Protein AF-0000000076752480 (afdb_homodimer)

Solvent-accessible surface area (backbone atoms only — not comparable to full-atom values): 38709 Å² total; per-residue (Å²): 127,80,79,73,63,78,24,55,42,73,58,82,86,69,42,44,40,78,81,66,50,42,78,79,51,62,69,65,77,66,76,68,73,57,45,68,43,65,77,56,61,76,62,64,47,43,27,28,23,41,35,42,36,38,35,66,40,41,25,15,49,89,70,43,56,80,73,56,86,51,77,55,52,77,76,59,58,37,33,39,37,56,30,37,32,38,36,42,41,35,32,28,74,64,49,34,35,40,76,40,56,13,38,74,33,46,59,48,55,23,18,32,32,41,34,41,38,40,32,25,32,44,65,47,83,95,52,72,28,21,72,44,53,34,39,27,34,40,34,18,38,61,60,42,75,46,36,75,42,68,54,33,35,34,47,25,34,26,36,86,86,40,37,30,37,23,19,25,30,43,56,51,73,45,76,25,61,82,87,81,69,82,43,70,52,60,27,17,43,64,95,35,78,89,52,59,51,84,53,73,54,70,39,48,86,48,54,42,27,39,34,30,60,32,67,32,61,70,33,39,76,68,64,78,48,31,52,66,37,63,58,18,57,48,49,65,55,50,57,53,55,72,73,49,51,38,62,30,22,37,38,38,43,30,12,18,71,33,64,81,89,51,46,38,24,27,49,29,38,36,35,54,30,23,20,45,96,80,48,83,57,15,16,45,25,59,65,43,42,38,35,39,38,35,46,26,38,35,48,49,74,41,76,46,63,53,53,90,87,45,72,66,44,80,42,71,50,73,76,64,86,67,43,38,34,26,36,37,34,46,91,58,86,55,89,52,80,40,78,43,82,47,72,48,63,34,40,36,38,44,33,40,32,32,29,31,34,90,68,25,30,33,33,27,37,40,35,38,46,28,25,42,64,58,61,42,80,42,81,94,128,80,76,71,62,86,22,63,42,74,61,84,84,68,42,43,40,78,81,65,50,44,77,80,53,64,69,66,76,65,76,69,72,57,43,67,42,66,78,56,60,77,61,63,48,45,27,28,24,42,35,41,37,38,35,66,40,41,25,15,51,88,71,45,55,80,73,58,84,52,76,56,52,76,76,60,57,38,33,40,36,58,31,38,32,39,37,41,42,36,33,30,72,65,49,36,37,39,76,39,57,14,38,75,34,46,59,47,53,23,18,34,31,40,34,37,37,40,32,26,34,44,64,45,82,95,51,72,27,21,72,45,54,35,38,28,33,39,34,19,37,61,60,42,75,46,38,75,41,69,53,33,35,33,47,24,32,26,35,88,86,40,36,29,37,23,18,25,30,43,55,51,73,45,76,25,61,81,88,80,71,84,44,70,53,60,26,16,44,64,96,36,80,89,53,59,50,86,57,73,54,70,39,46,87,47,56,43,26,38,33,29,60,32,66,33,61,70,34,39,75,69,63,76,49,31,53,68,36,63,56,19,57,45,49,64,54,51,58,54,54,72,73,48,51,36,61,30,21,36,40,37,42,32,13,18,70,33,66,80,90,51,46,39,25,26,50,28,38,35,35,53,30,24,18,44,95,82,49,84,59,15,15,46,25,60,64,40,42,37,36,38,38,34,46,27,38,36,47,49,76,41,76,45,62,54,53,91,85,44,73,66,44,79,42,72,50,73,76,64,85,67,43,37,34,28,36,36,34,46,91,59,87,56,89,53,80,39,78,44,81,45,71,47,62,32,39,34,38,45,33,41,32,32,30,32,35,90,70,25,30,33,33,28,39,39,36,38,46,27,26,42,64,59,59,43,81,43,78,94

Sequence (760 aa):
MTDIEPVLEQTRGFRWGEVPADRHRRRAAVEIADPDLGGIAGFRGTFRGTGLNTIFRPQNFGATPTPLLNPASGPDDNVLEINLTEETLSFSQPLGSIPNRGMVQGDIFLNGIPYLQSINDVTDPGQAVGIHFEPGIWLSVPATTVPALPPTVARMASIPHGTTIEAQGTTFTVAGGPTIAPVDITPFPVGSPGTPIKFPSQTAAATDTFRIPQDLSPFIAAGTITQEILDNPNVVLTKRADAQTITSTTVIVVSTDPASPVFGGGADNIAFLKGDTAGRNPNADAVTMSSIFWVETVTETITVRPPGAGFPVIVRGSGPDPAPSFRVNSAAPITRETTVEVSYVQIQYTQTVLLNFNGLSWPHVSVATLVPAEPVPVTIMTDIEPVLEQTRGFRWGEVPADRHRRRAAVEIADPDLGGIAGFRGTFRGTGLNTIFRPQNFGATPTPLLNPASGPDDNVLEINLTEETLSFSQPLGSIPNRGMVQGDIFLNGIPYLQSINDVTDPGQAVGIHFEPGIWLSVPATTVPALPPTVARMASIPHGTTIEAQGTTFTVAGGPTIAPVDITPFPVGSPGTPIKFPSQTAAATDTFRIPQDLSPFIAAGTITQEILDNPNVVLTKRADAQTITSTTVIVVSTDPASPVFGGGADNIAFLKGDTAGRNPNADAVTMSSIFWVETVTETITVRPPGAGFPVIVRGSGPDPAPSFRVNSAAPITRETTVEVSYVQIQYTQTVLLNFNGLSWPHVSVATLVPAEPVPVTI

Organism: NCBI:txid927661

Secondary structure (DSSP, 8-state):
------SBPPPTT--B-PPPS-TTS-------PPPP-GGGTT--EEEEEEEEEEEEEE--TTTS----SS--BS-SSEEEEEEEEEEEEEE------EEE--SSS--EEEEEEEEEEEEEE-SSTT--EEEEEEEEEEEEE--EETTEE-SEEEEEEEETTTEEEEEEEEEEEEESS----------EETT-TTS----GGG-TT-SSBSEESS--HHHHHHTSS-HHHHH-TTHHHHHHHHTSEEEEEEEEEEESSPPTT--EEEEEEEHHHH-STT-SS-SSEEEEEEEEEEEEEEEEEEEE---TT-S-EEEE-SSSSSPPEEEEE-SSPP-S-EEEEEEEEEEEEEEEEEEEETTEEEEEEEEEEEEESSPEEEE-/------SBPPPTT--B-PPPS-TTS-------PPPP-GGGTT--EEEEEEEEEEEEEE--TTTS----SS--BS-SSEEEEEEEEEEEEEE------EEE--SSS--EEEEEEEEEEEEEE-SSTT--EEEEEEEEEEEEE--EETTEE-SEEEEEEEETTTEEEEEEEEEEEEESS----------EETT-TTS----GGG-TT-SSBSEESS--HHHHHHTSS-HHHHH-TTHHHHHHHHTSEEEEEEEEEEESSPPTT--EEEEEEEHHHH-STT-SS-SSEEEEEEEEEEEEEEEEEEEE---TT-S-EEEE-SSSSSPPEEEEE-SS---S-EEEEEEEEEEEEEEEEEEEETTEEEEEEEEEEEEESSPEEEE-

Structure (mmCIF, N/CA/C/O backbone):
data_AF-0000000076752480-model_v1
#
loop_
_entity.id
_entity.type
_entity.pdbx_description
1 polymer 'Minor tail protein'
#
loop_
_atom_site.group_PDB
_atom_site.id
_atom_site.type_symbol
_atom_site.label_atom_id
_atom_site.label_alt_id
_atom_site.label_comp_id
_atom_site.label_asym_id
_atom_site.label_entity_id
_atom_site.label_seq_id
_atom_site.pdbx_PDB_ins_code
_atom_site.Cartn_x
_atom_site.Cartn_y
_atom_site.Cartn_z
_atom_site.occupancy
_atom_site.B_iso_or_equiv
_atom_site.auth_seq_id
_atom_site.auth_comp_id
_atom_site.auth_asym_id
_atom_site.auth_atom_id
_atom_site.pdbx_PDB_model_num
ATOM 1 N N . MET A 1 1 ? 0.934 -23.938 16.891 1 24.45 1 MET A N 1
ATOM 2 C CA . MET A 1 1 ? 0.001 -22.969 16.312 1 24.45 1 MET A CA 1
ATOM 3 C C . MET A 1 1 ? 0.702 -21.656 16 1 24.45 1 MET A C 1
ATOM 5 O O . MET A 1 1 ? 1.25 -21.016 16.906 1 24.45 1 MET A O 1
ATOM 9 N N . THR A 1 2 ? 1.172 -21.547 14.805 1 31.11 2 THR A N 1
ATOM 10 C CA . THR A 1 2 ? 1.949 -20.375 14.422 1 31.11 2 THR A CA 1
ATOM 11 C C . THR A 1 2 ? 1.138 -19.094 14.617 1 31.11 2 THR A C 1
ATOM 13 O O . THR A 1 2 ? -0.002 -19 14.156 1 31.11 2 THR A O 1
ATOM 16 N N . ASP A 1 3 ? 1.325 -18.547 15.703 1 36.16 3 ASP A N 1
ATOM 17 C CA . ASP A 1 3 ? 0.713 -17.281 16.078 1 36.16 3 ASP A CA 1
ATOM 18 C C . ASP A 1 3 ? 0.666 -16.312 14.898 1 36.16 3 ASP A C 1
ATOM 20 O O . ASP A 1 3 ? 1.701 -15.812 14.461 1 36.16 3 ASP A O 1
ATOM 24 N N . ILE A 1 4 ? -0.287 -16.703 14.031 1 36.59 4 ILE A N 1
ATOM 25 C CA . ILE A 1 4 ? -0.482 -15.828 12.883 1 36.59 4 ILE A CA 1
ATOM 26 C C . ILE A 1 4 ? -1.211 -14.562 13.32 1 36.59 4 ILE A C 1
ATOM 28 O O . ILE A 1 4 ? -2.383 -14.609 13.703 1 36.59 4 ILE A O 1
ATOM 32 N N . GLU A 1 5 ? -0.628 -13.719 14 1 45.5 5 GLU A N 1
ATOM 33 C CA . GLU A 1 5 ? -1.295 -12.461 14.32 1 45.5 5 GLU A CA 1
ATOM 34 C C . GLU A 1 5 ? -1.547 -11.633 13.062 1 45.5 5 GLU A C 1
ATOM 36 O O . GLU A 1 5 ? -0.77 -11.695 12.102 1 45.5 5 GLU A O 1
ATOM 41 N N . PRO A 1 6 ? -2.809 -11.195 13.062 1 47.97 6 PRO A N 1
ATOM 42 C CA . PRO A 1 6 ? -3.055 -10.289 11.938 1 47.97 6 PRO A CA 1
ATOM 43 C C . PRO A 1 6 ? -1.97 -9.227 11.789 1 47.97 6 PRO A C 1
ATOM 45 O O . PRO A 1 6 ? -1.499 -8.672 12.789 1 47.97 6 PRO A O 1
ATOM 48 N N . VAL A 1 7 ? -1.449 -9.156 10.672 1 53.97 7 VAL A N 1
ATOM 49 C CA . VAL A 1 7 ? -0.25 -8.359 10.422 1 53.97 7 VAL A CA 1
ATOM 50 C C . VAL A 1 7 ? -0.63 -6.895 10.234 1 53.97 7 VAL A C 1
ATOM 52 O O . VAL A 1 7 ? 0.137 -5.996 10.594 1 53.97 7 VAL A O 1
ATOM 55 N N . LEU A 1 8 ? -1.955 -6.691 9.797 1 54.88 8 LEU A N 1
ATOM 56 C CA . LEU A 1 8 ? -2.307 -5.281 9.656 1 54.88 8 LEU A CA 1
ATOM 57 C C . LEU A 1 8 ? -3.457 -4.914 10.586 1 54.88 8 LEU A C 1
ATOM 59 O O . LEU A 1 8 ? -4.594 -5.336 10.375 1 54.88 8 LEU A O 1
ATOM 63 N N . GLU A 1 9 ? -3.109 -4.504 11.812 1 54.31 9 GLU A N 1
ATOM 64 C CA . GLU A 1 9 ? -4.172 -4.09 12.727 1 54.31 9 GLU A CA 1
ATOM 65 C C . GLU A 1 9 ? -4.367 -2.578 12.695 1 54.31 9 GLU A C 1
ATOM 67 O O . GLU A 1 9 ? -3.395 -1.822 12.695 1 54.31 9 GLU A O 1
ATOM 72 N N . GLN A 1 10 ? -5.625 -2.217 12.391 1 51.19 10 GLN A N 1
ATOM 73 C CA . GLN A 1 10 ? -5.984 -0.811 12.547 1 51.19 10 GLN A CA 1
ATOM 74 C C . GLN A 1 10 ? -5.719 -0.325 13.969 1 51.19 10 GLN A C 1
ATOM 76 O O . GLN A 1 10 ? -5.773 -1.109 14.914 1 51.19 10 GLN A O 1
ATOM 81 N N . THR A 1 11 ? -5.172 0.88 13.906 1 51.03 11 THR A N 1
ATOM 82 C CA . THR A 1 11 ? -5.039 1.502 15.219 1 51.03 11 THR A CA 1
ATOM 83 C C . THR A 1 11 ? -6.332 1.359 16.016 1 51.03 11 THR A C 1
ATOM 85 O O . THR A 1 11 ? -7.426 1.528 15.477 1 51.03 11 THR A O 1
ATOM 88 N N . ARG A 1 12 ? -6.203 0.919 17.141 1 53.69 12 ARG A N 1
ATOM 89 C CA . ARG A 1 12 ? -7.363 0.741 18.016 1 53.69 12 ARG A CA 1
ATOM 90 C C . ARG A 1 12 ? -8.234 1.993 18.031 1 53.69 12 ARG A C 1
ATOM 92 O O . ARG A 1 12 ? -7.73 3.104 18.203 1 53.69 12 ARG A O 1
ATOM 99 N N . GLY A 1 13 ? -9.43 1.813 17.672 1 64.12 13 GLY A N 1
ATOM 100 C CA . GLY A 1 13 ? -10.414 2.883 17.75 1 64.12 13 GLY A CA 1
ATOM 101 C C . GLY A 1 13 ? -10.539 3.674 16.453 1 64.12 13 GLY A C 1
ATOM 102 O O . GLY A 1 13 ? -11.383 4.574 16.359 1 64.12 13 GLY A O 1
ATOM 103 N N . PHE A 1 14 ? -9.758 3.295 15.547 1 72 14 PHE A N 1
ATOM 104 C CA . PHE A 1 14 ? -9.875 4.012 14.281 1 72 14 PHE A CA 1
ATOM 105 C C . PHE A 1 14 ? -11.133 3.584 13.539 1 72 14 PHE A C 1
ATOM 107 O O . PHE A 1 14 ? -11.352 2.391 13.312 1 72 14 PHE A O 1
ATOM 114 N N . ARG A 1 15 ? -12.031 4.547 13.289 1 75 15 ARG A N 1
ATOM 115 C CA . ARG A 1 15 ? -13.211 4.305 12.461 1 75 15 ARG A CA 1
ATOM 116 C C . ARG A 1 15 ? -13.391 5.41 11.422 1 75 15 ARG A C 1
ATOM 118 O O . ARG A 1 15 ? -13.555 6.578 11.781 1 75 15 ARG A O 1
ATOM 125 N N . TRP A 1 16 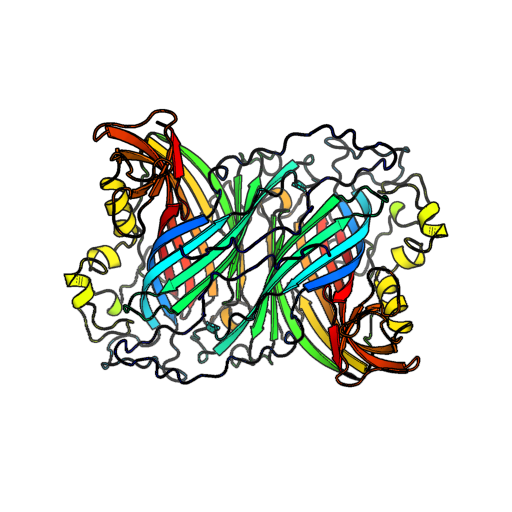? -13.375 4.969 10.25 1 82.94 16 TRP A N 1
ATOM 126 C CA . TRP A 1 16 ? -13.57 5.93 9.172 1 82.94 16 TRP A CA 1
ATOM 127 C C . TRP A 1 16 ? -14.961 6.543 9.234 1 82.94 16 TRP A C 1
ATOM 129 O O . TRP A 1 16 ? -15.922 5.875 9.617 1 82.94 16 TRP A O 1
ATOM 139 N N . GLY A 1 17 ? -15.023 7.824 8.938 1 75.5 17 GLY A N 1
ATOM 140 C CA . GLY A 1 17 ? -16.312 8.477 8.859 1 75.5 17 GLY A CA 1
ATOM 141 C C . GLY A 1 17 ? -16.266 9.836 8.188 1 75.5 17 GLY A C 1
ATOM 142 O O . GLY A 1 17 ? -15.227 10.227 7.652 1 75.5 17 GLY A O 1
ATOM 143 N N . GLU A 1 18 ? -17.422 10.398 8.141 1 72.94 18 GLU A N 1
ATOM 144 C CA . GLU A 1 18 ? -17.547 11.75 7.609 1 72.94 18 GLU A CA 1
ATOM 145 C C . GLU A 1 18 ? -17.438 12.789 8.719 1 72.94 18 GLU A C 1
ATOM 147 O O . GLU A 1 18 ? -18.047 12.656 9.773 1 72.94 18 GLU A O 1
ATOM 152 N N . VAL A 1 19 ? -16.578 13.797 8.492 1 78.56 19 VAL A N 1
ATOM 153 C CA . VAL A 1 19 ? -16.5 14.906 9.43 1 78.56 19 VAL A CA 1
ATOM 154 C C . VAL A 1 19 ? -17.812 15.688 9.43 1 78.56 19 VAL A C 1
ATOM 156 O O . VAL A 1 19 ? -18.25 16.172 8.391 1 78.56 19 VAL A O 1
ATOM 159 N N . PRO A 1 20 ? -18.422 15.758 10.477 1 74.88 20 PRO A N 1
ATOM 160 C CA . PRO A 1 20 ? -19.703 16.469 10.508 1 74.88 20 PRO A CA 1
ATOM 161 C C . PRO A 1 20 ? -19.547 17.984 10.305 1 74.88 20 PRO A C 1
ATOM 163 O O . PRO A 1 20 ? -18.594 18.578 10.812 1 74.88 20 PRO A O 1
ATOM 166 N N . ALA A 1 21 ? -20.453 18.5 9.523 1 77.5 21 ALA A N 1
ATOM 167 C CA . ALA A 1 21 ? -20.453 19.938 9.328 1 77.5 21 ALA A CA 1
ATOM 168 C C . ALA A 1 21 ? -20.938 20.672 10.578 1 77.5 21 ALA A C 1
ATOM 170 O O . ALA A 1 21 ? -20.484 21.781 10.875 1 77.5 21 ALA A O 1
ATOM 171 N N . ASP A 1 22 ? -21.953 20.031 11.156 1 71.12 22 ASP A N 1
ATOM 172 C CA . ASP A 1 22 ? -22.469 20.578 12.398 1 71.12 22 ASP A CA 1
ATOM 173 C C . ASP A 1 22 ? -21.812 19.906 13.609 1 71.12 22 ASP A C 1
ATOM 175 O O . ASP A 1 22 ? -22.156 18.781 13.953 1 71.12 22 ASP A O 1
ATOM 179 N N . ARG A 1 23 ? -20.984 20.578 14.25 1 67.56 23 ARG A N 1
ATOM 180 C CA . ARG A 1 23 ? -20.188 20.047 15.352 1 67.56 23 ARG A CA 1
ATOM 181 C C . ARG A 1 23 ? -21.031 19.812 16.594 1 67.56 23 ARG A C 1
ATOM 183 O O . ARG A 1 23 ? -20.656 19.062 17.484 1 67.56 23 ARG A O 1
ATOM 190 N N . HIS A 1 24 ? -22.109 20.562 16.531 1 65.12 24 HIS A N 1
ATOM 191 C CA . HIS A 1 24 ? -22.984 20.469 17.703 1 65.12 24 HIS A CA 1
ATOM 192 C C . HIS A 1 24 ? -23.938 19.281 17.562 1 65.12 24 HIS A C 1
ATOM 194 O O . HIS A 1 24 ? -24.578 18.891 18.547 1 65.12 24 HIS A O 1
ATOM 200 N N . ARG A 1 25 ? -24.016 18.922 16.469 1 58.53 25 ARG A N 1
ATOM 201 C CA . ARG A 1 25 ? -24.891 17.781 16.297 1 58.53 25 ARG A CA 1
ATOM 202 C C . ARG A 1 25 ? -24.141 16.469 16.531 1 58.53 25 ARG A C 1
ATOM 204 O O . ARG A 1 25 ? -23.172 16.172 15.836 1 58.53 25 ARG A O 1
ATOM 211 N N . ARG A 1 26 ? -24.406 16.203 17.766 1 55.38 26 ARG A N 1
ATOM 212 C CA . ARG A 1 26 ? -23.828 14.891 18.047 1 55.38 26 ARG A CA 1
ATOM 213 C C . ARG A 1 26 ? -24.25 13.867 17 1 55.38 26 ARG A C 1
ATOM 215 O O . ARG A 1 26 ? -25.406 13.844 16.578 1 55.38 26 ARG A O 1
ATOM 222 N N . ARG A 1 27 ? -23.297 13.484 16.422 1 54 27 ARG A N 1
ATOM 223 C CA . ARG A 1 27 ? -23.625 12.422 15.477 1 54 27 ARG A CA 1
ATOM 224 C C . ARG A 1 27 ? -24.641 11.453 16.078 1 54 27 ARG A C 1
ATOM 226 O O . ARG A 1 27 ? -24.375 10.789 17.078 1 54 27 ARG A O 1
ATOM 233 N N . ALA A 1 28 ? -25.844 11.938 16.156 1 46.66 28 ALA A N 1
ATOM 234 C CA . ALA A 1 28 ? -26.672 10.773 16.469 1 46.66 28 ALA A CA 1
ATOM 235 C C . ALA A 1 28 ? -26.125 9.523 15.781 1 46.66 28 ALA A C 1
ATOM 237 O O . ALA A 1 28 ? -25.828 9.539 14.586 1 46.66 28 ALA A O 1
ATOM 238 N N . ALA A 1 29 ? -25.422 8.797 16.547 1 46.66 29 ALA A N 1
ATOM 239 C CA . ALA A 1 29 ? -24.875 7.523 16.062 1 46.66 29 ALA A CA 1
ATOM 240 C C . ALA A 1 29 ? -25.828 6.887 15.055 1 46.66 29 ALA A C 1
ATOM 242 O O . ALA A 1 29 ? -26.672 6.066 15.414 1 46.66 29 ALA A O 1
ATOM 243 N N . VAL A 1 30 ? -26.562 7.746 14.273 1 47.72 30 VAL A N 1
ATOM 244 C CA . VAL A 1 30 ? -27.328 6.953 13.32 1 47.72 30 VAL A CA 1
ATOM 245 C C . VAL A 1 30 ? -26.406 5.949 12.625 1 47.72 30 VAL A C 1
ATOM 247 O O . VAL A 1 30 ? -25.422 6.332 11.992 1 47.72 30 VAL A O 1
ATOM 250 N N . GLU A 1 31 ? -26.469 4.848 13.172 1 55.69 31 GLU A N 1
ATOM 251 C CA . GLU A 1 31 ? -25.734 3.684 12.68 1 55.69 31 GLU A CA 1
ATOM 252 C C . GLU A 1 31 ? -25.891 3.523 11.172 1 55.69 31 GLU A C 1
ATOM 254 O O . GLU A 1 31 ? -26.875 2.941 10.703 1 55.69 31 GLU A O 1
ATOM 259 N N . ILE A 1 32 ? -25.484 4.594 10.367 1 63.72 32 ILE A N 1
ATOM 260 C CA . ILE A 1 32 ? -25.5 4.332 8.93 1 63.72 32 ILE A CA 1
ATOM 261 C C . ILE A 1 32 ? -24.703 3.072 8.617 1 63.72 32 ILE A C 1
ATOM 263 O O . ILE A 1 32 ? -23.547 2.951 9.023 1 63.72 32 ILE A O 1
ATOM 267 N N . ALA A 1 33 ? -25.516 2.23 8.188 1 82.44 33 ALA A N 1
ATOM 268 C CA . ALA A 1 33 ? -24.922 0.956 7.797 1 82.44 33 ALA A CA 1
ATOM 269 C C . ALA A 1 33 ? -23.734 1.172 6.871 1 82.44 33 ALA A C 1
ATOM 271 O O . ALA A 1 33 ? -23.766 2.041 5.996 1 82.44 33 ALA A O 1
ATOM 272 N N . ASP A 1 34 ? -22.734 0.523 7.133 1 91 34 ASP A N 1
ATOM 273 C CA . ASP A 1 34 ? -21.562 0.574 6.266 1 91 34 ASP A CA 1
ATOM 274 C C . ASP A 1 34 ? -21.922 0.177 4.836 1 91 34 ASP A C 1
ATOM 276 O O . ASP A 1 34 ? -22.781 -0.68 4.621 1 91 34 ASP A O 1
ATOM 280 N N . PRO A 1 35 ? -21.281 0.821 3.896 1 94.56 35 PRO A N 1
ATOM 281 C CA . PRO A 1 35 ? -21.5 0.418 2.504 1 94.56 35 PRO A CA 1
ATOM 282 C C . PRO A 1 35 ? -21.172 -1.053 2.26 1 94.56 35 PRO A C 1
ATOM 284 O O . PRO A 1 35 ? -20.266 -1.604 2.896 1 94.56 35 PRO A O 1
ATOM 287 N N . ASP A 1 36 ? -21.844 -1.586 1.262 1 95.38 36 ASP A N 1
ATOM 288 C CA . ASP A 1 36 ? -21.703 -2.996 0.911 1 95.38 36 ASP A CA 1
ATOM 289 C C . ASP A 1 36 ? -20.297 -3.293 0.385 1 95.38 36 ASP A C 1
ATOM 291 O O . ASP A 1 36 ? -19.734 -2.5 -0.368 1 95.38 36 ASP A O 1
ATOM 295 N N . LEU A 1 37 ? -19.812 -4.418 0.816 1 97.69 37 LEU A N 1
ATOM 296 C CA . LEU A 1 37 ? -18.5 -4.844 0.348 1 97.69 37 LEU A CA 1
ATOM 297 C C . LEU A 1 37 ? -18.594 -5.52 -1.016 1 97.69 37 LEU A C 1
ATOM 299 O O . LEU A 1 37 ? -17.594 -5.695 -1.701 1 97.69 37 LEU A O 1
ATOM 303 N N . GLY A 1 38 ? -19.766 -5.895 -1.339 1 95.94 38 GLY A N 1
ATOM 304 C CA . GLY A 1 38 ? -19.969 -6.527 -2.633 1 95.94 38 GLY A CA 1
ATOM 305 C C . GLY A 1 38 ? -19.125 -7.777 -2.822 1 95.94 38 GLY A C 1
ATOM 306 O O . GLY A 1 38 ? -19.125 -8.664 -1.968 1 95.94 38 GLY A O 1
ATOM 307 N N . GLY A 1 39 ? -18.422 -7.852 -3.947 1 96.69 39 GLY A N 1
ATOM 308 C CA . GLY A 1 39 ? -17.703 -9.055 -4.344 1 96.69 39 GLY A CA 1
ATOM 309 C C . GLY A 1 39 ? -16.516 -9.352 -3.455 1 96.69 39 GLY A C 1
ATOM 310 O O . GLY A 1 39 ? -15.977 -10.461 -3.484 1 96.69 39 GLY A O 1
ATOM 311 N N . ILE A 1 40 ? -16.109 -8.391 -2.617 1 98.5 40 ILE A N 1
ATOM 312 C CA . ILE A 1 40 ? -14.906 -8.656 -1.824 1 98.5 40 ILE A CA 1
ATOM 313 C C . ILE A 1 40 ? -15.305 -9.031 -0.4 1 98.5 40 ILE A C 1
ATOM 315 O O . ILE A 1 40 ? -14.453 -9.117 0.488 1 98.5 40 ILE A O 1
ATOM 319 N N . ALA A 1 41 ? -16.578 -9.297 -0.166 1 97.75 41 ALA A N 1
ATOM 320 C CA . ALA A 1 41 ? -17.094 -9.602 1.166 1 97.75 41 ALA A CA 1
ATOM 321 C C . ALA A 1 41 ? -16.469 -10.883 1.716 1 97.75 41 ALA A C 1
ATOM 323 O O . ALA A 1 41 ? -16.406 -11.07 2.932 1 97.75 41 ALA A O 1
ATOM 324 N N . GLY A 1 42 ? -16.031 -11.742 0.862 1 97.56 42 GLY A N 1
ATOM 325 C CA . GLY A 1 42 ? -15.445 -13 1.299 1 97.56 42 GLY A CA 1
ATOM 326 C C . GLY A 1 42 ? -14.016 -12.852 1.797 1 97.56 42 GLY A C 1
ATOM 327 O O . GLY A 1 42 ? -13.469 -13.773 2.4 1 97.56 42 GLY A O 1
ATOM 328 N N . PHE A 1 43 ? -13.383 -11.711 1.542 1 98.06 43 PHE A N 1
ATOM 329 C CA . PHE A 1 43 ? -12.023 -11.445 2.01 1 98.06 43 PHE A CA 1
ATOM 330 C C . PHE A 1 43 ? -12.023 -11.117 3.498 1 98.06 43 PHE A C 1
ATOM 332 O O . PHE A 1 43 ? -11.977 -9.945 3.881 1 98.06 43 PHE A O 1
ATOM 339 N N . ARG A 1 44 ? -12 -12.156 4.281 1 96 44 ARG A N 1
ATOM 340 C CA . ARG A 1 44 ? -12.047 -12.031 5.734 1 96 44 ARG A CA 1
ATOM 341 C C . ARG A 1 44 ? -11.117 -13.039 6.398 1 96 44 ARG A C 1
ATOM 343 O O . ARG A 1 44 ? -11.117 -14.219 6.043 1 96 44 ARG A O 1
ATOM 350 N N . GLY A 1 45 ? -10.352 -12.508 7.34 1 94.44 45 GLY A N 1
ATOM 351 C CA . GLY A 1 45 ? -9.453 -13.391 8.078 1 94.44 45 GLY A CA 1
ATOM 352 C C . GLY A 1 45 ? -8.133 -13.625 7.375 1 94.44 45 GLY A C 1
ATOM 353 O O . GLY A 1 45 ? -7.703 -12.805 6.559 1 94.44 45 GLY A O 1
ATOM 354 N N . THR A 1 46 ? -7.453 -14.648 7.801 1 96.38 46 THR A N 1
ATOM 355 C CA . THR A 1 46 ? -6.137 -14.992 7.273 1 96.38 46 THR A CA 1
ATOM 356 C C . THR A 1 46 ? -6.188 -16.328 6.527 1 96.38 46 THR A C 1
ATOM 358 O O . THR A 1 46 ? -6.832 -17.266 6.98 1 96.38 46 THR A O 1
ATOM 361 N N . PHE A 1 47 ? -5.543 -16.359 5.43 1 97.81 47 PHE A N 1
ATOM 362 C CA . PHE A 1 47 ? -5.453 -17.547 4.602 1 97.81 47 PHE A CA 1
ATOM 363 C C . PHE A 1 47 ? -4 -17.969 4.406 1 97.81 47 PHE A C 1
ATOM 365 O O . PHE A 1 47 ? -3.098 -17.125 4.469 1 97.81 47 PHE A O 1
ATOM 372 N N . ARG A 1 48 ? -3.785 -19.203 4.207 1 97.25 48 ARG A N 1
ATOM 373 C CA . ARG A 1 48 ? -2.48 -19.781 3.887 1 97.25 48 ARG A CA 1
ATOM 374 C C . ARG A 1 48 ? -2.596 -20.812 2.779 1 97.25 48 ARG A C 1
ATOM 376 O O . ARG A 1 48 ? -3.662 -21.406 2.578 1 97.25 48 ARG A O 1
ATOM 383 N N . GLY A 1 49 ? -1.523 -20.969 2.125 1 97.62 49 GLY A N 1
ATOM 384 C CA . GLY A 1 49 ? -1.558 -21.969 1.074 1 97.62 49 GLY A CA 1
ATOM 385 C C . GLY A 1 49 ? -0.284 -22.016 0.251 1 97.62 49 GLY A C 1
ATOM 386 O O . GLY A 1 49 ? 0.742 -21.469 0.655 1 97.62 49 GLY A O 1
ATOM 387 N N . THR A 1 50 ? -0.402 -22.828 -0.805 1 97.38 50 THR A N 1
ATOM 388 C CA . THR A 1 50 ? 0.745 -23.047 -1.679 1 97.38 50 THR A CA 1
ATOM 389 C C . THR A 1 50 ? 0.429 -22.609 -3.107 1 97.38 50 THR A C 1
ATOM 391 O O . THR A 1 50 ? -0.739 -22.453 -3.467 1 97.38 50 THR A O 1
ATOM 394 N N . GLY A 1 51 ? 1.437 -22.375 -3.84 1 98.06 51 GLY A N 1
ATOM 395 C CA . GLY A 1 51 ? 1.276 -21.953 -5.223 1 98.06 51 GLY A CA 1
ATOM 396 C C . GLY A 1 51 ? 2.543 -22.109 -6.043 1 98.06 51 GLY A C 1
ATOM 397 O O . GLY A 1 51 ? 3.398 -22.938 -5.727 1 98.06 51 GLY A O 1
ATOM 398 N N . LEU A 1 52 ? 2.521 -21.5 -7.141 1 98.56 52 LEU A N 1
ATOM 399 C CA . LEU A 1 52 ? 3.613 -21.469 -8.109 1 98.56 52 LEU A CA 1
ATOM 400 C C . LEU A 1 52 ? 3.857 -20.062 -8.625 1 98.56 52 LEU A C 1
ATOM 402 O O . LEU A 1 52 ? 2.908 -19.328 -8.891 1 98.56 52 LEU A O 1
ATOM 406 N N . ASN A 1 53 ? 5.066 -19.719 -8.695 1 98.56 53 ASN A N 1
ATOM 407 C CA . ASN A 1 53 ? 5.492 -18.438 -9.258 1 98.56 53 ASN A CA 1
ATOM 408 C C . ASN A 1 53 ? 6.5 -18.625 -10.383 1 98.56 53 ASN A C 1
ATOM 410 O O . ASN A 1 53 ? 7.453 -19.406 -10.25 1 98.56 53 ASN A O 1
ATOM 414 N N . THR A 1 54 ? 6.273 -18.031 -11.484 1 98.69 54 THR A N 1
ATOM 415 C CA . THR A 1 54 ? 7.219 -18.016 -12.594 1 98.69 54 THR A CA 1
ATOM 416 C C . THR A 1 54 ? 7.57 -16.578 -12.977 1 98.69 54 THR A C 1
ATOM 418 O O . THR A 1 54 ? 6.691 -15.711 -13.039 1 98.69 54 THR A O 1
ATOM 421 N N . ILE A 1 55 ? 8.781 -16.359 -13.219 1 98.44 55 ILE A N 1
ATOM 422 C CA . ILE A 1 55 ? 9.211 -15.031 -13.641 1 98.44 55 ILE A CA 1
ATOM 423 C C . ILE A 1 55 ? 10.461 -15.148 -14.523 1 98.44 55 ILE A C 1
ATOM 425 O O . ILE A 1 55 ? 11.43 -15.812 -14.148 1 98.44 55 ILE A O 1
ATOM 429 N N . PHE A 1 56 ? 10.406 -14.586 -15.727 1 98.31 56 PHE A N 1
ATOM 430 C CA . PHE A 1 56 ? 11.633 -14.258 -16.438 1 98.31 56 PHE A CA 1
ATOM 431 C C . PHE A 1 56 ? 12.273 -12.992 -15.875 1 98.31 56 PHE A C 1
ATOM 433 O O . PHE A 1 56 ? 11.758 -11.891 -16.062 1 98.31 56 PHE A O 1
ATOM 440 N N . ARG A 1 57 ? 13.328 -13.078 -15.148 1 96.19 57 ARG A N 1
ATOM 441 C CA . ARG A 1 57 ? 14 -11.883 -14.656 1 96.19 57 ARG A CA 1
ATOM 442 C C . ARG A 1 57 ? 15.078 -11.422 -15.633 1 96.19 57 ARG A C 1
ATOM 444 O O . ARG A 1 57 ? 15.75 -12.242 -16.266 1 96.19 57 ARG A O 1
ATOM 451 N N . PRO A 1 58 ? 15.266 -10.125 -15.711 1 98 58 PRO A N 1
ATOM 452 C CA . PRO A 1 58 ? 16.359 -9.641 -16.547 1 98 58 PRO A CA 1
ATOM 453 C C . PRO A 1 58 ? 17.734 -10.039 -16.016 1 98 58 PRO A C 1
ATOM 455 O O . PRO A 1 58 ? 17.891 -10.297 -14.828 1 98 58 PRO A O 1
ATOM 458 N N . GLN A 1 59 ? 18.625 -10.164 -16.922 1 97.19 59 GLN A N 1
ATOM 459 C CA . GLN A 1 59 ? 20.016 -10.453 -16.578 1 97.19 59 GLN A CA 1
ATOM 460 C C . GLN A 1 59 ? 20.969 -9.602 -17.422 1 97.19 59 GLN A C 1
ATOM 462 O O . GLN A 1 59 ? 20.953 -9.664 -18.641 1 97.19 59 GLN A O 1
ATOM 467 N N . ASN A 1 60 ? 21.672 -8.797 -16.703 1 97.12 60 ASN A N 1
ATOM 468 C CA . ASN A 1 60 ? 22.859 -8.211 -17.328 1 97.12 60 ASN A CA 1
ATOM 469 C C . ASN A 1 60 ? 24.062 -9.133 -17.188 1 97.12 60 ASN A C 1
ATOM 471 O O . ASN A 1 60 ? 24.844 -9.008 -16.234 1 97.12 60 ASN A O 1
ATOM 475 N N . PHE A 1 61 ? 24.266 -9.914 -18.156 1 95.75 61 PHE A N 1
ATOM 476 C CA . PHE A 1 61 ? 25.234 -11 -18.078 1 95.75 61 PHE A CA 1
ATOM 477 C C . PHE A 1 61 ? 26.641 -10.453 -17.891 1 95.75 61 PHE A C 1
ATOM 479 O O . PHE A 1 61 ? 27.469 -11.062 -17.188 1 95.75 61 PHE A O 1
ATOM 486 N N . GLY A 1 62 ? 26.922 -9.344 -18.5 1 96 62 GLY A N 1
ATOM 487 C CA . GLY A 1 62 ? 28.234 -8.742 -18.359 1 96 62 GLY A CA 1
ATOM 488 C C . GLY A 1 62 ? 28.5 -8.18 -16.969 1 96 62 GLY A C 1
ATOM 489 O O . GLY A 1 62 ? 29.609 -8.312 -16.438 1 96 62 GLY A O 1
ATOM 490 N N . ALA A 1 63 ? 27.484 -7.633 -16.375 1 96.69 63 ALA A N 1
ATOM 491 C CA . ALA A 1 63 ? 27.672 -6.926 -15.109 1 96.69 63 ALA A CA 1
ATOM 492 C C . ALA A 1 63 ? 27.406 -7.844 -13.922 1 96.69 63 ALA A C 1
ATOM 494 O O . ALA A 1 63 ? 28.188 -7.891 -12.977 1 96.69 63 ALA A O 1
ATOM 495 N N . THR A 1 64 ? 26.266 -8.578 -13.945 1 95.69 64 THR A N 1
ATOM 496 C CA . THR A 1 64 ? 25.859 -9.414 -12.828 1 95.69 64 THR A CA 1
ATOM 497 C C . THR A 1 64 ? 25.297 -10.742 -13.32 1 95.69 64 THR A C 1
ATOM 499 O O . THR A 1 64 ? 24.125 -11.039 -13.102 1 95.69 64 THR A O 1
ATOM 502 N N . PRO A 1 65 ? 26.125 -11.617 -13.875 1 94.94 65 PRO A N 1
ATOM 503 C CA . PRO A 1 65 ? 25.625 -12.914 -14.312 1 94.94 65 PRO A CA 1
ATOM 504 C C . PRO A 1 65 ? 25.109 -13.773 -13.156 1 94.94 65 PRO A C 1
ATOM 506 O O . PRO A 1 65 ? 25.703 -13.789 -12.086 1 94.94 65 PRO A O 1
ATOM 509 N N . THR A 1 66 ? 23.984 -14.438 -13.352 1 92.19 66 THR A N 1
ATOM 510 C CA . THR A 1 66 ? 23.453 -15.375 -12.359 1 92.19 66 THR A CA 1
ATOM 511 C C . THR A 1 66 ? 24.375 -16.594 -12.234 1 92.19 66 THR A C 1
ATOM 513 O O . THR A 1 66 ? 24.734 -17.219 -13.234 1 92.19 66 THR A O 1
ATOM 516 N N . PRO A 1 67 ? 24.75 -16.906 -11.031 1 89.31 67 PRO A N 1
ATOM 517 C CA . PRO A 1 67 ? 25.656 -18.031 -10.844 1 89.31 67 PRO A CA 1
ATOM 518 C C . PRO A 1 67 ? 24.938 -19.375 -10.922 1 89.31 67 PRO A C 1
ATOM 520 O O . PRO A 1 67 ? 24.578 -19.953 -9.891 1 89.31 67 PRO A O 1
ATOM 523 N N . LEU A 1 68 ? 24.875 -19.922 -12.047 1 90.81 68 LEU A N 1
ATOM 524 C CA . LEU A 1 68 ? 24.234 -21.219 -12.258 1 90.81 68 LEU A CA 1
ATOM 525 C C . LEU A 1 68 ? 25.234 -22.344 -12.07 1 90.81 68 LEU A C 1
ATOM 527 O O . LEU A 1 68 ? 26.438 -22.156 -12.242 1 90.81 68 LEU A O 1
ATOM 531 N N . LEU A 1 69 ? 24.766 -23.469 -11.719 1 87.25 69 LEU A N 1
ATOM 532 C CA . LEU A 1 69 ? 25.594 -24.641 -11.469 1 87.25 69 LEU A CA 1
ATOM 533 C C . LEU A 1 69 ? 26.203 -25.156 -12.773 1 87.25 69 LEU A C 1
ATOM 535 O O . LEU A 1 69 ? 27.375 -25.516 -12.812 1 87.25 69 LEU A O 1
ATOM 539 N N . ASN A 1 70 ? 25.375 -25.234 -13.773 1 89.38 70 ASN A N 1
ATOM 540 C CA . ASN A 1 70 ? 25.797 -25.719 -15.086 1 89.38 70 ASN A CA 1
ATOM 541 C C . ASN A 1 70 ? 25.844 -24.594 -16.109 1 89.38 70 ASN A C 1
ATOM 543 O O . ASN A 1 70 ? 25.016 -23.672 -16.062 1 89.38 70 ASN A O 1
ATOM 547 N N . PRO A 1 71 ? 26.859 -24.719 -17 1 92.38 71 PRO A N 1
ATOM 548 C CA . PRO A 1 71 ? 26.812 -23.75 -18.094 1 92.38 71 PRO A CA 1
ATOM 549 C C . PRO A 1 71 ? 25.484 -23.766 -18.844 1 92.38 71 PRO A C 1
ATOM 551 O O . PRO A 1 71 ? 24.922 -24.828 -19.078 1 92.38 71 PRO A O 1
ATOM 554 N N . ALA A 1 72 ? 25.062 -22.562 -19.094 1 95 72 ALA A N 1
ATOM 555 C CA . ALA A 1 72 ? 23.766 -22.453 -19.766 1 95 72 ALA A CA 1
ATOM 556 C C . ALA A 1 72 ? 23.938 -22.016 -21.219 1 95 72 ALA A C 1
ATOM 558 O O . ALA A 1 72 ? 24.875 -21.312 -21.562 1 95 72 ALA A O 1
ATOM 559 N N . SER A 1 73 ? 23.016 -22.5 -22 1 92.56 73 SER A N 1
ATOM 560 C CA . SER A 1 73 ? 22.969 -22.109 -23.406 1 92.56 73 SER A CA 1
ATOM 561 C C . SER A 1 73 ? 21.734 -21.281 -23.703 1 92.56 73 SER A C 1
ATOM 563 O O . SER A 1 73 ? 20.766 -21.297 -22.938 1 92.56 73 SER A O 1
ATOM 565 N N . GLY A 1 74 ? 21.797 -20.469 -24.828 1 92.75 74 GLY A N 1
ATOM 566 C CA . GLY A 1 74 ? 20.672 -19.625 -25.203 1 92.75 74 GLY A CA 1
ATOM 567 C C . GLY A 1 74 ? 20.906 -18.156 -24.875 1 92.75 74 GLY A C 1
ATOM 568 O O . GLY A 1 74 ? 22.016 -17.781 -24.484 1 92.75 74 GLY A O 1
ATOM 569 N N . PRO A 1 75 ? 19.844 -17.375 -25.078 1 95.88 75 PRO A N 1
ATOM 570 C CA . PRO A 1 75 ? 19.984 -15.945 -24.766 1 95.88 75 PRO A CA 1
ATOM 571 C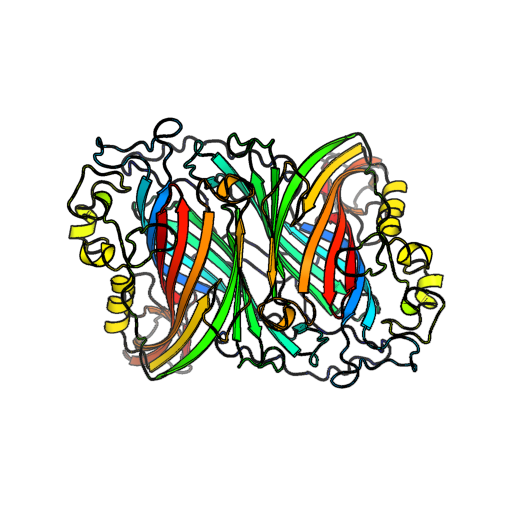 C . PRO A 1 75 ? 20.297 -15.703 -23.281 1 95.88 75 PRO A C 1
ATOM 573 O O . PRO A 1 75 ? 19.641 -16.281 -22.406 1 95.88 75 PRO A O 1
ATOM 576 N N . ASP A 1 76 ? 21.234 -14.891 -23.031 1 96.81 76 ASP A N 1
ATOM 577 C CA . ASP A 1 76 ? 21.734 -14.719 -21.656 1 96.81 76 ASP A CA 1
ATOM 578 C C . ASP A 1 76 ? 21.172 -13.445 -21.031 1 96.81 76 ASP A C 1
ATOM 580 O O . ASP A 1 76 ? 21.641 -12.992 -19.984 1 96.81 76 ASP A O 1
ATOM 584 N N . ASP A 1 77 ? 20.172 -12.875 -21.672 1 97.5 77 ASP A N 1
ATOM 585 C CA . ASP A 1 77 ? 19.609 -11.602 -21.219 1 97.5 77 ASP A CA 1
ATOM 586 C C . ASP A 1 77 ? 18.516 -11.82 -20.172 1 97.5 77 ASP A C 1
ATOM 588 O O . ASP A 1 77 ? 17.875 -10.867 -19.734 1 97.5 77 ASP A O 1
ATOM 592 N N . ASN A 1 78 ? 18.25 -13.133 -19.859 1 98 78 ASN A N 1
ATOM 593 C CA . ASN A 1 78 ? 17.203 -13.461 -18.906 1 98 78 ASN A CA 1
ATOM 594 C C . ASN A 1 78 ? 17.469 -14.789 -18.203 1 98 78 ASN A C 1
ATOM 596 O O . ASN A 1 78 ? 18.297 -15.578 -18.672 1 98 78 ASN A O 1
ATOM 600 N N . VAL A 1 79 ? 16.828 -14.984 -17.094 1 97.31 79 VAL A N 1
ATOM 601 C CA . VAL A 1 79 ? 16.797 -16.234 -16.344 1 97.31 79 VAL A CA 1
ATOM 602 C C . VAL A 1 79 ? 15.352 -16.562 -15.938 1 97.31 79 VAL A C 1
ATOM 604 O O . VAL A 1 79 ? 14.695 -15.742 -15.289 1 97.31 79 VAL A O 1
ATOM 607 N N . LEU A 1 80 ? 14.852 -17.688 -16.344 1 98.19 80 LEU A N 1
ATOM 608 C CA . LEU A 1 80 ? 13.539 -18.109 -15.875 1 98.19 80 LEU A CA 1
ATOM 609 C C . LEU A 1 80 ? 13.617 -18.688 -14.461 1 98.19 80 LEU A C 1
ATOM 611 O O . LEU A 1 80 ? 14.242 -19.719 -14.242 1 98.19 80 LEU A O 1
ATOM 615 N N . GLU A 1 81 ? 13.055 -18 -13.523 1 97.38 81 GLU A N 1
ATOM 616 C CA . GLU A 1 81 ? 12.984 -18.5 -12.148 1 97.38 81 GLU A CA 1
ATOM 617 C C . GLU A 1 81 ? 11.609 -19.094 -11.852 1 97.38 81 GLU A C 1
ATOM 619 O O . GLU A 1 81 ? 10.578 -18.469 -12.141 1 97.38 81 GLU A O 1
ATOM 624 N N . ILE A 1 82 ? 11.578 -20.297 -11.375 1 97.75 82 ILE A N 1
ATOM 625 C CA . ILE A 1 82 ? 10.359 -21.016 -11 1 97.75 82 ILE A CA 1
ATOM 626 C C . ILE A 1 82 ? 10.367 -21.312 -9.508 1 97.75 82 ILE A C 1
ATOM 628 O O . ILE A 1 82 ? 11.32 -21.891 -8.984 1 97.75 82 ILE A O 1
ATOM 632 N N . ASN A 1 83 ? 9.281 -20.953 -8.805 1 97.06 83 ASN A N 1
ATOM 633 C CA . ASN A 1 83 ? 9.203 -21.125 -7.355 1 97.06 83 ASN A CA 1
ATOM 634 C C . ASN A 1 83 ? 7.957 -21.906 -6.953 1 97.06 83 ASN A C 1
ATOM 636 O O . ASN A 1 83 ? 6.844 -21.562 -7.344 1 97.06 83 ASN A O 1
ATOM 640 N N . LEU A 1 84 ? 8.203 -22.953 -6.215 1 97.12 84 LEU A N 1
ATOM 641 C CA . LEU A 1 84 ? 7.113 -23.391 -5.348 1 97.12 84 LEU A CA 1
ATOM 642 C C . LEU A 1 84 ? 6.957 -22.453 -4.156 1 97.12 84 LEU A C 1
ATOM 644 O O . LEU A 1 84 ? 7.953 -22 -3.58 1 97.12 84 LEU A O 1
ATOM 648 N N . THR A 1 85 ? 5.703 -22.125 -3.846 1 97.06 85 THR A N 1
ATOM 649 C CA . THR A 1 85 ? 5.551 -21.031 -2.891 1 97.06 85 THR A CA 1
ATOM 650 C C . THR A 1 85 ? 4.664 -21.453 -1.723 1 97.06 85 THR A C 1
ATOM 652 O O . THR A 1 85 ? 3.863 -22.375 -1.847 1 97.06 85 THR A O 1
ATOM 655 N N . GLU A 1 86 ? 4.891 -20.844 -0.617 1 95.38 86 GLU A N 1
ATOM 656 C CA . GLU A 1 86 ? 3.994 -20.781 0.533 1 95.38 86 GLU A CA 1
ATOM 657 C C . GLU A 1 86 ? 3.588 -19.344 0.84 1 95.38 86 GLU A C 1
ATOM 659 O O . GLU A 1 86 ? 4.434 -18.438 0.861 1 95.38 86 GLU A O 1
ATOM 664 N N . GLU A 1 87 ? 2.311 -19.219 1.114 1 96.5 87 GLU A N 1
ATOM 665 C CA . GLU A 1 87 ? 1.757 -17.875 1.184 1 96.5 87 GLU A CA 1
ATOM 666 C C . GLU A 1 87 ? 0.901 -17.688 2.434 1 96.5 87 GLU A C 1
ATOM 668 O O . GLU A 1 87 ? 0.244 -18.625 2.885 1 96.5 87 GLU A O 1
ATOM 673 N N . THR A 1 88 ? 1.003 -16.5 3 1 95.75 88 THR A N 1
ATOM 674 C CA . THR A 1 88 ? 0.021 -15.984 3.951 1 95.75 88 THR A CA 1
ATOM 675 C C . THR A 1 88 ? -0.652 -14.727 3.408 1 95.75 88 THR A C 1
ATOM 677 O O . THR A 1 88 ? 0.024 -13.781 2.994 1 95.75 88 THR A O 1
ATOM 680 N N . LEU A 1 89 ? -1.929 -14.766 3.322 1 97.19 89 LEU A N 1
ATOM 681 C CA . LEU A 1 89 ? -2.768 -13.641 2.916 1 97.19 89 LEU A CA 1
ATOM 682 C C . LEU A 1 89 ? -3.752 -13.273 4.02 1 97.19 89 LEU A C 1
ATOM 684 O O . LEU A 1 89 ? -4.672 -14.039 4.316 1 97.19 89 LEU A O 1
ATOM 688 N N . SER A 1 90 ? -3.574 -12.094 4.57 1 95.31 90 SER A N 1
ATOM 689 C CA . SER A 1 90 ? -4.375 -11.68 5.719 1 95.31 90 SER A CA 1
ATOM 690 C C . SER A 1 90 ? -5.219 -10.453 5.387 1 95.31 90 SER A C 1
ATOM 692 O O . SER A 1 90 ? -4.711 -9.469 4.832 1 95.31 90 SER A O 1
ATOM 694 N N . PHE A 1 91 ? -6.457 -10.523 5.789 1 95.75 91 PHE A N 1
ATOM 695 C CA . PHE A 1 91 ? -7.379 -9.406 5.621 1 95.75 91 PHE A CA 1
ATOM 696 C C . PHE A 1 91 ? -7.754 -8.805 6.969 1 95.75 91 PHE A C 1
ATOM 698 O O . PHE A 1 91 ? -8.07 -9.539 7.914 1 95.75 91 PHE A O 1
ATOM 705 N N . SER A 1 92 ? -7.727 -7.492 7.016 1 92.38 92 SER A N 1
ATOM 706 C CA . SER A 1 92 ? -8.188 -6.785 8.211 1 92.38 92 SER A CA 1
ATOM 707 C C . SER A 1 92 ? -9.703 -6.586 8.18 1 92.38 92 SER A C 1
ATOM 709 O O . SER A 1 92 ? -10.359 -6.953 7.207 1 92.38 92 SER A O 1
ATOM 711 N N . GLN A 1 93 ? -10.164 -6.043 9.328 1 91.25 93 GLN A N 1
ATOM 712 C CA . GLN A 1 93 ? -11.562 -5.613 9.336 1 91.25 93 GLN A CA 1
ATOM 713 C C . GLN A 1 93 ? -11.805 -4.512 8.305 1 91.25 93 GLN A C 1
ATOM 715 O O . GLN A 1 93 ? -10.93 -3.678 8.062 1 91.25 93 GLN A O 1
ATOM 720 N N . PRO A 1 94 ? -13.016 -4.531 7.734 1 92.88 94 PRO A N 1
ATOM 721 C CA . PRO A 1 94 ? -13.32 -3.455 6.793 1 92.88 94 PRO A CA 1
ATOM 722 C C . PRO A 1 94 ? -13.203 -2.068 7.418 1 92.88 94 PRO A C 1
ATOM 724 O O . PRO A 1 94 ? -13.438 -1.906 8.617 1 92.88 94 PRO A O 1
ATOM 727 N N . LEU A 1 95 ? -12.898 -1.111 6.652 1 92.38 95 LEU A N 1
ATOM 728 C CA . LEU A 1 95 ? -12.68 0.262 7.094 1 92.38 95 LEU A CA 1
ATOM 729 C C . LEU A 1 95 ? -14.008 0.958 7.371 1 92.38 95 LEU A C 1
ATOM 731 O O . LEU A 1 95 ? -14.047 1.967 8.078 1 92.38 95 LEU A O 1
ATOM 735 N N . GLY A 1 96 ? -15.062 0.418 6.82 1 92.25 96 GLY A N 1
ATOM 736 C CA . GLY A 1 96 ? -16.344 1.072 6.969 1 92.25 96 GLY A CA 1
ATOM 737 C C . GLY A 1 96 ? -16.656 2.051 5.852 1 92.25 96 GLY A C 1
ATOM 738 O O . GLY A 1 96 ? -16.344 1.79 4.688 1 92.25 96 GLY A O 1
ATOM 739 N N . SER A 1 97 ? -17.328 3.188 6.18 1 93.31 97 SER A N 1
ATOM 740 C CA . SER A 1 97 ? -17.828 4.125 5.18 1 93.31 97 SER A CA 1
ATOM 741 C C . SER A 1 97 ? -16.766 5.16 4.816 1 93.31 97 SER A C 1
ATOM 743 O O . SER A 1 97 ? -16.422 6.016 5.633 1 93.31 97 SER A O 1
ATOM 745 N N . ILE A 1 98 ? -16.312 5.074 3.607 1 94.81 98 ILE A N 1
ATOM 746 C CA . ILE A 1 98 ? -15.305 5.98 3.076 1 94.81 98 ILE A CA 1
ATOM 747 C C . ILE A 1 98 ? -15.953 6.973 2.113 1 94.81 98 ILE A C 1
ATOM 749 O O . ILE A 1 98 ? -16.234 6.637 0.96 1 94.81 98 ILE A O 1
ATOM 753 N N . PRO A 1 99 ? -16.141 8.148 2.527 1 94.19 99 PRO A N 1
ATOM 754 C CA . PRO A 1 99 ? -16.828 9.109 1.651 1 94.19 99 PRO A CA 1
ATOM 755 C C . PRO A 1 99 ? -15.922 9.617 0.528 1 94.19 99 PRO A C 1
ATOM 757 O O . PRO A 1 99 ? -14.805 10.078 0.787 1 94.19 99 PRO A O 1
ATOM 760 N N . ASN A 1 100 ? -16.344 9.5 -0.671 1 96.38 100 ASN A N 1
ATOM 761 C CA . ASN A 1 100 ? -15.75 10.172 -1.823 1 96.38 100 ASN A CA 1
ATOM 762 C C . ASN A 1 100 ? -16.656 11.273 -2.361 1 96.38 100 ASN A C 1
ATOM 764 O O . ASN A 1 100 ? -17.781 11.008 -2.777 1 96.38 100 ASN A O 1
ATOM 768 N N . ARG A 1 101 ? -16.109 12.422 -2.309 1 96.44 101 ARG A N 1
ATOM 769 C CA . ARG A 1 101 ? -16.906 13.562 -2.766 1 96.44 101 ARG A CA 1
ATOM 770 C C . ARG A 1 101 ? -16.828 13.703 -4.281 1 96.44 101 ARG A C 1
ATOM 772 O O . ARG A 1 101 ? -15.773 13.508 -4.879 1 96.44 101 ARG A O 1
ATOM 779 N N . GLY A 1 102 ? -17.969 14.008 -4.875 1 97.75 102 GLY A N 1
ATOM 780 C CA . GLY A 1 102 ? -18.031 14.086 -6.324 1 97.75 102 GLY A CA 1
ATOM 781 C C . GLY A 1 102 ? -18.266 15.5 -6.836 1 97.75 102 GLY A C 1
ATOM 782 O O . GLY A 1 102 ? -19 16.281 -6.207 1 97.75 102 GLY A O 1
ATOM 783 N N . MET A 1 103 ? -17.75 15.805 -7.984 1 97.88 103 MET A N 1
ATOM 784 C CA . MET A 1 103 ? -17.969 17.078 -8.656 1 97.88 103 MET A CA 1
ATOM 785 C C . MET A 1 103 ? -19 16.938 -9.766 1 97.88 103 MET A C 1
ATOM 787 O O . MET A 1 103 ? -19.953 17.719 -9.828 1 97.88 103 MET A O 1
ATOM 791 N N . VAL A 1 104 ? -18.734 15.953 -10.625 1 97 104 VAL A N 1
ATOM 792 C CA . VAL A 1 104 ? -19.594 15.844 -11.805 1 97 104 VAL A CA 1
ATOM 793 C C . VAL A 1 104 ? -20.734 14.875 -11.523 1 97 104 VAL A C 1
ATOM 795 O O . VAL A 1 104 ? -21.734 14.852 -12.25 1 97 104 VAL A O 1
ATOM 798 N N . GLN A 1 105 ? -20.703 14.172 -10.492 1 97.19 105 GLN A N 1
ATOM 799 C CA . GLN A 1 105 ? -21.828 13.445 -9.898 1 97.19 105 GLN A CA 1
ATOM 800 C C . GLN A 1 105 ? -21.859 13.633 -8.383 1 97.19 105 GLN A C 1
ATOM 802 O O . GLN A 1 105 ? -21 14.297 -7.812 1 97.19 105 GLN A O 1
ATOM 807 N N . GLY A 1 106 ? -22.891 13.078 -7.73 1 97.12 106 GLY A N 1
ATOM 808 C CA . GLY A 1 106 ? -22.969 13.164 -6.281 1 97.12 106 GLY A CA 1
ATOM 809 C C . GLY A 1 106 ? -21.938 12.305 -5.57 1 97.12 106 GLY A C 1
ATOM 810 O O . GLY A 1 106 ? -21.25 11.508 -6.207 1 97.12 106 GLY A O 1
ATOM 811 N N . ASP A 1 107 ? -21.922 12.492 -4.285 1 96.94 107 ASP A N 1
ATOM 812 C CA . ASP A 1 107 ? -21 11.734 -3.451 1 96.94 107 ASP A CA 1
ATOM 813 C C . ASP A 1 107 ? -21.297 10.234 -3.516 1 96.94 107 ASP A C 1
ATOM 815 O O . ASP A 1 107 ? -22.453 9.844 -3.74 1 96.94 107 ASP A O 1
ATOM 819 N N . ILE A 1 108 ? -20.266 9.477 -3.352 1 96.94 108 ILE A N 1
ATOM 820 C CA . ILE A 1 108 ? -20.422 8.039 -3.164 1 96.94 108 ILE A CA 1
ATOM 821 C C . ILE A 1 108 ? -19.703 7.605 -1.891 1 96.94 108 ILE A C 1
ATOM 823 O O . ILE A 1 108 ? -18.875 8.352 -1.353 1 96.94 108 ILE A O 1
ATOM 827 N N . PHE A 1 109 ? -20.031 6.508 -1.438 1 96.12 109 PHE A N 1
ATOM 828 C CA . PHE A 1 109 ? -19.438 5.953 -0.225 1 96.12 109 PHE A CA 1
ATOM 829 C C . PHE A 1 109 ? -18.828 4.578 -0.494 1 96.12 109 PHE A C 1
ATOM 831 O O . PHE A 1 109 ? -19.547 3.635 -0.829 1 96.12 109 PHE A O 1
ATOM 838 N N . LEU A 1 110 ? -17.516 4.477 -0.362 1 97.44 110 LEU A N 1
ATOM 839 C CA . LEU A 1 110 ? -16.781 3.24 -0.577 1 97.44 110 LEU A CA 1
ATOM 840 C C . LEU A 1 110 ? -16.625 2.463 0.727 1 97.44 110 LEU A C 1
ATOM 842 O O . LEU A 1 110 ? -16.953 2.977 1.801 1 97.44 110 LEU A O 1
ATOM 846 N N . ASN A 1 111 ? -16.281 1.284 0.602 1 96.56 111 ASN A N 1
ATOM 847 C CA . ASN A 1 111 ? -15.742 0.457 1.682 1 96.56 111 ASN A CA 1
ATOM 848 C C . ASN A 1 111 ? -14.438 -0.221 1.282 1 96.56 111 ASN A C 1
ATOM 850 O O . ASN A 1 111 ? -14.078 -0.234 0.104 1 96.56 111 ASN A O 1
ATOM 854 N N . GLY A 1 112 ? -13.625 -0.597 2.246 1 95.94 112 GLY A N 1
ATOM 855 C CA . GLY A 1 112 ? -12.336 -1.17 1.914 1 95.94 112 GLY A CA 1
ATOM 856 C C . GLY A 1 112 ? -11.844 -2.168 2.945 1 95.94 112 GLY A C 1
ATOM 857 O O . GLY A 1 112 ? -12.25 -2.117 4.109 1 95.94 112 GLY A O 1
ATOM 858 N N . ILE A 1 113 ? -11.031 -3.07 2.484 1 96.88 113 ILE A N 1
ATOM 859 C CA . ILE A 1 113 ? -10.414 -4.086 3.33 1 96.88 113 ILE A CA 1
ATOM 860 C C . ILE A 1 113 ? -8.891 -4.023 3.188 1 96.88 113 ILE A C 1
ATOM 862 O O . ILE A 1 113 ? -8.336 -4.457 2.174 1 96.88 113 ILE A O 1
ATOM 866 N N . PRO A 1 114 ? -8.211 -3.514 4.219 1 96.19 114 PRO A N 1
ATOM 867 C CA . PRO A 1 114 ? -6.754 -3.621 4.184 1 96.19 114 PRO A CA 1
ATOM 868 C C . PRO A 1 114 ? -6.266 -5.07 4.234 1 96.19 114 PRO A C 1
ATOM 870 O O . PRO A 1 114 ? -6.922 -5.922 4.836 1 96.19 114 PRO A O 1
ATOM 873 N N . TYR A 1 115 ? -5.129 -5.301 3.561 1 96.44 115 TYR A N 1
ATOM 874 C CA . TYR A 1 115 ? -4.609 -6.664 3.566 1 96.44 115 TYR A CA 1
ATOM 875 C C . TYR A 1 115 ? -3.088 -6.664 3.5 1 96.44 115 TYR A C 1
ATOM 877 O O . TYR A 1 115 ? -2.471 -5.641 3.191 1 96.44 115 TYR A O 1
ATOM 885 N N . LEU A 1 116 ? -2.521 -7.812 3.834 1 95.69 116 LEU A N 1
ATOM 886 C CA . LEU A 1 116 ? -1.094 -8.086 3.717 1 95.69 116 LEU A CA 1
ATOM 887 C C . LEU A 1 116 ? -0.853 -9.453 3.086 1 95.69 116 LEU A C 1
ATOM 889 O O . LEU A 1 116 ? -1.401 -10.461 3.545 1 95.69 116 LEU A O 1
ATOM 893 N N . GLN A 1 117 ? -0.09 -9.461 2.064 1 96.62 117 GLN A N 1
ATOM 894 C CA . GLN A 1 117 ? 0.318 -10.695 1.396 1 96.62 117 GLN A CA 1
ATOM 895 C C . GLN A 1 117 ? 1.812 -10.945 1.58 1 96.62 117 GLN A C 1
ATOM 897 O O . GLN A 1 117 ? 2.633 -10.062 1.338 1 96.62 117 GLN A O 1
ATOM 902 N N . SER A 1 118 ? 2.182 -12.102 2.061 1 94.81 118 SER A N 1
ATOM 903 C CA . SER A 1 118 ? 3.566 -12.547 2.17 1 94.81 118 SER A CA 1
ATOM 904 C C . SER A 1 118 ? 3.762 -13.914 1.521 1 94.81 118 SER A C 1
ATOM 906 O O . SER A 1 118 ? 3.014 -14.852 1.801 1 94.81 118 SER A O 1
ATOM 908 N N . ILE A 1 119 ? 4.781 -14.023 0.688 1 96.44 119 ILE A N 1
ATOM 909 C CA . ILE A 1 119 ? 5.023 -15.273 -0.028 1 96.44 119 ILE A CA 1
ATOM 910 C C . ILE A 1 119 ? 6.492 -15.672 0.111 1 96.44 119 ILE A C 1
ATOM 912 O O . ILE A 1 119 ? 7.387 -14.852 -0.079 1 96.44 119 ILE A O 1
ATOM 916 N N . ASN A 1 120 ? 6.711 -16.922 0.41 1 94.5 120 ASN A N 1
ATOM 917 C CA . ASN A 1 120 ? 8.039 -17.516 0.451 1 94.5 120 ASN A CA 1
ATOM 918 C C . ASN A 1 120 ? 8.25 -18.5 -0.699 1 94.5 120 ASN A C 1
ATOM 920 O O . ASN A 1 120 ? 7.324 -19.219 -1.08 1 94.5 120 ASN A O 1
ATOM 924 N N . ASP A 1 121 ? 9.445 -18.469 -1.226 1 95.38 121 ASP A N 1
ATOM 925 C CA . ASP A 1 121 ? 9.922 -19.594 -2.014 1 95.38 121 ASP A CA 1
ATOM 926 C C . ASP A 1 121 ? 10.266 -20.781 -1.116 1 95.38 121 ASP A C 1
ATOM 928 O O . ASP A 1 121 ? 11.055 -20.641 -0.176 1 95.38 121 ASP A O 1
ATOM 932 N N . VAL A 1 122 ? 9.695 -21.891 -1.434 1 93.69 122 VAL A N 1
ATOM 933 C CA . VAL A 1 122 ? 9.984 -23.094 -0.663 1 93.69 122 VAL A CA 1
ATOM 934 C C . VAL A 1 122 ? 10.383 -24.219 -1.604 1 93.69 122 VAL A C 1
ATOM 936 O O . VAL A 1 122 ? 10.117 -25.391 -1.326 1 93.69 122 VAL A O 1
ATOM 939 N N . THR A 1 123 ? 10.875 -23.891 -2.766 1 93.44 123 THR A N 1
ATOM 940 C CA . THR A 1 123 ? 11.297 -24.859 -3.76 1 93.44 123 THR A CA 1
ATOM 941 C C . THR A 1 123 ? 12.32 -25.828 -3.164 1 93.44 123 THR A C 1
ATOM 943 O O . THR A 1 123 ? 12.297 -27.031 -3.465 1 93.44 123 THR A O 1
ATOM 946 N N . ASP A 1 124 ? 13.234 -25.281 -2.477 1 85 124 ASP A N 1
ATOM 947 C CA . ASP A 1 124 ? 14.164 -26.109 -1.715 1 85 124 ASP A CA 1
ATOM 948 C C . ASP A 1 124 ? 13.648 -26.359 -0.298 1 85 124 ASP A C 1
ATOM 950 O O . ASP A 1 124 ? 13.555 -25.422 0.502 1 85 124 ASP A O 1
ATOM 954 N N . PRO A 1 125 ? 13.43 -27.641 -0.072 1 78.94 125 PRO A N 1
ATOM 955 C CA . PRO A 1 125 ? 12.898 -27.922 1.265 1 78.94 125 PRO A CA 1
ATOM 956 C C . PRO A 1 125 ? 13.812 -27.422 2.379 1 78.94 125 PRO A C 1
ATOM 958 O O . PRO A 1 125 ? 15.031 -27.578 2.295 1 78.94 125 PRO A O 1
ATOM 961 N N . GLY A 1 126 ? 13.258 -26.781 3.338 1 77.44 126 GLY A N 1
ATOM 962 C CA . GLY A 1 126 ? 13.977 -26.328 4.52 1 77.44 126 GLY A CA 1
ATOM 963 C C . GLY A 1 126 ? 14.633 -24.969 4.332 1 77.44 126 GLY A C 1
ATOM 964 O O . GLY A 1 126 ? 15.242 -24.438 5.262 1 77.44 126 GLY A O 1
ATOM 965 N N . GLN A 1 127 ? 14.539 -24.438 3.16 1 81.12 127 GLN A N 1
ATOM 966 C CA . GLN A 1 127 ? 15.156 -23.141 2.885 1 81.12 127 GLN A CA 1
ATOM 967 C C . GLN A 1 127 ? 14.133 -22.141 2.363 1 81.12 127 GLN A C 1
ATOM 969 O O . GLN A 1 127 ? 14.219 -21.703 1.217 1 81.12 127 GLN A O 1
ATOM 974 N N . ALA A 1 128 ? 13.32 -21.656 3.182 1 87.56 128 ALA A N 1
ATOM 975 C CA . ALA A 1 128 ? 12.328 -20.688 2.766 1 87.56 128 ALA A CA 1
ATOM 976 C C . ALA A 1 128 ? 12.953 -19.297 2.584 1 87.56 128 ALA A C 1
ATOM 978 O O . ALA A 1 128 ? 13.797 -18.891 3.385 1 87.56 128 ALA A O 1
ATOM 979 N N . VAL A 1 129 ? 12.688 -18.672 1.506 1 88.75 129 VAL A N 1
ATOM 980 C CA . VAL A 1 129 ? 13.156 -17.312 1.191 1 88.75 129 VAL A CA 1
ATOM 981 C C . VAL A 1 129 ? 11.961 -16.422 0.866 1 88.75 129 VAL A C 1
ATOM 983 O O . VAL A 1 129 ? 11.133 -16.766 0.016 1 88.75 129 VAL A O 1
ATOM 986 N N . GLY A 1 130 ? 11.867 -15.328 1.601 1 91.94 130 GLY A N 1
ATOM 987 C CA . GLY A 1 130 ? 10.828 -14.375 1.243 1 91.94 130 GLY A CA 1
ATOM 988 C C . GLY A 1 130 ? 11.023 -13.766 -0.132 1 91.94 130 GLY A C 1
ATOM 989 O O . GLY A 1 130 ? 12.109 -13.273 -0.45 1 91.94 130 GLY A O 1
ATOM 990 N N . ILE A 1 131 ? 9.93 -13.805 -0.969 1 94.75 131 ILE A N 1
ATOM 991 C CA . ILE A 1 131 ? 10.117 -13.305 -2.324 1 94.75 131 ILE A CA 1
ATOM 992 C C . ILE A 1 131 ? 9.031 -12.289 -2.662 1 94.75 131 ILE A C 1
ATOM 994 O O . ILE A 1 131 ? 9.086 -11.625 -3.699 1 94.75 131 ILE A O 1
ATOM 998 N N . HIS A 1 132 ? 8.062 -12.227 -1.855 1 96.38 132 HIS A N 1
ATOM 999 C CA . HIS A 1 132 ? 6.996 -11.273 -2.121 1 96.38 132 HIS A CA 1
ATOM 1000 C C . HIS A 1 132 ? 6.391 -10.75 -0.822 1 96.38 132 HIS A C 1
ATOM 1002 O O . HIS A 1 132 ? 6.176 -11.523 0.119 1 96.38 132 HIS A O 1
ATOM 1008 N N . PHE A 1 133 ? 6.164 -9.531 -0.718 1 95.44 133 PHE A N 1
ATOM 1009 C CA . PHE A 1 133 ? 5.527 -8.773 0.357 1 95.44 133 PHE A CA 1
ATOM 1010 C C . PHE A 1 133 ? 4.684 -7.637 -0.205 1 95.44 133 PHE A C 1
ATOM 1012 O O . PHE A 1 133 ? 5.152 -6.867 -1.048 1 95.44 133 PHE A O 1
ATOM 1019 N N . GLU A 1 134 ? 3.451 -7.562 0.32 1 97.06 134 GLU A N 1
ATOM 1020 C CA . GLU A 1 134 ? 2.543 -6.629 -0.339 1 97.06 134 GLU A CA 1
ATOM 1021 C C . GLU A 1 134 ? 1.457 -6.145 0.618 1 97.06 134 GLU A C 1
ATOM 1023 O O . GLU A 1 134 ? 0.47 -6.848 0.852 1 97.06 134 GLU A O 1
ATOM 1028 N N . PRO A 1 135 ? 1.639 -4.961 1.18 1 96.75 135 PRO A N 1
ATOM 1029 C CA . PRO A 1 135 ? 0.504 -4.297 1.824 1 96.75 135 PRO A CA 1
ATOM 1030 C C . PRO A 1 135 ? -0.408 -3.586 0.827 1 96.75 135 PRO A C 1
ATOM 1032 O O . PRO A 1 135 ? 0.071 -3.02 -0.159 1 96.75 135 PRO A O 1
ATOM 1035 N N . GLY A 1 136 ? -1.66 -3.672 1.095 1 97.69 136 GLY A N 1
ATOM 1036 C CA . GLY A 1 136 ? -2.592 -3.023 0.184 1 97.69 136 GLY A CA 1
ATOM 1037 C C . GLY A 1 136 ? -3.998 -2.918 0.744 1 97.69 136 GLY A C 1
ATOM 1038 O O . GLY A 1 136 ? -4.211 -3.111 1.943 1 97.69 136 GLY A O 1
ATOM 1039 N N . ILE A 1 137 ? -4.93 -2.455 -0.092 1 98.25 137 ILE A N 1
ATOM 1040 C CA . ILE A 1 137 ? -6.352 -2.328 0.22 1 98.25 137 ILE A CA 1
ATOM 1041 C C . ILE A 1 137 ? -7.184 -2.826 -0.958 1 98.25 137 ILE A C 1
ATOM 1043 O O . ILE A 1 137 ? -6.918 -2.473 -2.109 1 98.25 137 ILE A O 1
ATOM 1047 N N . TRP A 1 138 ? -8.133 -3.668 -0.625 1 98.75 138 TRP A N 1
ATOM 1048 C CA . TRP A 1 138 ? -9.227 -3.912 -1.559 1 98.75 138 TRP A CA 1
ATOM 1049 C C . TRP A 1 138 ? -10.367 -2.918 -1.338 1 98.75 138 TRP A C 1
ATOM 1051 O O . TRP A 1 138 ? -10.789 -2.689 -0.202 1 98.75 138 TRP A O 1
ATOM 1061 N N . LEU A 1 139 ? -10.875 -2.395 -2.426 1 98.44 139 LEU A N 1
ATOM 1062 C CA . LEU A 1 139 ? -11.945 -1.402 -2.344 1 98.44 139 LEU A CA 1
ATOM 1063 C C . LEU A 1 139 ? -13.211 -1.913 -3.016 1 98.44 139 LEU A C 1
ATOM 1065 O O . LEU A 1 139 ? -13.148 -2.561 -4.062 1 98.44 139 LEU A O 1
ATOM 1069 N N . SER A 1 140 ? -14.273 -1.609 -2.408 1 98.62 140 SER A N 1
ATOM 1070 C CA . SER A 1 140 ? -15.586 -1.745 -3.023 1 98.62 140 SER A CA 1
ATOM 1071 C C . SER A 1 140 ? -16.156 -0.387 -3.428 1 98.62 140 SER A C 1
ATOM 1073 O O . SER A 1 140 ? -16.312 0.499 -2.586 1 98.62 140 SER A O 1
ATOM 1075 N N . VAL A 1 141 ? -16.422 -0.217 -4.652 1 98.44 141 VAL A N 1
ATOM 1076 C CA . VAL A 1 141 ? -16.953 1.024 -5.211 1 98.44 141 VAL A CA 1
ATOM 1077 C C . VAL A 1 141 ? -18.375 0.812 -5.695 1 98.44 141 VAL A C 1
ATOM 1079 O O . VAL A 1 141 ? -18.641 -0.059 -6.531 1 98.44 141 VAL A O 1
ATOM 1082 N N . PRO A 1 142 ? -19.328 1.521 -5.184 1 98.12 142 PRO A N 1
ATOM 1083 C CA . PRO A 1 142 ? -20.703 1.363 -5.676 1 98.12 142 PRO A CA 1
ATOM 1084 C C . PRO A 1 142 ? -20.859 1.805 -7.129 1 98.12 142 PRO A C 1
ATOM 1086 O O . PRO A 1 142 ? -19.922 2.354 -7.719 1 98.12 142 PRO A O 1
ATOM 1089 N N . ALA A 1 143 ? -21.984 1.49 -7.664 1 98.12 143 ALA A N 1
ATOM 1090 C CA . ALA A 1 143 ? -22.266 1.966 -9.016 1 98.12 143 ALA A CA 1
ATOM 1091 C C . ALA A 1 143 ? -22.125 3.484 -9.102 1 98.12 143 ALA A C 1
ATOM 1093 O O . ALA A 1 143 ? -22.453 4.195 -8.148 1 98.12 143 ALA A O 1
ATOM 1094 N N . THR A 1 144 ? -21.641 3.971 -10.211 1 97.75 144 THR A N 1
ATOM 1095 C CA . THR A 1 144 ? -21.469 5.402 -10.438 1 97.75 144 THR A CA 1
ATOM 1096 C C . THR A 1 144 ? -22.234 5.844 -11.688 1 97.75 144 THR A C 1
ATOM 1098 O O . THR A 1 144 ? -22.562 5.023 -12.539 1 97.75 144 THR A O 1
ATOM 1101 N N . THR A 1 145 ? -22.5 7.18 -11.781 1 97.56 145 THR A N 1
ATOM 1102 C CA . THR A 1 145 ? -23.156 7.734 -12.961 1 97.56 145 THR A CA 1
ATOM 1103 C C . THR A 1 145 ? -22.156 8.43 -13.867 1 97.56 145 THR A C 1
ATOM 1105 O O . THR A 1 145 ? -22.344 8.477 -15.086 1 97.56 145 THR A O 1
ATOM 1108 N N . VAL A 1 146 ? -21.109 9.031 -13.273 1 95.94 146 VAL A N 1
ATOM 1109 C CA . VAL A 1 146 ? -20 9.625 -14.008 1 95.94 146 VAL A CA 1
ATOM 1110 C C . VAL A 1 146 ? -18.672 9.156 -13.406 1 95.94 146 VAL A C 1
ATOM 1112 O O . VAL A 1 146 ? -18.172 9.758 -12.453 1 95.94 146 VAL A O 1
ATOM 1115 N N . PRO A 1 147 ? -18 8.242 -13.992 1 96.38 147 PRO A N 1
ATOM 1116 C CA . PRO A 1 147 ? -18.469 7.531 -15.188 1 96.38 147 PRO A CA 1
ATOM 1117 C C . PRO A 1 147 ? -19.609 6.57 -14.883 1 96.38 147 PRO A C 1
ATOM 1119 O O . PRO A 1 147 ? -19.812 6.176 -13.734 1 96.38 147 PRO A O 1
ATOM 1122 N N . ALA A 1 148 ? -20.344 6.23 -15.961 1 97.12 148 ALA A N 1
ATOM 1123 C CA . ALA A 1 148 ? -21.406 5.234 -15.797 1 97.12 148 ALA A CA 1
ATOM 1124 C C . ALA A 1 148 ? -20.828 3.826 -15.711 1 97.12 148 ALA A C 1
ATOM 1126 O O . ALA A 1 148 ? -20.531 3.207 -16.734 1 97.12 148 ALA A O 1
ATOM 1127 N N . LEU A 1 149 ? -20.703 3.277 -14.523 1 97.69 149 LEU A N 1
ATOM 1128 C CA . LEU A 1 149 ? -20.156 1.951 -14.273 1 97.69 149 LEU A CA 1
ATOM 1129 C C . LEU A 1 149 ? -20.984 1.198 -13.242 1 97.69 149 LEU A C 1
ATOM 1131 O O . LEU A 1 149 ? -21.516 1.802 -12.305 1 97.69 149 LEU A O 1
ATOM 1135 N N . PRO A 1 150 ? -21.203 -0.124 -13.43 1 97.62 150 PRO A N 1
ATOM 1136 C CA . PRO A 1 150 ? -21.734 -0.922 -12.32 1 97.62 150 PRO A CA 1
ATOM 1137 C C . PRO A 1 150 ? -20.812 -0.916 -11.102 1 97.62 150 PRO A C 1
ATOM 1139 O O . PRO A 1 150 ? -19.734 -0.319 -11.141 1 97.62 150 PRO A O 1
ATOM 1142 N N . PRO A 1 151 ? -21.25 -1.514 -10.016 1 98.12 151 PRO A N 1
ATOM 1143 C CA . PRO A 1 151 ? -20.297 -1.639 -8.906 1 98.12 151 PRO A CA 1
ATOM 1144 C C . PRO A 1 151 ? -18.969 -2.27 -9.328 1 98.12 151 PRO A C 1
ATOM 1146 O O . PRO A 1 151 ? -18.953 -3.211 -10.125 1 98.12 151 PRO A O 1
ATOM 1149 N N . THR A 1 152 ? -17.891 -1.689 -8.93 1 98.38 152 THR A N 1
ATOM 1150 C CA . THR A 1 152 ? -16.562 -2.195 -9.234 1 98.38 152 THR A CA 1
ATOM 1151 C C . THR A 1 152 ? -15.773 -2.445 -7.949 1 98.38 152 THR A C 1
ATOM 1153 O O . THR A 1 152 ? -16.25 -2.125 -6.855 1 98.38 152 THR A O 1
ATOM 1156 N N . VAL A 1 153 ? -14.664 -3.072 -8.109 1 98.69 153 VAL A N 1
ATOM 1157 C CA . VAL A 1 153 ? -13.695 -3.254 -7.035 1 98.69 153 VAL A CA 1
ATOM 1158 C C . VAL A 1 153 ? -12.312 -2.807 -7.504 1 98.69 153 VAL A C 1
ATOM 1160 O O . VAL A 1 153 ? -12.062 -2.717 -8.711 1 98.69 153 VAL A O 1
ATOM 1163 N N . ALA A 1 154 ? -11.484 -2.451 -6.566 1 98.75 154 ALA A N 1
ATOM 1164 C CA . ALA A 1 154 ? -10.102 -2.098 -6.895 1 98.75 154 ALA A CA 1
ATOM 1165 C C . ALA A 1 154 ? -9.125 -2.746 -5.922 1 98.75 154 ALA A C 1
ATOM 1167 O O . ALA A 1 154 ? -9.391 -2.818 -4.719 1 98.75 154 ALA A O 1
ATOM 1168 N N . ARG A 1 155 ? -8.07 -3.279 -6.457 1 98.88 155 ARG A N 1
ATOM 1169 C CA . ARG A 1 155 ? -6.918 -3.725 -5.676 1 98.88 155 ARG A CA 1
ATOM 1170 C C . ARG A 1 155 ? -5.793 -2.695 -5.727 1 98.88 155 ARG A C 1
ATOM 1172 O O . ARG A 1 155 ? -5.285 -2.377 -6.805 1 98.88 155 ARG A O 1
ATOM 1179 N N . MET A 1 156 ? -5.422 -2.18 -4.594 1 98.81 156 MET A N 1
ATOM 1180 C CA . MET A 1 156 ? -4.352 -1.196 -4.453 1 98.81 156 MET A CA 1
ATOM 1181 C C . MET A 1 156 ? -3.209 -1.755 -3.613 1 98.81 156 MET A C 1
ATOM 1183 O O . MET A 1 156 ? -3.432 -2.27 -2.516 1 98.81 156 MET A O 1
ATOM 1187 N N . ALA A 1 157 ? -1.94 -1.608 -4.168 1 98.38 157 ALA A N 1
ATOM 1188 C CA . ALA A 1 157 ? -0.89 -2.287 -3.414 1 98.38 157 ALA A CA 1
ATOM 1189 C C . ALA A 1 157 ? 0.478 -1.677 -3.709 1 98.38 157 ALA A C 1
ATOM 1191 O O . ALA A 1 157 ? 0.651 -0.982 -4.711 1 98.38 157 ALA A O 1
ATOM 1192 N N . SER A 1 158 ? 1.39 -1.923 -2.805 1 98.38 158 SER A N 1
ATOM 1193 C CA . SER A 1 158 ? 2.797 -1.555 -2.908 1 98.38 158 SER A CA 1
ATOM 1194 C C . SER A 1 158 ? 3.695 -2.789 -2.885 1 98.38 158 SER A C 1
ATOM 1196 O O . SER A 1 158 ? 3.6 -3.615 -1.976 1 98.38 158 SER A O 1
ATOM 1198 N N . ILE A 1 159 ? 4.523 -2.906 -3.852 1 98.25 159 ILE A N 1
ATOM 1199 C CA . ILE A 1 159 ? 5.48 -4.004 -3.951 1 98.25 159 ILE A CA 1
ATOM 1200 C C . ILE A 1 159 ? 6.902 -3.467 -3.807 1 98.25 159 ILE A C 1
ATOM 1202 O O . ILE A 1 159 ? 7.324 -2.602 -4.574 1 98.25 159 ILE A O 1
ATOM 1206 N N . PRO A 1 160 ? 7.715 -3.924 -2.92 1 96.56 160 PRO A N 1
ATOM 1207 C CA . PRO A 1 160 ? 8.969 -3.271 -2.535 1 96.56 160 PRO A CA 1
ATOM 1208 C C . PRO A 1 160 ? 10.062 -3.436 -3.586 1 96.56 160 PRO A C 1
ATOM 1210 O O . PRO A 1 160 ? 11.211 -3.051 -3.352 1 96.56 160 PRO A O 1
ATOM 1213 N N . HIS A 1 161 ? 9.758 -3.898 -4.801 1 97.56 161 HIS A N 1
ATOM 1214 C CA . HIS A 1 161 ? 10.68 -3.773 -5.926 1 97.56 161 HIS A CA 1
ATOM 1215 C C . HIS A 1 161 ? 10.641 -2.371 -6.52 1 97.56 161 HIS A C 1
ATOM 1217 O O . HIS A 1 161 ? 11.469 -2.021 -7.359 1 97.56 161 HIS A O 1
ATOM 1223 N N . GLY A 1 162 ? 9.703 -1.602 -6.004 1 98.56 162 GLY A N 1
ATOM 1224 C CA . GLY A 1 162 ? 9.547 -0.244 -6.5 1 98.56 162 GLY A CA 1
ATOM 1225 C C . GLY A 1 162 ? 8.367 -0.082 -7.434 1 98.56 162 GLY A C 1
ATOM 1226 O O . GLY A 1 162 ? 8.438 0.682 -8.398 1 98.56 162 GLY A O 1
ATOM 1227 N N . THR A 1 163 ? 7.316 -0.831 -7.164 1 98.69 163 THR A N 1
ATOM 1228 C CA . THR A 1 163 ? 6.125 -0.795 -8.008 1 98.69 163 THR A CA 1
ATOM 1229 C C . THR A 1 163 ? 4.867 -0.626 -7.156 1 98.69 163 THR A C 1
ATOM 1231 O O . THR A 1 163 ? 4.699 -1.312 -6.145 1 98.69 163 THR A O 1
ATOM 1234 N N . THR A 1 164 ? 4.027 0.299 -7.531 1 98.75 164 THR A N 1
ATOM 1235 C CA . THR A 1 164 ? 2.672 0.378 -7 1 98.75 164 THR A CA 1
ATOM 1236 C C . THR A 1 164 ? 1.648 0.03 -8.078 1 98.75 164 THR A C 1
ATOM 1238 O O . THR A 1 164 ? 1.857 0.32 -9.258 1 98.75 164 THR A O 1
ATOM 1241 N N . ILE A 1 165 ? 0.549 -0.601 -7.637 1 98.88 165 ILE A N 1
ATOM 1242 C CA . ILE A 1 165 ? -0.488 -0.961 -8.602 1 98.88 165 ILE A CA 1
ATOM 1243 C C . ILE A 1 165 ? -1.849 -0.487 -8.094 1 98.88 165 ILE A C 1
ATOM 1245 O O . ILE A 1 165 ? -2.1 -0.48 -6.883 1 98.88 165 ILE A O 1
ATOM 1249 N N . GLU A 1 166 ? -2.686 -0.098 -8.938 1 98.75 166 GLU A N 1
ATOM 1250 C CA . GLU A 1 166 ? -4.129 0.062 -8.797 1 98.75 166 GLU A CA 1
ATOM 1251 C C . GLU A 1 166 ? -4.875 -0.675 -9.906 1 98.75 166 GLU A C 1
ATOM 1253 O O . GLU A 1 166 ? -4.812 -0.281 -11.07 1 98.75 166 GLU A O 1
ATOM 1258 N N . ALA A 1 167 ? -5.496 -1.733 -9.531 1 98.88 167 ALA A N 1
ATOM 1259 C CA . ALA A 1 167 ? -6.199 -2.584 -10.484 1 98.88 167 ALA A CA 1
ATOM 1260 C C . ALA A 1 167 ? -7.707 -2.553 -10.242 1 98.88 167 ALA A C 1
ATOM 1262 O O . ALA A 1 167 ? -8.172 -2.902 -9.156 1 98.88 167 ALA A O 1
ATOM 1263 N N . GLN A 1 168 ? -8.445 -2.146 -11.188 1 98.19 168 GLN A N 1
ATOM 1264 C CA . GLN A 1 168 ? -9.891 -2.014 -11.055 1 98.19 168 GLN A CA 1
ATOM 1265 C C . GLN A 1 168 ? -10.617 -3.033 -11.922 1 98.19 168 GLN A C 1
ATOM 1267 O O . GLN A 1 168 ? -10.078 -3.5 -12.93 1 98.19 168 GLN A O 1
ATOM 1272 N N . GLY A 1 169 ? -11.727 -3.457 -11.492 1 98.38 169 GLY A N 1
ATOM 1273 C CA . GLY A 1 169 ? -12.523 -4.41 -12.25 1 98.38 169 GLY A CA 1
ATOM 1274 C C . GLY A 1 169 ? -13.867 -4.711 -11.602 1 98.38 169 GLY A C 1
ATOM 1275 O O . GLY A 1 169 ? -14.383 -3.898 -10.836 1 98.38 169 GLY A O 1
ATOM 1276 N N . THR A 1 170 ? -14.461 -5.801 -12.07 1 98.25 170 THR A N 1
ATOM 1277 C CA . THR A 1 170 ? -15.805 -6.168 -11.625 1 98.25 170 THR A CA 1
ATOM 1278 C C . THR A 1 170 ? -15.805 -7.566 -11.016 1 98.25 170 THR A C 1
ATOM 1280 O O . THR A 1 170 ? -14.797 -8.273 -11.062 1 98.25 170 THR A O 1
ATOM 1283 N N . THR A 1 171 ? -16.953 -7.895 -10.445 1 98.44 171 THR A N 1
ATOM 1284 C CA . THR A 1 171 ? -17.156 -9.203 -9.82 1 98.44 171 THR A CA 1
ATOM 1285 C C . THR A 1 171 ? -18.469 -9.82 -10.266 1 98.44 171 THR A C 1
ATOM 1287 O O . THR A 1 171 ? -19.375 -9.117 -10.703 1 98.44 171 THR A O 1
ATOM 1290 N N . PHE A 1 172 ? -18.547 -11.07 -10.211 1 98.5 172 PHE A N 1
ATOM 1291 C CA . PHE A 1 172 ? -19.797 -11.812 -10.367 1 98.5 172 PHE A CA 1
ATOM 1292 C C . PHE A 1 172 ? -19.719 -13.148 -9.633 1 98.5 172 PHE A C 1
ATOM 1294 O O . PHE A 1 172 ? -18.641 -13.594 -9.25 1 98.5 172 PHE A O 1
ATOM 1301 N N . THR A 1 173 ? -20.859 -13.703 -9.391 1 98.5 173 THR A N 1
ATOM 1302 C CA . THR A 1 173 ? -20.938 -14.977 -8.688 1 98.5 173 THR A CA 1
ATOM 1303 C C . THR A 1 173 ? -21.578 -16.047 -9.562 1 98.5 173 THR A C 1
ATOM 1305 O O . THR A 1 173 ? -22.547 -15.773 -10.273 1 98.5 173 THR A O 1
ATOM 1308 N N . VAL A 1 174 ? -21.047 -17.25 -9.477 1 98.56 174 VAL A N 1
ATOM 1309 C CA . VAL A 1 174 ? -21.609 -18.375 -10.203 1 98.56 174 VAL A CA 1
ATOM 1310 C C . VAL A 1 174 ? -21.828 -19.547 -9.25 1 98.56 174 VAL A C 1
ATOM 1312 O O . VAL A 1 174 ? -21.172 -19.656 -8.211 1 98.56 174 VAL A O 1
ATOM 1315 N N . ALA A 1 175 ? -22.766 -20.359 -9.672 1 98.06 175 ALA A N 1
ATOM 1316 C CA . ALA A 1 175 ? -22.906 -21.625 -8.961 1 98.06 175 ALA A CA 1
ATOM 1317 C C . ALA A 1 175 ? -21.781 -22.578 -9.305 1 98.06 175 ALA A C 1
ATOM 1319 O O . ALA A 1 175 ? -21.312 -22.625 -10.453 1 98.06 175 ALA A O 1
ATOM 1320 N N . GLY A 1 176 ? -21.359 -23.312 -8.359 1 98 176 GLY A N 1
ATOM 1321 C CA . GLY A 1 176 ? -20.328 -24.312 -8.609 1 98 176 GLY A CA 1
ATOM 1322 C C . GLY A 1 176 ? -18.922 -23.75 -8.594 1 98 176 GLY A C 1
ATOM 1323 O O . GLY A 1 176 ? -18.672 -22.734 -7.938 1 98 176 GLY A O 1
ATOM 1324 N N . GLY A 1 177 ? -17.969 -24.484 -9.18 1 97.81 177 GLY A N 1
ATOM 1325 C CA . GLY A 1 177 ? -16.562 -24.156 -9.156 1 97.81 177 GLY A CA 1
ATOM 1326 C C . GLY A 1 177 ? -16.172 -23.141 -10.219 1 97.81 177 GLY A C 1
ATOM 1327 O O . GLY A 1 177 ? -16.984 -22.781 -11.078 1 97.81 177 GLY A O 1
ATOM 1328 N N . PRO A 1 178 ? -14.961 -22.734 -10.172 1 98.19 178 PRO A N 1
ATOM 1329 C CA . PRO A 1 178 ? -14.461 -21.719 -11.109 1 98.19 178 PRO A CA 1
ATOM 1330 C C . PRO A 1 178 ? -14.211 -22.281 -12.508 1 98.19 178 PRO A C 1
ATOM 1332 O O . PRO A 1 178 ? -13.961 -23.484 -12.656 1 98.19 178 PRO A O 1
ATOM 1335 N N . THR A 1 179 ? -14.367 -21.391 -13.508 1 98.06 179 THR A N 1
ATOM 1336 C CA . THR A 1 179 ? -13.781 -21.609 -14.828 1 98.06 179 THR A CA 1
ATOM 1337 C C . THR A 1 179 ? -12.406 -20.953 -14.93 1 98.06 179 THR A C 1
ATOM 1339 O O . THR A 1 179 ? -12.297 -19.734 -14.867 1 98.06 179 THR A O 1
ATOM 1342 N N . ILE A 1 180 ? -11.398 -21.766 -15.062 1 98.69 180 ILE A N 1
ATOM 1343 C CA . ILE A 1 180 ? -10.031 -21.266 -15.062 1 98.69 180 ILE A CA 1
ATOM 1344 C C . ILE A 1 180 ? -9.414 -21.453 -16.438 1 98.69 180 ILE A C 1
ATOM 1346 O O . ILE A 1 180 ? -9.141 -22.594 -16.859 1 98.69 180 ILE A O 1
ATOM 1350 N N . ALA A 1 181 ? -9.211 -20.391 -17.219 1 98.5 181 ALA A N 1
ATOM 1351 C CA . ALA A 1 181 ? -8.586 -20.438 -18.531 1 98.5 181 ALA A CA 1
ATOM 1352 C C . ALA A 1 181 ? -7.086 -20.688 -18.438 1 98.5 181 ALA A C 1
ATOM 1354 O O . ALA A 1 181 ? -6.473 -20.375 -17.406 1 98.5 181 ALA A O 1
ATOM 1355 N N . PRO A 1 182 ? -6.465 -21.266 -19.484 1 98.44 182 PRO A N 1
ATOM 1356 C CA . PRO A 1 182 ? -5.008 -21.391 -19.484 1 98.44 182 PRO A CA 1
ATOM 1357 C C . PRO A 1 182 ? -4.301 -20.031 -19.453 1 98.44 182 PRO A C 1
ATOM 1359 O O . PRO A 1 182 ? -4.875 -19.031 -19.875 1 98.44 182 PRO A O 1
ATOM 1362 N N . VAL A 1 183 ? -3.148 -20.016 -18.922 1 98.69 183 VAL A N 1
ATOM 1363 C CA . VAL A 1 183 ? -2.291 -18.828 -18.922 1 98.69 183 VAL A CA 1
ATOM 1364 C C . VAL A 1 183 ? -0.929 -19.188 -19.516 1 98.69 183 VAL A C 1
ATOM 1366 O O . VAL A 1 183 ? -0.413 -20.281 -19.281 1 98.69 183 VAL A O 1
ATOM 1369 N N . ASP A 1 184 ? -0.395 -18.312 -20.312 1 98.44 184 ASP A N 1
ATOM 1370 C CA . ASP A 1 184 ? 0.869 -18.531 -21 1 98.44 184 ASP A CA 1
ATOM 1371 C C . ASP A 1 184 ? 1.963 -17.625 -20.453 1 98.44 184 ASP A C 1
ATOM 1373 O O . ASP A 1 184 ? 1.739 -16.422 -20.25 1 98.44 184 ASP A O 1
ATOM 1377 N N . ILE A 1 185 ? 3.164 -18.156 -20.188 1 98.69 185 ILE A N 1
ATOM 1378 C CA . ILE A 1 185 ? 4.25 -17.359 -19.625 1 98.69 185 ILE A CA 1
ATOM 1379 C C . ILE A 1 185 ? 5.219 -16.938 -20.719 1 98.69 185 ILE A C 1
ATOM 1381 O O . ILE A 1 185 ? 6.238 -16.312 -20.438 1 98.69 185 ILE A O 1
ATOM 1385 N N . THR A 1 186 ? 4.938 -17.25 -22 1 98.81 186 THR A N 1
ATOM 1386 C CA . THR A 1 186 ? 5.875 -17.031 -23.094 1 98.81 186 THR A CA 1
ATOM 1387 C C . THR A 1 186 ? 5.988 -15.539 -23.422 1 98.81 186 THR A C 1
ATOM 1389 O O . THR A 1 186 ? 4.98 -14.875 -23.672 1 98.81 186 THR A O 1
ATOM 1392 N N . PRO A 1 187 ? 7.223 -15.008 -23.469 1 98.75 187 PRO A N 1
ATOM 1393 C CA . PRO A 1 187 ? 7.422 -13.594 -23.812 1 98.75 187 PRO A CA 1
ATOM 1394 C C . PRO A 1 187 ? 7.039 -13.281 -25.266 1 98.75 187 PRO A C 1
ATOM 1396 O O . PRO A 1 187 ? 6.945 -14.195 -26.094 1 98.75 187 PRO A O 1
ATOM 1399 N N . PHE A 1 188 ? 6.824 -12 -25.516 1 98.75 188 PHE A N 1
ATOM 1400 C CA . PHE A 1 188 ? 6.473 -11.516 -26.844 1 98.75 188 PHE A CA 1
ATOM 1401 C C . PHE A 1 188 ? 6.969 -10.086 -27.047 1 98.75 188 PHE A C 1
ATOM 1403 O O . PHE A 1 188 ? 7.266 -9.383 -26.078 1 98.75 188 PHE A O 1
ATOM 1410 N N . PRO A 1 189 ? 7.125 -9.648 -28.297 1 98.25 189 PRO A N 1
ATOM 1411 C CA . PRO A 1 189 ? 7.527 -8.258 -28.516 1 98.25 189 PRO A CA 1
ATOM 1412 C C . PRO A 1 189 ? 6.543 -7.258 -27.906 1 98.25 189 PRO A C 1
ATOM 1414 O O . PRO A 1 189 ? 5.328 -7.461 -27.969 1 98.25 189 PRO A O 1
ATOM 1417 N N . VAL A 1 190 ? 7.066 -6.234 -27.281 1 97.25 190 VAL A N 1
ATOM 1418 C CA . VAL A 1 190 ? 6.234 -5.211 -26.672 1 97.25 190 VAL A CA 1
ATOM 1419 C C . VAL A 1 190 ? 5.172 -4.734 -27.656 1 97.25 190 VAL A C 1
ATOM 1421 O O . VAL A 1 190 ? 5.496 -4.355 -28.781 1 97.25 190 VAL A O 1
ATOM 1424 N N . GLY A 1 191 ? 3.902 -4.871 -27.266 1 94.75 191 GLY A N 1
ATOM 1425 C CA . GLY A 1 191 ? 2.795 -4.41 -28.094 1 94.75 191 GLY A CA 1
ATOM 1426 C C . GLY A 1 191 ? 2.266 -5.473 -29.031 1 94.75 191 GLY A C 1
ATOM 1427 O O . GLY A 1 191 ? 1.286 -5.246 -29.75 1 94.75 191 GLY A O 1
ATOM 1428 N N . SER A 1 192 ? 2.863 -6.719 -29.016 1 96.19 192 SER A N 1
ATOM 1429 C CA . SER A 1 192 ? 2.461 -7.77 -29.953 1 96.19 192 SER A CA 1
ATOM 1430 C C . SER A 1 192 ? 2.281 -9.102 -29.234 1 96.19 192 SER A C 1
ATOM 1432 O O . SER A 1 192 ? 2.996 -10.062 -29.516 1 96.19 192 SER A O 1
ATOM 1434 N N . PRO A 1 193 ? 1.293 -9.172 -28.453 1 93.94 193 PRO A N 1
ATOM 1435 C CA . PRO A 1 193 ? 1.097 -10.398 -27.688 1 93.94 193 PRO A CA 1
ATOM 1436 C C . PRO A 1 193 ? 0.803 -11.609 -28.578 1 93.94 193 PRO A C 1
ATOM 1438 O O . PRO A 1 193 ? 0.924 -12.75 -28.141 1 93.94 193 PRO A O 1
ATOM 1441 N N . GLY A 1 194 ? 0.541 -11.523 -29.828 1 94.62 194 GLY A N 1
ATOM 1442 C CA . GLY A 1 194 ? 0.177 -12.602 -30.719 1 94.62 194 GLY A CA 1
ATOM 1443 C C . GLY A 1 194 ? 1.378 -13.312 -31.328 1 94.62 194 GLY A C 1
ATOM 1444 O O . GLY A 1 194 ? 1.227 -14.297 -32.031 1 94.62 194 GLY A O 1
ATOM 1445 N N . THR A 1 195 ? 2.582 -12.836 -30.969 1 97.06 195 THR A N 1
ATOM 1446 C CA . THR A 1 195 ? 3.787 -13.445 -31.531 1 97.06 195 THR A CA 1
ATOM 1447 C C . THR A 1 195 ? 4.723 -13.898 -30.422 1 97.06 195 THR A C 1
ATOM 1449 O O . THR A 1 195 ? 5.848 -13.398 -30.297 1 97.06 195 THR A O 1
ATOM 1452 N N . PRO A 1 196 ? 4.328 -14.859 -29.688 1 97.88 196 PRO A N 1
ATOM 1453 C CA . PRO A 1 196 ? 5.16 -15.312 -28.578 1 97.88 196 PRO A CA 1
ATOM 1454 C C . PRO A 1 196 ? 6.48 -15.922 -29.047 1 97.88 196 PRO A C 1
ATOM 1456 O O . PRO A 1 196 ? 6.543 -16.531 -30.125 1 97.88 196 PRO A O 1
ATOM 1459 N N . ILE A 1 197 ? 7.543 -15.758 -28.281 1 98 197 ILE A N 1
ATOM 1460 C CA . ILE A 1 197 ? 8.883 -16.297 -28.531 1 98 197 ILE A CA 1
ATOM 1461 C C . ILE A 1 197 ? 9.266 -17.266 -27.422 1 98 197 ILE A C 1
ATOM 1463 O O . ILE A 1 197 ? 9.57 -16.844 -26.312 1 98 197 ILE A O 1
ATOM 1467 N N . LYS A 1 198 ? 9.336 -18.484 -27.781 1 97.19 198 LYS A N 1
ATOM 1468 C CA . LYS A 1 198 ? 9.695 -19.5 -26.797 1 97.19 198 LYS A CA 1
ATOM 1469 C C . LYS A 1 198 ? 11.188 -19.484 -26.5 1 97.19 198 LYS A C 1
ATOM 1471 O O . LYS A 1 198 ? 12.008 -19.328 -27.406 1 97.19 198 LYS A O 1
ATOM 1476 N N . PHE A 1 199 ? 11.516 -19.672 -25.25 1 98.12 199 PHE A N 1
ATOM 1477 C CA . PHE A 1 199 ? 12.898 -19.75 -24.812 1 98.12 199 PHE A CA 1
ATOM 1478 C C . PHE A 1 199 ? 13.258 -21.172 -24.375 1 98.12 199 PHE A C 1
ATOM 1480 O O . PHE A 1 199 ? 12.398 -21.906 -23.906 1 98.12 199 PHE A O 1
ATOM 1487 N N . PRO A 1 200 ? 14.578 -21.547 -24.484 1 97.44 200 PRO A N 1
ATOM 1488 C CA . PRO A 1 200 ? 14.984 -22.891 -24.078 1 97.44 200 PRO A CA 1
ATOM 1489 C C . PRO A 1 200 ? 14.656 -23.203 -22.625 1 97.44 200 PRO A C 1
ATOM 1491 O O . PRO A 1 200 ? 14.367 -24.359 -22.281 1 97.44 200 PRO A O 1
ATOM 1494 N N . SER A 1 201 ? 14.664 -22.203 -21.781 1 98 201 SER A N 1
ATOM 1495 C CA . SER A 1 201 ? 14.43 -22.375 -20.359 1 98 201 SER A CA 1
ATOM 1496 C C . SER A 1 201 ? 13 -22.828 -20.078 1 98 201 SER A C 1
ATOM 1498 O O . SER A 1 201 ? 12.688 -23.266 -18.969 1 98 201 SER A O 1
ATOM 1500 N N . GLN A 1 202 ? 12.117 -22.844 -21.062 1 98.31 202 GLN A N 1
ATOM 1501 C CA . GLN A 1 202 ? 10.727 -23.266 -20.906 1 98.31 202 GLN A CA 1
ATOM 1502 C C . GLN A 1 202 ? 10.562 -24.75 -21.188 1 98.31 202 GLN A C 1
ATOM 1504 O O . GLN A 1 202 ? 9.453 -25.281 -21.141 1 98.31 202 GLN A O 1
ATOM 1509 N N . THR A 1 203 ? 11.664 -25.375 -21.531 1 98.19 203 THR A N 1
ATOM 1510 C CA . THR A 1 203 ? 11.664 -26.828 -21.672 1 98.19 203 THR A CA 1
ATOM 1511 C C . THR A 1 203 ? 12.055 -27.5 -20.359 1 98.19 203 THR A C 1
ATOM 1513 O O . THR A 1 203 ? 13.227 -27.484 -19.984 1 98.19 203 THR A O 1
ATOM 1516 N N . ALA A 1 204 ? 11.117 -28.188 -19.75 1 98.19 204 ALA A N 1
ATOM 1517 C CA . ALA A 1 204 ? 11.297 -28.688 -18.391 1 98.19 204 ALA A CA 1
ATOM 1518 C C . ALA A 1 204 ? 12.438 -29.703 -18.328 1 98.19 204 ALA A C 1
ATOM 1520 O O . ALA A 1 204 ? 13.18 -29.75 -17.344 1 98.19 204 ALA A O 1
ATOM 1521 N N . ALA A 1 205 ? 12.602 -30.469 -19.375 1 97.38 205 ALA A N 1
ATOM 1522 C CA . ALA A 1 205 ? 13.57 -31.562 -19.375 1 97.38 205 ALA A CA 1
ATOM 1523 C C . ALA A 1 205 ? 14.992 -31.031 -19.562 1 97.38 205 ALA A C 1
ATOM 1525 O O . ALA A 1 205 ? 15.961 -31.75 -19.297 1 97.38 205 ALA A O 1
ATOM 1526 N N . ALA A 1 206 ? 15.148 -29.797 -20.062 1 96.38 206 ALA A N 1
ATOM 1527 C CA . ALA A 1 206 ? 16.484 -29.234 -20.297 1 96.38 206 ALA A CA 1
ATOM 1528 C C . ALA A 1 206 ? 17.172 -28.906 -18.969 1 96.38 206 ALA A C 1
ATOM 1530 O O . ALA A 1 206 ? 16.516 -28.422 -18.031 1 96.38 206 ALA A O 1
ATOM 1531 N N . THR A 1 207 ? 18.469 -29.156 -18.938 1 94.56 207 THR A N 1
ATOM 1532 C CA . THR A 1 207 ? 19.203 -28.922 -17.703 1 94.56 207 THR A CA 1
ATOM 1533 C C . THR A 1 207 ? 20.344 -27.922 -17.922 1 94.56 207 THR A C 1
ATOM 1535 O O . THR A 1 207 ? 21.109 -27.641 -17 1 94.56 207 THR A O 1
ATOM 1538 N N . ASP A 1 208 ? 20.469 -27.391 -19.094 1 95.5 208 ASP A N 1
ATOM 1539 C CA . ASP A 1 208 ? 21.562 -26.5 -19.469 1 95.5 208 ASP A CA 1
ATOM 1540 C C . ASP A 1 208 ? 21.031 -25.172 -20 1 95.5 208 ASP A C 1
ATOM 1542 O O . ASP A 1 208 ? 21.484 -24.688 -21.031 1 95.5 208 ASP A O 1
ATOM 1546 N N . THR A 1 209 ? 20.062 -24.609 -19.391 1 96.31 209 THR A N 1
ATOM 1547 C CA . THR A 1 209 ? 19.438 -23.344 -19.797 1 96.31 209 THR A CA 1
ATOM 1548 C C . THR A 1 209 ? 19.516 -22.328 -18.672 1 96.31 209 THR A C 1
ATOM 1550 O O . THR A 1 209 ? 19.875 -22.656 -17.547 1 96.31 209 THR A O 1
ATOM 1553 N N . PHE A 1 210 ? 19.297 -21.078 -18.922 1 96.81 210 PHE A N 1
ATOM 1554 C CA . PHE A 1 210 ? 19.234 -20.016 -17.938 1 96.81 210 PHE A CA 1
ATOM 1555 C C . PHE A 1 210 ? 17.953 -20.094 -17.125 1 96.81 210 PHE A C 1
ATOM 1557 O O . PHE A 1 210 ? 16.984 -19.375 -17.406 1 96.81 210 PHE A O 1
ATOM 1564 N N . ARG A 1 211 ? 18.016 -20.953 -16.125 1 96.88 211 ARG A N 1
ATOM 1565 C CA . ARG A 1 211 ? 16.828 -21.203 -15.305 1 96.88 211 ARG A CA 1
ATOM 1566 C C . ARG A 1 211 ? 17.219 -21.516 -13.859 1 96.88 211 ARG A C 1
ATOM 1568 O O . ARG A 1 211 ? 18.281 -22.062 -13.602 1 96.88 211 ARG A O 1
ATOM 1575 N N . ILE A 1 212 ? 16.344 -21.141 -12.914 1 94.44 212 ILE A N 1
ATOM 1576 C CA . ILE A 1 212 ? 16.438 -21.516 -11.508 1 94.44 212 ILE A CA 1
ATOM 1577 C C . ILE A 1 212 ? 15.133 -22.188 -11.07 1 94.44 212 ILE A C 1
ATOM 1579 O O . ILE A 1 212 ? 14.07 -21.562 -11.078 1 94.44 212 ILE A O 1
ATOM 1583 N N . PRO A 1 213 ? 15.188 -23.469 -10.625 1 93.56 213 PRO A N 1
ATOM 1584 C CA . PRO A 1 213 ? 16.312 -24.406 -10.703 1 93.56 213 PRO A CA 1
ATOM 1585 C C . PRO A 1 213 ? 16.625 -24.828 -12.133 1 93.56 213 PRO A C 1
ATOM 1587 O O . PRO A 1 213 ? 15.727 -24.891 -12.977 1 93.56 213 PRO A O 1
ATOM 1590 N N . GLN A 1 214 ? 17.859 -25.203 -12.375 1 93.81 214 GLN A N 1
ATOM 1591 C CA . GLN A 1 214 ? 18.25 -25.641 -13.711 1 93.81 214 GLN A CA 1
ATOM 1592 C C . GLN A 1 214 ? 17.734 -27.047 -14 1 93.81 214 GLN A C 1
ATOM 1594 O O . GLN A 1 214 ? 17.234 -27.312 -15.094 1 93.81 214 GLN A O 1
ATOM 1599 N N . ASP A 1 215 ? 17.922 -27.891 -12.992 1 94.31 215 ASP A N 1
ATOM 1600 C CA . ASP A 1 215 ? 17.453 -29.266 -13.125 1 94.31 215 ASP A CA 1
ATOM 1601 C C . ASP A 1 215 ? 16.078 -29.453 -12.492 1 94.31 215 ASP A C 1
ATOM 1603 O O . ASP A 1 215 ? 15.938 -29.375 -11.266 1 94.31 215 ASP A O 1
ATOM 1607 N N . LEU A 1 216 ? 15.078 -29.75 -13.32 1 95.75 216 LEU A N 1
ATOM 1608 C CA . LEU A 1 216 ? 13.719 -29.906 -12.82 1 95.75 216 LEU A CA 1
ATOM 1609 C C . LEU A 1 216 ? 13.352 -31.375 -12.68 1 95.75 216 LEU A C 1
ATOM 1611 O O . LEU A 1 216 ? 12.211 -31.719 -12.367 1 95.75 216 LEU A O 1
ATOM 1615 N N . SER A 1 217 ? 14.312 -32.281 -12.789 1 96.19 217 SER A N 1
ATOM 1616 C CA . SER A 1 217 ? 14.023 -33.719 -12.789 1 96.19 217 SER A CA 1
ATOM 1617 C C . SER A 1 217 ? 13.312 -34.125 -11.516 1 96.19 217 SER A C 1
ATOM 1619 O O . SER A 1 217 ? 12.305 -34.844 -11.562 1 96.19 217 SER A O 1
ATOM 1621 N N . PRO A 1 218 ? 13.867 -33.719 -10.367 1 94.38 218 PRO A N 1
ATOM 1622 C CA . PRO A 1 218 ? 13.172 -34.156 -9.156 1 94.38 218 PRO A CA 1
ATOM 1623 C C . PRO A 1 218 ? 11.75 -33.594 -9.07 1 94.38 218 PRO A C 1
ATOM 1625 O O . PRO A 1 218 ? 10.859 -34.281 -8.523 1 94.38 218 PRO A O 1
ATOM 1628 N N . PHE A 1 219 ? 11.5 -32.469 -9.594 1 96.06 219 PHE A N 1
ATOM 1629 C CA . PHE A 1 219 ? 10.188 -31.828 -9.539 1 96.06 219 PHE A CA 1
ATOM 1630 C C . PHE A 1 219 ? 9.242 -32.469 -10.539 1 96.06 219 PHE A C 1
ATOM 1632 O O . PHE A 1 219 ? 8.047 -32.625 -10.266 1 96.06 219 PHE A O 1
ATOM 1639 N N . ILE A 1 220 ? 9.766 -32.781 -11.695 1 97.62 220 ILE A N 1
ATOM 1640 C CA . ILE A 1 220 ? 8.984 -33.5 -12.68 1 97.62 220 ILE A CA 1
ATOM 1641 C C . ILE A 1 220 ? 8.531 -34.844 -12.086 1 97.62 220 ILE A C 1
ATOM 1643 O O . ILE A 1 220 ? 7.359 -35.219 -12.195 1 97.62 220 ILE A O 1
ATOM 1647 N N . ALA A 1 221 ? 9.461 -35.531 -11.438 1 97.12 221 ALA A N 1
ATOM 1648 C CA . ALA A 1 221 ? 9.148 -36.812 -10.812 1 97.12 221 ALA A CA 1
ATOM 1649 C C . ALA A 1 221 ? 8.078 -36.656 -9.734 1 97.12 221 ALA A C 1
ATOM 1651 O O . ALA A 1 221 ? 7.219 -37.531 -9.57 1 97.12 221 ALA A O 1
ATOM 1652 N N . ALA A 1 222 ? 8.141 -35.562 -9.031 1 95.44 222 ALA A N 1
ATOM 1653 C CA . ALA A 1 222 ? 7.203 -35.281 -7.945 1 95.44 222 ALA A CA 1
ATOM 1654 C C . ALA A 1 222 ? 5.887 -34.719 -8.484 1 95.44 222 ALA A C 1
ATOM 1656 O O . ALA A 1 222 ? 4.891 -34.656 -7.758 1 95.44 222 ALA A O 1
ATOM 1657 N N . GLY A 1 223 ? 5.863 -34.312 -9.758 1 96.06 223 GLY A N 1
ATOM 1658 C CA . GLY A 1 223 ? 4.668 -33.75 -10.375 1 96.06 223 GLY A CA 1
ATOM 1659 C C . GLY A 1 223 ? 4.406 -32.312 -9.984 1 96.06 223 GLY A C 1
ATOM 1660 O O . GLY A 1 223 ? 3.287 -31.812 -10.133 1 96.06 223 GLY A O 1
ATOM 1661 N N . THR A 1 224 ? 5.418 -31.594 -9.461 1 96 224 THR A N 1
ATOM 1662 C CA . THR A 1 224 ? 5.219 -30.25 -8.914 1 96 224 THR A CA 1
ATOM 1663 C C . THR A 1 224 ? 5.602 -29.188 -9.945 1 96 224 THR A C 1
ATOM 1665 O O . THR A 1 224 ? 5.074 -28.078 -9.914 1 96 224 THR A O 1
ATOM 1668 N N . ILE A 1 225 ? 6.594 -29.469 -10.789 1 97.5 225 ILE A N 1
ATOM 1669 C CA . ILE A 1 225 ? 6.965 -28.609 -11.914 1 97.5 225 ILE A CA 1
ATOM 1670 C C . ILE A 1 225 ? 7.176 -29.453 -13.164 1 97.5 225 ILE A C 1
ATOM 1672 O O . ILE A 1 225 ? 8.297 -29.859 -13.461 1 97.5 225 ILE A O 1
ATOM 1676 N N . THR A 1 226 ? 6.105 -29.703 -13.859 1 98.31 226 THR A N 1
ATOM 1677 C CA . THR A 1 226 ? 6.137 -30.5 -15.086 1 98.31 226 THR A CA 1
ATOM 1678 C C . THR A 1 226 ? 6.07 -29.578 -16.312 1 98.31 226 THR A C 1
ATOM 1680 O O . THR A 1 226 ? 5.844 -28.375 -16.188 1 98.31 226 THR A O 1
ATOM 1683 N N . GLN A 1 227 ? 6.285 -30.188 -17.453 1 98.62 227 GLN A N 1
ATOM 1684 C CA . GLN A 1 227 ? 6.16 -29.406 -18.688 1 98.62 227 GLN A CA 1
ATOM 1685 C C . GLN A 1 227 ? 4.754 -28.844 -18.828 1 98.62 227 GLN A C 1
ATOM 1687 O O . GLN A 1 227 ? 4.586 -27.703 -19.281 1 98.62 227 GLN A O 1
ATOM 1692 N N . GLU A 1 228 ? 3.754 -29.625 -18.484 1 98.5 228 GLU A N 1
ATOM 1693 C CA . GLU A 1 228 ? 2.371 -29.172 -18.547 1 98.5 228 GLU A CA 1
ATOM 1694 C C . GLU A 1 228 ? 2.166 -27.922 -17.688 1 98.5 228 GLU A C 1
ATOM 1696 O O . GLU A 1 228 ? 1.527 -26.953 -18.125 1 98.5 228 GLU A O 1
ATOM 1701 N N . ILE A 1 229 ? 2.703 -27.953 -16.469 1 98.25 229 ILE A N 1
ATOM 1702 C CA . ILE A 1 229 ? 2.562 -26.844 -15.523 1 98.25 229 ILE A CA 1
ATOM 1703 C C . ILE A 1 229 ? 3.33 -25.625 -16.031 1 98.25 229 ILE A C 1
ATOM 1705 O O . ILE A 1 229 ? 2.861 -24.5 -15.898 1 98.25 229 ILE A O 1
ATOM 1709 N N . LEU A 1 230 ? 4.516 -25.844 -16.594 1 98 230 LEU A N 1
ATOM 1710 C CA . LEU A 1 230 ? 5.312 -24.75 -17.141 1 98 230 LEU A CA 1
ATOM 1711 C C . LEU A 1 230 ? 4.605 -24.109 -18.328 1 98 230 LEU A C 1
ATOM 1713 O O . LEU A 1 230 ? 4.707 -22.891 -18.531 1 98 230 LEU A O 1
ATOM 1717 N N . ASP A 1 231 ? 3.914 -24.938 -19.109 1 98.56 231 ASP A N 1
ATOM 1718 C CA . ASP A 1 231 ? 3.18 -24.438 -20.266 1 98.56 231 ASP A CA 1
ATOM 1719 C C . ASP A 1 231 ? 1.948 -23.656 -19.844 1 98.56 231 ASP A C 1
ATOM 1721 O O . ASP A 1 231 ? 1.523 -22.734 -20.531 1 98.56 231 ASP A O 1
ATOM 1725 N N . ASN A 1 232 ? 1.41 -24.062 -18.75 1 98.75 232 ASN A N 1
ATOM 1726 C CA . ASN A 1 232 ? 0.192 -23.453 -18.219 1 98.75 232 ASN A CA 1
ATOM 1727 C C . ASN A 1 232 ? 0.139 -23.562 -16.688 1 98.75 232 ASN A C 1
ATOM 1729 O O . ASN A 1 232 ? -0.527 -24.453 -16.156 1 98.75 232 ASN A O 1
ATOM 1733 N N . PRO A 1 233 ? 0.661 -22.562 -16.016 1 98.75 233 PRO A N 1
ATOM 1734 C CA . PRO A 1 233 ? 0.697 -22.609 -14.547 1 98.75 233 PRO A CA 1
ATOM 1735 C C . PRO A 1 233 ? -0.69 -22.766 -13.93 1 98.75 233 PRO A C 1
ATOM 1737 O O . PRO A 1 233 ? -0.82 -23.266 -12.812 1 98.75 233 PRO A O 1
ATOM 1740 N N . ASN A 1 234 ? -1.747 -22.422 -14.547 1 98.88 234 ASN A N 1
ATOM 1741 C CA . ASN A 1 234 ? -3.098 -22.5 -14 1 98.88 234 ASN A CA 1
ATOM 1742 C C . ASN A 1 234 ? -3.537 -23.953 -13.797 1 98.88 234 ASN A C 1
ATOM 1744 O O . ASN A 1 234 ? -4.535 -24.219 -13.125 1 98.88 234 ASN A O 1
ATOM 1748 N N . VAL A 1 235 ? -2.785 -24.875 -14.328 1 97.88 235 VAL A N 1
ATOM 1749 C CA . VAL A 1 235 ? -3.092 -26.297 -14.164 1 97.88 235 VAL A CA 1
ATOM 1750 C C . VAL A 1 235 ? -3.084 -26.656 -12.672 1 97.88 235 VAL A C 1
ATOM 1752 O O . VAL A 1 235 ? -3.869 -27.484 -12.227 1 97.88 235 VAL A O 1
ATOM 1755 N N . VAL A 1 236 ? -2.225 -25.984 -11.945 1 97.31 236 VAL A N 1
ATOM 1756 C CA . VAL A 1 236 ? -2.133 -26.281 -10.523 1 97.31 236 VAL A CA 1
ATOM 1757 C C . VAL A 1 236 ? -3.447 -25.938 -9.836 1 97.31 236 VAL A C 1
ATOM 1759 O O . VAL A 1 236 ? -3.865 -26.625 -8.898 1 97.31 236 VAL A O 1
ATOM 1762 N N . LEU A 1 237 ? -4.102 -24.922 -10.266 1 98.69 237 LEU A N 1
ATOM 1763 C CA . LEU A 1 237 ? -5.387 -24.5 -9.711 1 98.69 237 LEU A CA 1
ATOM 1764 C C . LEU A 1 237 ? -6.496 -25.469 -10.117 1 98.69 237 LEU A C 1
ATOM 1766 O O . LEU A 1 237 ? -7.305 -25.875 -9.281 1 98.69 237 LEU A O 1
ATOM 1770 N N . THR A 1 238 ? -6.543 -25.812 -11.398 1 98.06 238 THR A N 1
ATOM 1771 C CA . THR A 1 238 ? -7.605 -26.672 -11.93 1 98.06 238 THR A CA 1
ATOM 1772 C C . THR A 1 238 ? -7.57 -28.047 -11.281 1 98.06 238 THR A C 1
ATOM 1774 O O . THR A 1 238 ? -8.617 -28.609 -10.969 1 98.06 238 THR A O 1
ATOM 1777 N N . LYS A 1 239 ? -6.402 -28.547 -11.125 1 96.12 239 LYS A N 1
ATOM 1778 C CA . LYS A 1 239 ? -6.273 -29.859 -10.508 1 96.12 239 LYS A CA 1
ATOM 1779 C C . LYS A 1 239 ? -6.852 -29.875 -9.094 1 96.12 239 LYS A C 1
ATOM 1781 O O . LYS A 1 239 ? -7.52 -30.828 -8.695 1 96.12 239 LYS A O 1
ATOM 1786 N N . ARG A 1 240 ? -6.559 -28.859 -8.367 1 96.69 240 ARG A N 1
ATOM 1787 C CA . ARG A 1 240 ? -7.09 -28.766 -7.012 1 96.69 240 ARG A CA 1
ATOM 1788 C C . ARG A 1 240 ? -8.602 -28.594 -7.023 1 96.69 240 ARG A C 1
ATOM 1790 O O . ARG A 1 240 ? -9.312 -29.281 -6.27 1 96.69 240 ARG A O 1
ATOM 1797 N N . ALA A 1 241 ? -9.102 -27.719 -7.801 1 97.81 241 ALA A N 1
ATOM 1798 C CA . ALA A 1 241 ? -10.531 -27.453 -7.871 1 97.81 241 ALA A CA 1
ATOM 1799 C C . ALA A 1 241 ? -11.305 -28.703 -8.297 1 97.81 241 ALA A C 1
ATOM 1801 O O . ALA A 1 241 ? -12.391 -28.969 -7.777 1 97.81 241 ALA A O 1
ATOM 1802 N N . ASP A 1 242 ? -10.75 -29.469 -9.203 1 96.5 242 ASP A N 1
ATOM 1803 C CA . ASP A 1 242 ? -11.406 -30.656 -9.734 1 96.5 242 ASP A CA 1
ATOM 1804 C C . ASP A 1 242 ? -11.555 -31.734 -8.664 1 96.5 242 ASP A C 1
ATOM 1806 O O . ASP A 1 242 ? -12.438 -32.594 -8.75 1 96.5 242 ASP A O 1
ATOM 1810 N N . ALA A 1 243 ? -10.727 -31.641 -7.707 1 96.38 243 ALA A N 1
ATOM 1811 C CA . ALA A 1 243 ? -10.727 -32.656 -6.656 1 96.38 243 ALA A CA 1
ATOM 1812 C C . ALA A 1 243 ? -11.656 -32.25 -5.512 1 96.38 243 ALA A C 1
ATOM 1814 O O . ALA A 1 243 ? -11.758 -32.969 -4.512 1 96.38 243 ALA A O 1
ATOM 1815 N N . GLN A 1 244 ? -12.305 -31.156 -5.613 1 98.12 244 GLN A N 1
ATOM 1816 C CA . GLN A 1 244 ? -13.125 -30.609 -4.535 1 98.12 244 GLN A CA 1
ATOM 1817 C C . GLN A 1 244 ? -14.578 -30.469 -4.973 1 98.12 244 GLN A C 1
ATOM 1819 O O . GLN A 1 244 ? -14.883 -30.469 -6.168 1 98.12 244 GLN A O 1
ATOM 1824 N N . THR A 1 245 ? -15.461 -30.438 -3.938 1 98.5 245 THR A N 1
ATOM 1825 C CA . THR A 1 245 ? -16.844 -30.016 -4.18 1 98.5 245 THR A CA 1
ATOM 1826 C C . THR A 1 245 ? -17.016 -28.531 -3.877 1 98.5 245 THR A C 1
ATOM 1828 O O . THR A 1 245 ? -17.109 -28.141 -2.713 1 98.5 245 THR A O 1
ATOM 1831 N N . ILE A 1 246 ? -17.031 -27.766 -4.891 1 98.75 246 ILE A N 1
ATOM 1832 C CA . ILE A 1 246 ? -17.203 -26.328 -4.77 1 98.75 246 ILE A CA 1
ATOM 1833 C C . ILE A 1 246 ? -18.641 -25.953 -5.137 1 98.75 246 ILE A C 1
ATOM 1835 O O . ILE A 1 246 ? -19.094 -26.219 -6.254 1 98.75 246 ILE A O 1
ATOM 1839 N N . THR A 1 247 ? -19.359 -25.219 -4.27 1 98.62 247 THR A N 1
ATOM 1840 C CA . THR A 1 247 ? -20.797 -25.016 -4.445 1 98.62 247 THR A CA 1
ATOM 1841 C C . THR A 1 247 ? -21.078 -23.609 -4.973 1 98.62 247 THR A C 1
ATOM 1843 O O . THR A 1 247 ? -22.156 -23.344 -5.512 1 98.62 247 THR A O 1
ATOM 1846 N N . SER A 1 248 ? -20.203 -22.703 -4.75 1 98.56 248 SER A N 1
ATOM 1847 C CA . SER A 1 248 ? -20.359 -21.328 -5.211 1 98.56 248 SER A CA 1
ATOM 1848 C C . SER A 1 248 ? -19 -20.641 -5.363 1 98.56 248 SER A C 1
ATOM 1850 O O . SER A 1 248 ? -18.062 -20.938 -4.613 1 98.56 248 SER A O 1
ATOM 1852 N N . THR A 1 249 ? -18.859 -19.781 -6.355 1 98.81 249 THR A N 1
ATOM 1853 C CA . THR A 1 249 ? -17.641 -19.031 -6.594 1 98.81 249 THR A CA 1
ATOM 1854 C C . THR A 1 249 ? -17.938 -17.562 -6.883 1 98.81 249 THR A C 1
ATOM 1856 O O . THR A 1 249 ? -18.688 -17.25 -7.805 1 98.81 249 THR A O 1
ATOM 1859 N N . THR A 1 250 ? -17.438 -16.656 -6.102 1 98.88 250 THR A N 1
ATOM 1860 C CA . THR A 1 250 ? -17.359 -15.258 -6.484 1 98.88 250 THR A CA 1
ATOM 1861 C C . THR A 1 250 ? -16.078 -14.977 -7.273 1 98.88 250 THR A C 1
ATOM 1863 O O . THR A 1 250 ? -14.977 -15.203 -6.777 1 98.88 250 THR A O 1
ATOM 1866 N N . VAL A 1 251 ? -16.219 -14.547 -8.453 1 98.94 251 VAL A N 1
ATOM 1867 C CA . VAL A 1 251 ? -15.109 -14.258 -9.359 1 98.94 251 VAL A CA 1
ATOM 1868 C C . VAL A 1 251 ? -14.781 -12.766 -9.32 1 98.94 251 VAL A C 1
ATOM 1870 O O . VAL A 1 251 ? -15.656 -11.93 -9.539 1 98.94 251 VAL A O 1
ATOM 1873 N N . ILE A 1 252 ? -13.594 -12.43 -9.047 1 98.88 252 ILE A N 1
ATOM 1874 C CA . ILE A 1 252 ? -13.109 -11.055 -8.984 1 98.88 252 ILE A CA 1
ATOM 1875 C C . ILE A 1 252 ? -12.055 -10.828 -10.062 1 98.88 252 ILE A C 1
ATOM 1877 O O . ILE A 1 252 ? -10.953 -11.375 -9.977 1 98.88 252 ILE A O 1
ATOM 1881 N N . VAL A 1 253 ? -12.328 -10.039 -11.062 1 98.62 253 VAL A N 1
ATOM 1882 C CA . VAL A 1 253 ? -11.438 -9.766 -12.18 1 98.62 253 VAL A CA 1
ATOM 1883 C C . VAL A 1 253 ? -10.945 -8.32 -12.109 1 98.62 253 VAL A C 1
ATOM 1885 O O . VAL A 1 253 ? -11.734 -7.383 -12.211 1 98.62 253 VAL A O 1
ATOM 1888 N N . VAL A 1 254 ? -9.656 -8.133 -11.93 1 98.75 254 VAL A N 1
ATOM 1889 C CA . VAL A 1 254 ? -9.141 -6.77 -11.852 1 98.75 254 VAL A CA 1
ATOM 1890 C C . VAL A 1 254 ? -7.906 -6.633 -12.742 1 98.75 254 VAL A C 1
ATOM 1892 O O . VAL A 1 254 ? -7.199 -7.609 -12.992 1 98.75 254 VAL A O 1
ATOM 1895 N N . SER A 1 255 ? -7.625 -5.43 -13.164 1 98.81 255 SER A N 1
ATOM 1896 C CA . SER A 1 255 ? -6.477 -5.098 -13.992 1 98.81 255 SER A CA 1
ATOM 1897 C C . SER A 1 255 ? -6.051 -3.646 -13.797 1 98.81 255 SER A C 1
ATOM 1899 O O . SER A 1 255 ? -6.879 -2.791 -13.477 1 98.81 255 SER A O 1
ATOM 1901 N N . THR A 1 256 ? -4.766 -3.389 -13.953 1 98.75 256 THR A N 1
ATOM 1902 C CA . THR A 1 256 ? -4.266 -2.018 -13.922 1 98.75 256 THR A CA 1
ATOM 1903 C C . THR A 1 256 ? -4.578 -1.296 -15.227 1 98.75 256 THR A C 1
ATOM 1905 O O . THR A 1 256 ? -4.402 -0.079 -15.328 1 98.75 256 THR A O 1
ATOM 1908 N N . ASP A 1 257 ? -4.973 -2.039 -16.188 1 97.38 257 ASP A N 1
ATOM 1909 C CA . ASP A 1 257 ? -5.449 -1.552 -17.484 1 97.38 257 ASP A CA 1
ATOM 1910 C C . ASP A 1 257 ? -6.711 -2.295 -17.922 1 97.38 257 ASP A C 1
ATOM 1912 O O . ASP A 1 257 ? -6.695 -3.021 -18.922 1 97.38 257 ASP A O 1
ATOM 1916 N N . PRO A 1 258 ? -7.773 -2.078 -17.203 1 96.69 258 PRO A N 1
ATOM 1917 C CA . PRO A 1 258 ? -8.969 -2.889 -17.453 1 96.69 258 PRO A CA 1
ATOM 1918 C C . PRO A 1 258 ? -9.578 -2.645 -18.828 1 96.69 258 PRO A C 1
ATOM 1920 O O . PRO A 1 258 ? -9.352 -1.592 -19.422 1 96.69 258 PRO A O 1
ATOM 1923 N N . ALA A 1 259 ? -10.32 -3.592 -19.297 1 92.75 259 ALA A N 1
ATOM 1924 C CA . ALA A 1 259 ? -11.016 -3.455 -20.562 1 92.75 259 ALA A CA 1
ATOM 1925 C C . ALA A 1 259 ? -12.219 -2.525 -20.438 1 92.75 259 ALA A C 1
ATOM 1927 O O . ALA A 1 259 ? -12.922 -2.541 -19.422 1 92.75 259 ALA A O 1
ATOM 1928 N N . SER A 1 260 ? -12.469 -1.775 -21.391 1 94 260 SER A N 1
ATOM 1929 C CA . SER A 1 260 ? -13.656 -0.936 -21.453 1 94 260 SER A CA 1
ATOM 1930 C C . SER A 1 260 ? -14.922 -1.747 -21.188 1 94 260 SER A C 1
ATOM 1932 O O . SER A 1 260 ? -15.031 -2.895 -21.625 1 94 260 SER A O 1
ATOM 1934 N N . PRO A 1 261 ? -15.852 -1.161 -20.516 1 94.88 261 PRO A N 1
ATOM 1935 C CA . PRO A 1 261 ? -16 0.256 -20.172 1 94.88 261 PRO A CA 1
ATOM 1936 C C . PRO A 1 261 ? -15.312 0.629 -18.859 1 94.88 261 PRO A C 1
ATOM 1938 O O . PRO A 1 261 ? -15.273 1.807 -18.5 1 94.88 261 PRO A O 1
ATOM 1941 N N . VAL A 1 262 ? -14.797 -0.356 -18.156 1 95 262 VAL A N 1
ATOM 1942 C CA . VAL A 1 262 ? -14.086 -0.042 -16.922 1 95 262 VAL A CA 1
ATOM 1943 C C . VAL A 1 262 ? -12.75 0.619 -17.25 1 95 262 VAL A C 1
ATOM 1945 O O . VAL A 1 262 ? -12.148 0.335 -18.281 1 95 262 VAL A O 1
ATOM 1948 N N . PHE A 1 263 ? -12.422 1.579 -16.562 1 94.38 263 PHE A N 1
ATOM 1949 C CA . PHE A 1 263 ? -11.117 2.211 -16.688 1 94.38 263 PHE A CA 1
ATOM 1950 C C . PHE A 1 263 ? -10.586 2.635 -15.328 1 94.38 263 PHE A C 1
ATOM 1952 O O . PHE A 1 263 ? -11.117 2.223 -14.289 1 94.38 263 PHE A O 1
ATOM 1959 N N . GLY A 1 264 ? -9.547 3.449 -15.328 1 90.25 264 GLY A N 1
ATOM 1960 C CA . GLY A 1 264 ? -8.844 3.75 -14.094 1 90.25 264 GLY A CA 1
ATOM 1961 C C . GLY A 1 264 ? -7.703 2.791 -13.805 1 90.25 264 GLY A C 1
ATOM 1962 O O . GLY A 1 264 ? -7.402 1.912 -14.617 1 90.25 264 GLY A O 1
ATOM 1963 N N . GLY A 1 265 ? -7.078 3.033 -12.68 1 94.5 265 GLY A N 1
ATOM 1964 C CA . GLY A 1 265 ? -5.961 2.191 -12.289 1 94.5 265 GLY A CA 1
ATOM 1965 C C . GLY A 1 265 ? -4.637 2.654 -12.859 1 94.5 265 GLY A C 1
ATOM 1966 O O . GLY A 1 265 ? -4.477 3.826 -13.203 1 94.5 265 GLY A O 1
ATOM 1967 N N . GLY A 1 266 ? -3.674 1.731 -12.828 1 97.75 266 GLY A N 1
ATOM 1968 C CA . GLY A 1 266 ? -2.322 2.016 -13.289 1 97.75 266 GLY A CA 1
ATOM 1969 C C . GLY A 1 266 ? -1.257 1.322 -12.461 1 97.75 266 GLY A C 1
ATOM 1970 O O . GLY A 1 266 ? -1.559 0.715 -11.43 1 97.75 266 GLY A O 1
ATOM 1971 N N . ALA A 1 267 ? -0.13 1.272 -13.031 1 98.38 267 ALA A N 1
ATOM 1972 C CA . ALA A 1 267 ? 1.085 0.811 -12.367 1 98.38 267 ALA A CA 1
ATOM 1973 C C . ALA A 1 267 ? 2.188 1.863 -12.445 1 98.38 267 ALA A C 1
ATOM 1975 O O . ALA A 1 267 ? 2.428 2.439 -13.508 1 98.38 267 ALA A O 1
ATOM 1976 N N . ASP A 1 268 ? 2.785 2.148 -11.344 1 98.38 268 ASP A N 1
ATOM 1977 C CA . ASP A 1 268 ? 3.889 3.104 -11.297 1 98.38 268 ASP A CA 1
ATOM 1978 C C . ASP A 1 268 ? 5.164 2.445 -10.781 1 98.38 268 ASP A C 1
ATOM 1980 O O . ASP A 1 268 ? 5.105 1.548 -9.938 1 98.38 268 ASP A O 1
ATOM 1984 N N . ASN A 1 269 ? 6.32 2.854 -11.281 1 98.5 269 ASN A N 1
ATOM 1985 C CA . ASN A 1 269 ? 7.621 2.25 -11.008 1 98.5 269 ASN A CA 1
ATOM 1986 C C . ASN A 1 269 ? 8.664 3.305 -10.648 1 98.5 269 ASN A C 1
ATOM 1988 O O . ASN A 1 269 ? 8.578 4.445 -11.102 1 98.5 269 ASN A O 1
ATOM 1992 N N . ILE A 1 270 ? 9.633 2.891 -9.867 1 98.56 270 ILE A N 1
ATOM 1993 C CA . ILE A 1 270 ? 10.758 3.775 -9.594 1 98.56 270 ILE A CA 1
ATOM 1994 C C . ILE A 1 270 ? 11.617 3.926 -10.844 1 98.56 270 ILE A C 1
ATOM 1996 O O . ILE A 1 270 ? 11.516 3.121 -11.773 1 98.56 270 ILE A O 1
ATOM 2000 N N . ALA A 1 271 ? 12.484 4.832 -10.836 1 98.5 271 ALA A N 1
ATOM 2001 C CA . ALA A 1 271 ? 13.305 5.211 -11.984 1 98.5 271 ALA A CA 1
ATOM 2002 C C . ALA A 1 271 ? 14.164 4.039 -12.461 1 98.5 271 ALA A C 1
ATOM 2004 O O . ALA A 1 271 ? 14.336 3.834 -13.664 1 98.5 271 ALA A O 1
ATOM 2005 N N . PHE A 1 272 ? 14.766 3.27 -11.531 1 98.44 272 PHE A N 1
ATOM 2006 C CA . PHE A 1 272 ? 15.602 2.129 -11.891 1 98.44 272 PHE A CA 1
ATOM 2007 C C . PHE A 1 272 ? 14.859 1.188 -12.836 1 98.44 272 PHE A C 1
ATOM 2009 O O . PHE A 1 272 ? 15.406 0.763 -13.852 1 98.44 272 PHE A O 1
ATOM 2016 N N . LEU A 1 273 ? 13.609 0.857 -12.492 1 98.56 273 LEU A N 1
ATOM 2017 C CA . LEU A 1 273 ? 12.828 -0.083 -13.281 1 98.56 273 LEU A CA 1
ATOM 2018 C C . LEU A 1 273 ? 12.539 0.487 -14.672 1 98.56 273 LEU A C 1
ATOM 2020 O O . LEU A 1 273 ? 12.602 -0.234 -15.664 1 98.56 273 LEU A O 1
ATOM 2024 N N . LYS A 1 274 ? 12.297 1.753 -14.719 1 97.5 274 LYS A N 1
ATOM 2025 C CA . LYS A 1 274 ? 11.93 2.414 -15.969 1 97.5 274 LYS A CA 1
ATOM 2026 C C . LYS A 1 274 ? 13.141 2.572 -16.875 1 97.5 274 LYS A C 1
ATOM 2028 O O . LYS A 1 274 ? 13.008 2.596 -18.109 1 97.5 274 LYS A O 1
ATOM 2033 N N . GLY A 1 275 ? 14.328 2.791 -16.281 1 96.38 275 GLY A N 1
ATOM 2034 C CA . GLY A 1 275 ? 15.562 2.926 -17.031 1 96.38 275 GLY A CA 1
ATOM 2035 C C . GLY A 1 275 ? 15.773 4.324 -17.578 1 96.38 275 GLY A C 1
ATOM 2036 O O . GLY A 1 275 ? 16.891 4.836 -17.578 1 96.38 275 GLY A O 1
ATOM 2037 N N . ASP A 1 276 ? 14.773 4.945 -18.047 1 93.19 276 ASP A N 1
ATOM 2038 C CA . ASP A 1 276 ? 14.805 6.328 -18.516 1 93.19 276 ASP A CA 1
ATOM 2039 C C . ASP A 1 276 ? 13.43 6.98 -18.391 1 93.19 276 ASP A C 1
ATOM 2041 O O . ASP A 1 276 ? 12.453 6.32 -18.031 1 93.19 276 ASP A O 1
ATOM 2045 N N . THR A 1 277 ? 13.336 8.273 -18.703 1 90.12 277 THR A N 1
ATOM 2046 C CA . THR A 1 277 ? 12.125 9.047 -18.469 1 90.12 277 THR A CA 1
ATOM 2047 C C . THR A 1 277 ? 11 8.586 -19.391 1 90.12 277 THR A C 1
ATOM 2049 O O . THR A 1 277 ? 9.82 8.703 -19.047 1 90.12 277 THR A O 1
ATOM 2052 N N . ALA A 1 278 ? 11.391 8.023 -20.516 1 85.75 278 ALA A N 1
ATOM 2053 C CA . ALA A 1 278 ? 10.398 7.59 -21.484 1 85.75 278 ALA A CA 1
ATOM 2054 C C . ALA A 1 278 ? 10.141 6.09 -21.375 1 85.75 278 ALA A C 1
ATOM 2056 O O . ALA A 1 278 ? 9.242 5.555 -22.031 1 85.75 278 ALA A O 1
ATOM 2057 N N . GLY A 1 279 ? 10.875 5.414 -20.562 1 85.12 279 GLY A N 1
ATOM 2058 C CA . GLY A 1 279 ? 10.727 3.977 -20.422 1 85.12 279 GLY A CA 1
ATOM 2059 C C . GLY A 1 279 ? 11.078 3.203 -21.672 1 85.12 279 GLY A C 1
ATOM 2060 O O . GLY A 1 279 ? 10.469 2.174 -21.969 1 85.12 279 GLY A O 1
ATOM 2061 N N . ARG A 1 280 ? 12.094 3.662 -22.484 1 90 280 ARG A N 1
ATOM 2062 C CA . ARG A 1 280 ? 12.445 3.039 -23.75 1 90 280 ARG A CA 1
ATOM 2063 C C . ARG A 1 280 ? 13.398 1.868 -23.547 1 90 280 ARG A C 1
ATOM 2065 O O . ARG A 1 280 ? 13.383 0.905 -24.312 1 90 280 ARG A O 1
ATOM 2072 N N . ASN A 1 281 ? 14.211 1.947 -22.578 1 93.06 281 ASN A N 1
ATOM 2073 C CA . ASN A 1 281 ? 15.18 0.911 -22.234 1 93.06 281 ASN A CA 1
ATOM 2074 C C . ASN A 1 281 ? 15.117 0.552 -20.75 1 93.06 281 ASN A C 1
ATOM 2076 O O . ASN A 1 281 ? 16.062 0.807 -20 1 93.06 281 ASN A O 1
ATOM 2080 N N . PRO A 1 282 ? 14.078 -0.116 -20.453 1 97.56 282 PRO A N 1
ATOM 2081 C CA . PRO A 1 282 ? 13.875 -0.367 -19.016 1 97.56 282 PRO A CA 1
ATOM 2082 C C . PRO A 1 282 ? 14.742 -1.506 -18.484 1 97.56 282 PRO A C 1
ATOM 2084 O O . PRO A 1 282 ? 15.148 -2.387 -19.25 1 97.56 282 PRO A O 1
ATOM 2087 N N . ASN A 1 283 ? 15.078 -1.398 -17.203 1 98.38 283 ASN A N 1
ATOM 2088 C CA . ASN A 1 283 ? 15.664 -2.547 -16.516 1 98.38 283 ASN A CA 1
ATOM 2089 C C . ASN A 1 283 ? 14.641 -3.666 -16.328 1 98.38 283 ASN A C 1
ATOM 2091 O O . ASN A 1 283 ? 14.945 -4.836 -16.578 1 98.38 283 ASN A O 1
ATOM 2095 N N . ALA A 1 284 ? 13.477 -3.283 -15.898 1 97.31 284 ALA A N 1
ATOM 2096 C CA . ALA A 1 284 ? 12.359 -4.207 -15.695 1 97.31 284 ALA A CA 1
ATOM 2097 C C . ALA A 1 284 ? 11.07 -3.449 -15.391 1 97.31 284 ALA A C 1
ATOM 2099 O O . ALA A 1 284 ? 10.523 -3.562 -14.297 1 97.31 284 ALA A O 1
ATOM 2100 N N . ASP A 1 285 ? 10.539 -2.805 -16.344 1 97.38 285 ASP A N 1
ATOM 2101 C CA . ASP A 1 285 ? 9.344 -1.981 -16.141 1 97.38 285 ASP A CA 1
ATOM 2102 C C . ASP A 1 285 ? 8.102 -2.848 -15.984 1 97.38 285 ASP A C 1
ATOM 2104 O O . ASP A 1 285 ? 7.742 -3.604 -16.891 1 97.38 285 ASP A O 1
ATOM 2108 N N . ALA A 1 286 ? 7.473 -2.82 -14.836 1 98 286 ALA A N 1
ATOM 2109 C CA . ALA A 1 286 ? 6.18 -3.479 -14.648 1 98 286 ALA A CA 1
ATOM 2110 C C . ALA A 1 286 ? 5.055 -2.648 -15.258 1 98 286 ALA A C 1
ATOM 2112 O O . ALA A 1 286 ? 4.547 -1.719 -14.625 1 98 286 ALA A O 1
ATOM 2113 N N . VAL A 1 287 ? 4.496 -3.02 -16.344 1 97.38 287 VAL A N 1
ATOM 2114 C CA . VAL A 1 287 ? 3.656 -2.121 -17.125 1 97.38 287 VAL A CA 1
ATOM 2115 C C . VAL A 1 287 ? 2.186 -2.414 -16.844 1 97.38 287 VAL A C 1
ATOM 2117 O O . VAL A 1 287 ? 1.353 -1.503 -16.859 1 97.38 287 VAL A O 1
ATOM 2120 N N . THR A 1 288 ? 1.85 -3.688 -16.703 1 97.94 288 THR A N 1
ATOM 2121 C CA . THR A 1 288 ? 0.469 -4.039 -16.391 1 97.94 288 THR A CA 1
ATOM 2122 C C . THR A 1 288 ? 0.419 -5.215 -15.422 1 97.94 288 THR A C 1
ATOM 2124 O O . THR A 1 288 ? 1.362 -6.004 -15.344 1 97.94 288 THR A O 1
ATOM 2127 N N . MET A 1 289 ? -0.576 -5.285 -14.703 1 98.75 289 MET A N 1
ATOM 2128 C CA . MET A 1 289 ? -0.923 -6.414 -13.844 1 98.75 289 MET A CA 1
ATOM 2129 C C . MET A 1 289 ? -2.404 -6.758 -13.969 1 98.75 289 MET A C 1
ATOM 2131 O O . MET A 1 289 ? -3.258 -5.871 -13.906 1 98.75 289 MET A O 1
ATOM 2135 N N . SER A 1 290 ? -2.738 -7.977 -14.195 1 98.62 290 SER A N 1
ATOM 2136 C CA . SER A 1 290 ? -4.094 -8.516 -14.188 1 98.62 290 SER A CA 1
ATOM 2137 C C . SER A 1 290 ? -4.195 -9.742 -13.297 1 98.62 290 SER A C 1
ATOM 2139 O O . SER A 1 290 ? -3.271 -10.562 -13.25 1 98.62 290 SER A O 1
ATOM 2141 N N . SER A 1 291 ? -5.277 -9.836 -12.641 1 98.81 291 SER A N 1
ATOM 2142 C CA . SER A 1 291 ? -5.477 -11.008 -11.805 1 98.81 291 SER A CA 1
ATOM 2143 C C . SER A 1 291 ? -6.953 -11.383 -11.711 1 98.81 291 SER A C 1
ATOM 2145 O O . SER A 1 291 ? -7.824 -10.547 -11.945 1 98.81 291 SER A O 1
ATOM 2147 N N . ILE A 1 292 ? -7.203 -12.578 -11.508 1 98.94 292 ILE A N 1
ATOM 2148 C CA . ILE A 1 292 ? -8.508 -13.125 -11.148 1 98.94 292 ILE A CA 1
ATOM 2149 C C . ILE A 1 292 ? -8.414 -13.859 -9.812 1 98.94 292 ILE A C 1
ATOM 2151 O O . ILE A 1 292 ? -7.531 -14.695 -9.617 1 98.94 292 ILE A O 1
ATOM 2155 N N . PHE A 1 293 ? -9.25 -13.5 -8.93 1 98.94 293 PHE A N 1
ATOM 2156 C CA . PHE A 1 293 ? -9.438 -14.234 -7.688 1 98.94 293 PHE A CA 1
ATOM 2157 C C . PHE A 1 293 ? -10.766 -14.984 -7.699 1 98.94 293 PHE A C 1
ATOM 2159 O O . PHE A 1 293 ? -11.781 -14.453 -8.156 1 98.94 293 PHE A O 1
ATOM 2166 N N . TRP A 1 294 ? -10.727 -16.156 -7.262 1 98.94 294 TRP A N 1
ATOM 2167 C CA . TRP A 1 294 ? -11.93 -16.938 -7.02 1 98.94 294 TRP A CA 1
ATOM 2168 C C . TRP A 1 294 ? -12.117 -17.203 -5.527 1 98.94 294 TRP A C 1
ATOM 2170 O O . TRP A 1 294 ? -11.312 -17.906 -4.906 1 98.94 294 TRP A O 1
ATOM 2180 N N . VAL A 1 295 ? -13.117 -16.609 -5.004 1 98.94 295 VAL A N 1
ATOM 2181 C CA . VAL A 1 295 ? -13.531 -16.906 -3.635 1 98.94 295 VAL A CA 1
ATOM 2182 C C . VAL A 1 295 ? -14.594 -18 -3.639 1 98.94 295 VAL A C 1
ATOM 2184 O O . VAL A 1 295 ? -15.734 -17.766 -4.051 1 98.94 295 VAL A O 1
ATOM 2187 N N . GLU A 1 296 ? -14.219 -19.156 -3.062 1 98.88 296 GLU A N 1
ATOM 2188 C CA . GLU A 1 296 ? -15 -20.359 -3.301 1 98.88 296 GLU A CA 1
ATOM 2189 C C . GLU A 1 296 ? -15.531 -20.938 -1.992 1 98.88 296 GLU A C 1
ATOM 2191 O O . GLU A 1 296 ? -14.836 -20.938 -0.977 1 98.88 296 GLU A O 1
ATOM 2196 N N . THR A 1 297 ? -16.766 -21.328 -2.025 1 98.75 297 THR A N 1
ATOM 2197 C CA . THR A 1 297 ? -17.281 -22.156 -0.938 1 98.75 297 THR A CA 1
ATOM 2198 C C . THR A 1 297 ? -17.062 -23.625 -1.23 1 98.75 297 THR A C 1
ATOM 2200 O O . THR A 1 297 ? -17.641 -24.172 -2.174 1 98.75 297 THR A O 1
ATOM 2203 N N . VAL A 1 298 ? -16.234 -24.281 -0.431 1 98.75 298 VAL A N 1
ATOM 2204 C CA . VAL A 1 298 ? -15.914 -25.703 -0.586 1 98.75 298 VAL A CA 1
ATOM 2205 C C . VAL A 1 298 ? -16.641 -26.516 0.475 1 98.75 298 VAL A C 1
ATOM 2207 O O . VAL A 1 298 ? -16.656 -26.141 1.652 1 98.75 298 VAL A O 1
ATOM 2210 N N . THR A 1 299 ? -17.25 -27.547 0.072 1 98.38 299 THR A N 1
ATOM 2211 C CA . THR A 1 299 ? -17.938 -28.438 0.998 1 98.38 299 THR A CA 1
ATOM 2212 C C . THR A 1 299 ? -17.25 -29.812 1.022 1 98.38 299 THR A C 1
ATOM 2214 O O . THR A 1 299 ? -16.828 -30.312 -0.018 1 98.38 299 THR A O 1
ATOM 2217 N N . GLU A 1 300 ? -17.141 -30.312 2.234 1 97.75 300 GLU A N 1
ATOM 2218 C CA . GLU A 1 300 ? -16.594 -31.656 2.383 1 97.75 300 GLU A CA 1
ATOM 2219 C C . GLU A 1 300 ? -17.156 -32.344 3.635 1 97.75 300 GLU A C 1
ATOM 2221 O O . GLU A 1 300 ? -17.953 -31.75 4.363 1 97.75 300 GLU A O 1
ATOM 2226 N N . THR A 1 301 ? -16.828 -33.625 3.756 1 97.25 301 THR A N 1
ATOM 2227 C CA . THR A 1 301 ? -17.234 -34.375 4.93 1 97.25 301 THR A CA 1
ATOM 2228 C C . THR A 1 301 ? -16.016 -34.719 5.809 1 97.25 301 THR A C 1
ATOM 2230 O O . THR A 1 301 ? -14.961 -35.094 5.305 1 97.25 301 THR A O 1
ATOM 2233 N N . ILE A 1 302 ? -16.219 -34.469 7.066 1 96.62 302 ILE A N 1
ATOM 2234 C CA . ILE A 1 302 ? -15.18 -34.844 8.016 1 96.62 302 ILE A CA 1
ATOM 2235 C C . ILE A 1 302 ? -15.711 -35.906 8.969 1 96.62 302 ILE A C 1
ATOM 2237 O O . ILE A 1 302 ? -16.922 -36.062 9.133 1 96.62 302 ILE A O 1
ATOM 2241 N N . THR A 1 303 ? -14.805 -36.625 9.562 1 95.31 303 THR A N 1
ATOM 2242 C CA . THR A 1 303 ? -15.133 -37.625 10.57 1 95.31 303 THR A CA 1
ATOM 2243 C C . THR A 1 303 ? -14.688 -37.156 11.953 1 95.31 303 THR A C 1
ATOM 2245 O O . THR A 1 303 ? -13.508 -36.875 12.164 1 95.31 303 THR A O 1
ATOM 2248 N N . VAL A 1 304 ? -15.656 -37.125 12.852 1 93.31 304 VAL A N 1
ATOM 2249 C CA . VAL A 1 304 ? -15.383 -36.688 14.227 1 93.31 304 VAL A CA 1
ATOM 2250 C C . VAL A 1 304 ? -15.445 -37.906 15.164 1 93.31 304 VAL A C 1
ATOM 2252 O O . VAL A 1 304 ? -16.469 -38.594 15.219 1 93.31 304 VAL A O 1
ATOM 2255 N N . ARG A 1 305 ? -14.359 -38.031 15.984 1 90.94 305 ARG A N 1
ATOM 2256 C CA . ARG A 1 305 ? -14.305 -39.094 16.984 1 90.94 305 ARG A CA 1
ATOM 2257 C C . ARG A 1 305 ? -14.555 -38.562 18.375 1 90.94 305 ARG A C 1
ATOM 2259 O O . ARG A 1 305 ? -14.25 -37.406 18.672 1 90.94 305 ARG A O 1
ATOM 2266 N N . PRO A 1 306 ? -15.172 -39.406 19.125 1 86.12 306 PRO A N 1
ATOM 2267 C CA . PRO A 1 306 ? -15.336 -38.969 20.516 1 86.12 306 PRO A CA 1
ATOM 2268 C C . PRO A 1 306 ? -14.023 -38.562 21.156 1 86.12 306 PRO A C 1
ATOM 2270 O O . PRO A 1 306 ? -13.094 -39.375 21.234 1 86.12 306 PRO A O 1
ATOM 2273 N N . PRO A 1 307 ? -14.062 -37.25 21.531 1 80.25 307 PRO A N 1
ATOM 2274 C CA . PRO A 1 307 ? -12.797 -36.812 22.125 1 80.25 307 PRO A CA 1
ATOM 2275 C C . PRO A 1 307 ? -12.625 -37.25 23.578 1 80.25 307 PRO A C 1
ATOM 2277 O O . PRO A 1 307 ? -13.578 -37.188 24.359 1 80.25 307 PRO A O 1
ATOM 2280 N N . GLY A 1 308 ? -11.555 -37.812 23.828 1 77.62 308 GLY A N 1
ATOM 2281 C CA . GLY A 1 308 ? -11.289 -38.219 25.203 1 77.62 308 GLY A CA 1
ATOM 2282 C C . GLY A 1 308 ? -11.367 -37.031 26.172 1 77.62 308 GLY A C 1
ATOM 2283 O O . GLY A 1 308 ? -11.945 -37.156 27.25 1 77.62 308 GLY A O 1
ATOM 2284 N N . ALA A 1 309 ? -10.906 -35.875 25.766 1 78.88 309 ALA A N 1
ATOM 2285 C CA . ALA A 1 309 ? -10.812 -34.719 26.656 1 78.88 309 ALA A CA 1
ATOM 2286 C C . ALA A 1 309 ? -12.016 -33.812 26.469 1 78.88 309 ALA A C 1
ATOM 2288 O O . ALA A 1 309 ? -12.086 -32.75 27.078 1 78.88 309 ALA A O 1
ATOM 2289 N N . GLY A 1 310 ? -13.031 -34.25 25.688 1 84.62 310 GLY A N 1
ATOM 2290 C CA . GLY A 1 310 ? -14.211 -33.438 25.469 1 84.62 310 GLY A CA 1
ATOM 2291 C C . GLY A 1 310 ? -14.039 -32.438 24.344 1 84.62 310 GLY A C 1
ATOM 2292 O O . GLY A 1 310 ? -12.977 -32.375 23.719 1 84.62 310 GLY A O 1
ATOM 2293 N N . PHE A 1 311 ? -15.062 -31.719 24.172 1 89 311 PHE A N 1
ATOM 2294 C CA . PHE A 1 311 ? -15.094 -30.688 23.141 1 89 311 PHE A CA 1
ATOM 2295 C C . PHE A 1 311 ? -14.664 -29.344 23.703 1 89 311 PHE A C 1
ATOM 2297 O O . PHE A 1 311 ? -14.805 -29.078 24.891 1 89 311 PHE A O 1
ATOM 2304 N N . PRO A 1 312 ? -13.992 -28.469 22.703 1 93 312 PRO A N 1
ATOM 2305 C CA . PRO A 1 312 ? -13.898 -28.625 21.25 1 93 312 PRO A CA 1
ATOM 2306 C C . PRO A 1 312 ? -12.703 -29.484 20.828 1 93 312 PRO A C 1
ATOM 2308 O O . PRO A 1 312 ? -11.773 -29.688 21.625 1 93 312 PRO A O 1
ATOM 2311 N N . VAL A 1 313 ? -12.789 -30.078 19.641 1 92.81 313 VAL A N 1
ATOM 2312 C CA . VAL A 1 313 ? -11.68 -30.812 19.031 1 92.81 313 VAL A CA 1
ATOM 2313 C C . VAL A 1 313 ? -11.367 -30.234 17.656 1 92.81 313 VAL A C 1
ATOM 2315 O O . VAL A 1 313 ? -12.25 -29.703 16.984 1 92.81 313 VAL A O 1
ATOM 2318 N N . ILE A 1 314 ? -10.102 -30.266 17.234 1 95.56 314 ILE A N 1
ATOM 2319 C CA . ILE A 1 314 ? -9.695 -29.828 15.906 1 95.56 314 ILE A CA 1
ATOM 2320 C C . ILE A 1 314 ? -9.586 -31.031 14.977 1 95.56 314 ILE A C 1
ATOM 2322 O O . ILE A 1 314 ? -8.898 -32 15.289 1 95.56 314 ILE A O 1
ATOM 2326 N N . VAL A 1 315 ? -10.32 -30.938 13.859 1 96.12 315 VAL A N 1
ATOM 2327 C CA . VAL A 1 315 ? -10.312 -32.031 12.867 1 96.12 315 VAL A CA 1
ATOM 2328 C C . VAL A 1 315 ? -9.75 -31.5 11.547 1 96.12 315 VAL A C 1
ATOM 2330 O O . VAL A 1 315 ? -10.188 -30.469 11.039 1 96.12 315 VAL A O 1
ATOM 2333 N N . ARG A 1 316 ? -8.797 -32.219 10.969 1 96.81 316 ARG A N 1
ATOM 2334 C CA . ARG A 1 316 ? -8.195 -31.859 9.68 1 96.81 316 ARG A CA 1
ATOM 2335 C C . ARG A 1 316 ? -9.148 -32.156 8.531 1 96.81 316 ARG A C 1
ATOM 2337 O O . ARG A 1 316 ? -9.82 -33.188 8.531 1 96.81 316 ARG A O 1
ATOM 2344 N N . GLY A 1 317 ? -9.172 -31.219 7.652 1 96.94 317 GLY A N 1
ATOM 2345 C CA . GLY A 1 317 ? -9.93 -31.469 6.438 1 96.94 317 GLY A CA 1
ATOM 2346 C C . GLY A 1 317 ? -9.141 -32.219 5.391 1 96.94 317 GLY A C 1
ATOM 2347 O O . GLY A 1 317 ? -8.102 -32.812 5.695 1 96.94 317 GLY A O 1
ATOM 2348 N N . SER A 1 318 ? -9.711 -32.281 4.188 1 94.38 318 SER A N 1
ATOM 2349 C CA . SER A 1 318 ? -9.109 -33.031 3.09 1 94.38 318 SER A CA 1
ATOM 2350 C C . SER A 1 318 ? -8.109 -32.188 2.32 1 94.38 318 SER A C 1
ATOM 2352 O O . SER A 1 318 ? -8.125 -30.953 2.41 1 94.38 318 SER A O 1
ATOM 2354 N N . GLY A 1 319 ? -7.191 -32.875 1.522 1 92.25 319 GLY A N 1
ATOM 2355 C CA . GLY A 1 319 ? -6.277 -32.188 0.626 1 92.25 319 GLY A CA 1
ATOM 2356 C C . GLY A 1 319 ? -4.859 -32.125 1.159 1 92.25 319 GLY A C 1
ATOM 2357 O O . GLY A 1 319 ? -4.586 -32.562 2.275 1 92.25 319 GLY A O 1
ATOM 2358 N N . PRO A 1 320 ? -4.004 -31.562 0.362 1 92 320 PRO A N 1
ATOM 2359 C CA . PRO A 1 320 ? -2.609 -31.422 0.792 1 92 320 PRO A CA 1
ATOM 2360 C C . PRO A 1 320 ? -2.42 -30.328 1.841 1 92 320 PRO A C 1
ATOM 2362 O O . PRO A 1 320 ? -3.311 -29.5 2.043 1 92 320 PRO A O 1
ATOM 2365 N N . ASP A 1 321 ? -1.239 -30.359 2.521 1 92.38 321 ASP A N 1
ATOM 2366 C CA . ASP A 1 321 ? -0.908 -29.297 3.467 1 92.38 321 ASP A CA 1
ATOM 2367 C C . ASP A 1 321 ? -0.603 -27.984 2.74 1 92.38 321 ASP A C 1
ATOM 2369 O O . ASP A 1 321 ? 0.055 -27.984 1.696 1 92.38 321 ASP A O 1
ATOM 2373 N N . PRO A 1 322 ? -0.963 -26.922 3.207 1 95.38 322 PRO A N 1
ATOM 2374 C CA . PRO A 1 322 ? -1.886 -26.828 4.34 1 95.38 322 PRO A CA 1
ATOM 2375 C C . PRO A 1 322 ? -3.326 -27.156 3.957 1 95.38 322 PRO A C 1
ATOM 2377 O O . PRO A 1 322 ? -3.814 -26.688 2.924 1 95.38 322 PRO A O 1
ATOM 2380 N N . ALA A 1 323 ? -3.9 -27.938 4.809 1 96.94 323 ALA A N 1
ATOM 2381 C CA . ALA A 1 323 ? -5.316 -28.266 4.656 1 96.94 323 ALA A CA 1
ATOM 2382 C C . ALA A 1 323 ? -6.18 -27.422 5.598 1 96.94 323 ALA A C 1
ATOM 2384 O O . ALA A 1 323 ? -5.695 -26.938 6.621 1 96.94 323 ALA A O 1
ATOM 2385 N N . PRO A 1 324 ? -7.473 -27.266 5.207 1 97.75 324 PRO A N 1
ATOM 2386 C CA . PRO A 1 324 ? -8.359 -26.625 6.191 1 97.75 324 PRO A CA 1
ATOM 2387 C C . PRO A 1 324 ? -8.523 -27.469 7.453 1 97.75 324 PRO A C 1
ATOM 2389 O O . PRO A 1 324 ? -8.297 -28.688 7.43 1 97.75 324 PRO A O 1
ATOM 2392 N N . SER A 1 325 ? -8.812 -26.828 8.539 1 98.12 325 SER A N 1
ATOM 2393 C CA . SER A 1 325 ? -9.125 -27.516 9.797 1 98.12 325 SER A CA 1
ATOM 2394 C C . SER A 1 325 ? -10.414 -26.984 10.406 1 98.12 325 SER A C 1
ATOM 2396 O O . SER A 1 325 ? -10.867 -25.875 10.062 1 98.12 325 SER A O 1
ATOM 2398 N N . PHE A 1 326 ? -10.961 -27.797 11.297 1 97.88 326 PHE A N 1
ATOM 2399 C CA . PHE A 1 326 ? -12.273 -27.469 11.852 1 97.88 326 PHE A CA 1
ATOM 2400 C C . PHE A 1 326 ? -12.273 -27.609 13.367 1 97.88 326 PHE A C 1
ATOM 2402 O O . PHE A 1 326 ? -11.859 -28.641 13.906 1 97.88 326 PHE A O 1
ATOM 2409 N N . ARG A 1 327 ? -12.656 -26.547 13.992 1 97.19 327 ARG A N 1
ATOM 2410 C CA . ARG A 1 327 ? -12.906 -26.594 15.43 1 97.19 327 ARG A CA 1
ATOM 2411 C C . ARG A 1 327 ? -14.328 -27.062 15.719 1 97.19 327 ARG A C 1
ATOM 2413 O O . ARG A 1 327 ? -15.258 -26.25 15.75 1 97.19 327 ARG A O 1
ATOM 2420 N N . VAL A 1 328 ? -14.438 -28.312 16.062 1 95.5 328 VAL A N 1
ATOM 2421 C CA . VAL A 1 328 ? -15.75 -28.922 16.219 1 95.5 328 VAL A CA 1
ATOM 2422 C C . VAL A 1 328 ? -16.188 -28.859 17.688 1 95.5 328 VAL A C 1
ATOM 2424 O O . VAL A 1 328 ? -15.445 -29.281 18.578 1 95.5 328 VAL A O 1
ATOM 2427 N N . ASN A 1 329 ? -17.297 -28.297 17.828 1 94.25 329 ASN A N 1
ATOM 2428 C CA . ASN A 1 329 ? -17.953 -28.281 19.125 1 94.25 329 ASN A CA 1
ATOM 2429 C C . ASN A 1 329 ? -19.25 -29.062 19.125 1 94.25 329 ASN A C 1
ATOM 2431 O O . ASN A 1 329 ? -19.922 -29.156 18.094 1 94.25 329 ASN A O 1
ATOM 2435 N N . SER A 1 330 ? -19.5 -29.656 20.234 1 89.81 330 SER A N 1
ATOM 2436 C CA . SER A 1 330 ? -20.766 -30.375 20.406 1 89.81 330 SER A CA 1
ATOM 2437 C C . SER A 1 330 ? -21.328 -30.156 21.812 1 89.81 330 SER A C 1
ATOM 2439 O O . SER A 1 330 ? -20.609 -30.234 22.797 1 89.81 330 SER A O 1
ATOM 2441 N N . ALA A 1 331 ? -22.594 -29.75 21.797 1 82.31 331 ALA A N 1
ATOM 2442 C CA . ALA A 1 331 ? -23.25 -29.625 23.094 1 82.31 331 ALA A CA 1
ATOM 2443 C C . ALA A 1 331 ? -23.422 -30.984 23.766 1 82.31 331 ALA A C 1
ATOM 2445 O O . ALA A 1 331 ? -23.359 -31.078 25 1 82.31 331 ALA A O 1
ATOM 2446 N N . ALA A 1 332 ? -23.656 -32 22.969 1 82.06 332 ALA A N 1
ATOM 2447 C CA . ALA A 1 332 ? -23.844 -33.375 23.484 1 82.06 332 ALA A CA 1
ATOM 2448 C C . ALA A 1 332 ? -22.594 -34.219 23.25 1 82.06 332 ALA A C 1
ATOM 2450 O O . ALA A 1 332 ? -21.875 -34 22.266 1 82.06 332 ALA A O 1
ATOM 2451 N N . PRO A 1 333 ? -22.328 -35.062 24.219 1 80.62 333 PRO A N 1
ATOM 2452 C CA . PRO A 1 333 ? -21.219 -36 23.953 1 80.62 333 PRO A CA 1
ATOM 2453 C C . PRO A 1 333 ? -21.453 -36.844 22.703 1 80.62 333 PRO A C 1
ATOM 2455 O O . PRO A 1 333 ? -22.578 -37.219 22.406 1 80.62 333 PRO A O 1
ATOM 2458 N N . ILE A 1 334 ? -20.375 -36.938 21.938 1 82.81 334 ILE A N 1
ATOM 2459 C CA . ILE A 1 334 ? -20.438 -37.906 20.828 1 82.81 334 ILE A CA 1
ATOM 2460 C C . ILE A 1 334 ? -19.906 -39.25 21.297 1 82.81 334 ILE A C 1
ATOM 2462 O O . ILE A 1 334 ? -18.859 -39.344 21.938 1 82.81 334 ILE A O 1
ATOM 2466 N N . THR A 1 335 ? -20.688 -40.312 21.109 1 85.38 335 THR A N 1
ATOM 2467 C CA . THR A 1 335 ? -20.328 -41.625 21.625 1 85.38 335 THR A CA 1
ATOM 2468 C C . THR A 1 335 ? -19.734 -42.5 20.516 1 85.38 335 THR A C 1
ATOM 2470 O O . THR A 1 335 ? -19.125 -43.531 20.797 1 85.38 335 THR A O 1
ATOM 2473 N N . ARG A 1 336 ? -20 -42.125 19.297 1 89.88 336 ARG A N 1
ATOM 2474 C CA . ARG A 1 336 ? -19.453 -42.875 18.172 1 89.88 336 ARG A CA 1
ATOM 2475 C C . ARG A 1 336 ? -18.922 -41.938 17.078 1 89.88 336 ARG A C 1
ATOM 2477 O O . ARG A 1 336 ? -19.203 -40.75 17.109 1 89.88 336 ARG A O 1
ATOM 2484 N N . GLU A 1 337 ? -18.094 -42.562 16.219 1 91.69 337 GLU A N 1
ATOM 2485 C CA . GLU A 1 337 ? -17.609 -41.812 15.055 1 91.69 337 GLU A CA 1
ATOM 2486 C C . GLU A 1 337 ? -18.781 -41.25 14.25 1 91.69 337 GLU A C 1
ATOM 2488 O O . GLU A 1 337 ? -19.734 -41.969 13.945 1 91.69 337 GLU A O 1
ATOM 2493 N N . THR A 1 338 ? -18.719 -39.938 14.039 1 90.56 338 THR A N 1
ATOM 2494 C CA . THR A 1 338 ? -19.797 -39.219 13.359 1 90.56 338 THR A CA 1
ATOM 2495 C C . THR A 1 338 ? -19.25 -38.469 12.156 1 90.56 338 THR A C 1
ATOM 2497 O O . THR A 1 338 ? -18.219 -37.812 12.242 1 90.56 338 THR A O 1
ATOM 2500 N N . THR A 1 339 ? -19.938 -38.625 11.039 1 93.62 339 THR A N 1
ATOM 2501 C CA . THR A 1 339 ? -19.594 -37.875 9.844 1 93.62 339 THR A CA 1
ATOM 2502 C C . THR A 1 339 ? -20.406 -36.562 9.766 1 93.62 339 THR A C 1
ATOM 2504 O O . THR A 1 339 ? -21.609 -36.562 10.031 1 93.62 339 THR A O 1
ATOM 2507 N N . VAL A 1 340 ? -19.734 -35.531 9.453 1 94 340 VAL A N 1
ATOM 2508 C CA . VAL A 1 340 ? -20.359 -34.188 9.414 1 94 340 VAL A CA 1
ATOM 2509 C C . VAL A 1 340 ? -19.969 -33.469 8.125 1 94 340 VAL A C 1
ATOM 2511 O O . VAL A 1 340 ? -18.797 -33.469 7.746 1 94 340 VAL A O 1
ATOM 2514 N N . GLU A 1 341 ? -20.984 -32.906 7.426 1 96.75 341 GLU A N 1
ATOM 2515 C CA . GLU A 1 341 ? -20.688 -32 6.297 1 96.75 341 GLU A CA 1
ATOM 2516 C C . GLU A 1 341 ? -20.25 -30.625 6.773 1 96.75 341 GLU A C 1
ATOM 2518 O O . GLU A 1 341 ? -20.875 -30.031 7.641 1 96.75 341 GLU A O 1
ATOM 2523 N N . VAL A 1 342 ? -19.188 -30.188 6.285 1 97.5 342 VAL A N 1
ATOM 2524 C CA . VAL A 1 342 ? -18.641 -28.891 6.664 1 97.5 342 VAL A CA 1
ATOM 2525 C C . VAL A 1 342 ? -18.359 -28.062 5.414 1 97.5 342 VAL A C 1
ATOM 2527 O O . VAL A 1 342 ? -18.312 -28.609 4.305 1 97.5 342 VAL A O 1
ATOM 2530 N N . SER A 1 343 ? -18.25 -26.781 5.59 1 98.06 343 SER A N 1
ATOM 2531 C CA . SER A 1 343 ? -17.891 -25.875 4.504 1 98.06 343 SER A CA 1
ATOM 2532 C C . SER A 1 343 ? -16.828 -24.859 4.945 1 98.06 343 SER A C 1
ATOM 2534 O O . SER A 1 343 ? -16.734 -24.547 6.133 1 98.06 343 SER A O 1
ATOM 2536 N N . TYR A 1 344 ? -16.078 -24.422 4.047 1 98.12 344 TYR A N 1
ATOM 2537 C CA . TYR A 1 344 ? -15.094 -23.375 4.281 1 98.12 344 TYR A CA 1
ATOM 2538 C C . TYR A 1 344 ? -14.883 -22.531 3.021 1 98.12 344 TYR A C 1
ATOM 2540 O O . TYR A 1 344 ? -15.305 -22.922 1.933 1 98.12 344 TYR A O 1
ATOM 2548 N N . VAL A 1 345 ? -14.297 -21.406 3.168 1 98.62 345 VAL A N 1
ATOM 2549 C CA . VAL A 1 345 ? -13.969 -20.516 2.053 1 98.62 345 VAL A CA 1
ATOM 2550 C C . VAL A 1 345 ? -12.539 -20.797 1.576 1 98.62 345 VAL A C 1
ATOM 2552 O O . VAL A 1 345 ? -11.609 -20.828 2.381 1 98.62 345 VAL A O 1
ATOM 2555 N N . GLN A 1 346 ? -12.375 -21.109 0.363 1 98.69 346 GLN A N 1
ATOM 2556 C CA . GLN A 1 346 ? -11.094 -21.234 -0.326 1 98.69 346 GLN A CA 1
ATOM 2557 C C . GLN A 1 346 ? -10.875 -20.078 -1.296 1 98.69 346 GLN A C 1
ATOM 2559 O O . GLN A 1 346 ? -11.812 -19.609 -1.945 1 98.69 346 GLN A O 1
ATOM 2564 N N . ILE A 1 347 ? -9.648 -19.562 -1.357 1 98.94 347 ILE A N 1
ATOM 2565 C CA . ILE A 1 347 ? -9.297 -18.547 -2.344 1 98.94 347 ILE A CA 1
ATOM 2566 C C . ILE A 1 347 ? -8.281 -19.109 -3.33 1 98.94 347 ILE A C 1
ATOM 2568 O O . ILE A 1 347 ? -7.207 -19.562 -2.932 1 98.94 347 ILE A O 1
ATOM 2572 N N . GLN A 1 348 ? -8.578 -19.094 -4.562 1 98.94 348 GLN A N 1
ATOM 2573 C CA . GLN A 1 348 ? -7.602 -19.297 -5.629 1 98.94 348 GLN A CA 1
ATOM 2574 C C . GLN A 1 348 ? -7.379 -18.016 -6.43 1 98.94 348 GLN A C 1
ATOM 2576 O O . GLN A 1 348 ? -8.281 -17.188 -6.543 1 98.94 348 GLN A O 1
ATOM 2581 N N . TYR A 1 349 ? -6.215 -17.875 -6.945 1 98.94 349 TYR A N 1
ATOM 2582 C CA . TYR A 1 349 ? -6.02 -16.734 -7.84 1 98.94 349 TYR A CA 1
ATOM 2583 C C . TYR A 1 349 ? -4.969 -17.062 -8.898 1 98.94 349 TYR A C 1
ATOM 2585 O O . TYR A 1 349 ? -4.129 -17.938 -8.703 1 98.94 349 TYR A O 1
ATOM 2593 N N . THR A 1 350 ? -5.062 -16.422 -10.016 1 98.94 350 THR A N 1
ATOM 2594 C CA . THR A 1 350 ? -4.059 -16.328 -11.062 1 98.94 350 THR A CA 1
ATOM 2595 C C . THR A 1 350 ? -3.74 -14.859 -11.359 1 98.94 350 THR A C 1
ATOM 2597 O O . THR A 1 350 ? -4.641 -14.023 -11.43 1 98.94 350 THR A O 1
ATOM 2600 N N . GLN A 1 351 ? -2.486 -14.578 -11.383 1 98.88 351 GLN A N 1
ATOM 2601 C CA . GLN A 1 351 ? -2.041 -13.211 -11.656 1 98.88 351 GLN A CA 1
ATOM 2602 C C . GLN A 1 351 ? -0.949 -13.195 -12.719 1 98.88 351 GLN A C 1
ATOM 2604 O O . GLN A 1 351 ? -0.039 -14.023 -12.703 1 98.88 351 GLN A O 1
ATOM 2609 N N . THR A 1 352 ? -1.049 -12.258 -13.617 1 98.88 352 THR A N 1
ATOM 2610 C CA . THR A 1 352 ? -0.019 -12 -14.617 1 98.88 352 THR A CA 1
ATOM 2611 C C . THR A 1 352 ? 0.461 -10.555 -14.547 1 98.88 352 THR A C 1
ATOM 2613 O O . THR A 1 352 ? -0.341 -9.625 -14.641 1 98.88 352 THR A O 1
ATOM 2616 N N . VAL A 1 353 ? 1.684 -10.359 -14.32 1 98.81 353 VAL A N 1
ATOM 2617 C CA . VAL A 1 353 ? 2.355 -9.07 -14.461 1 98.81 353 VAL A CA 1
ATOM 2618 C C . VAL A 1 353 ? 3.211 -9.07 -15.719 1 98.81 353 VAL A C 1
ATOM 2620 O O . VAL A 1 353 ? 3.953 -10.016 -15.977 1 98.81 353 VAL A O 1
ATOM 2623 N N . LEU A 1 354 ? 3.098 -8.047 -16.531 1 98.69 354 LEU A N 1
ATOM 2624 C CA . LEU A 1 354 ? 3.982 -7.898 -17.688 1 98.69 354 LEU A CA 1
ATOM 2625 C C . LEU A 1 354 ? 5.176 -7.012 -17.344 1 98.69 354 LEU A C 1
ATOM 2627 O O . LEU A 1 354 ? 5.004 -5.848 -16.969 1 98.69 354 LEU A O 1
ATOM 2631 N N . LEU A 1 355 ? 6.316 -7.559 -17.453 1 98.5 355 LEU A N 1
ATOM 2632 C CA . LEU A 1 355 ? 7.566 -6.82 -17.312 1 98.5 355 LEU A CA 1
ATOM 2633 C C . LEU A 1 355 ? 8.18 -6.523 -18.688 1 98.5 355 LEU A C 1
ATOM 2635 O O . LEU A 1 355 ? 8.359 -7.434 -19.484 1 98.5 355 LEU A O 1
ATOM 2639 N N . ASN A 1 356 ? 8.477 -5.312 -18.922 1 98.38 356 ASN A N 1
ATOM 2640 C CA . ASN A 1 356 ? 9.141 -4.957 -20.172 1 98.38 356 ASN A CA 1
ATOM 2641 C C . ASN A 1 356 ? 10.641 -4.75 -19.969 1 98.38 356 ASN A C 1
ATOM 2643 O O . ASN A 1 356 ? 11.055 -3.988 -19.094 1 98.38 356 ASN A O 1
ATOM 2647 N N . PHE A 1 357 ? 11.375 -5.422 -20.688 1 98.5 357 PHE A N 1
ATOM 2648 C CA . PHE A 1 357 ? 12.797 -5.176 -20.844 1 98.5 357 PHE A CA 1
ATOM 2649 C C . PHE A 1 357 ? 13.336 -5.824 -22.109 1 98.5 357 PHE A C 1
ATOM 2651 O O . PHE A 1 357 ? 12.742 -6.777 -22.625 1 98.5 357 PHE A O 1
ATOM 2658 N N . ASN A 1 358 ? 14.352 -5.25 -22.641 1 97.94 358 ASN A N 1
ATOM 2659 C CA . ASN A 1 358 ? 15.055 -5.73 -23.828 1 97.94 358 ASN A CA 1
ATOM 2660 C C . ASN A 1 358 ? 14.102 -5.965 -25 1 97.94 358 ASN A C 1
ATOM 2662 O O . ASN A 1 358 ? 14.195 -6.973 -25.688 1 97.94 358 ASN A O 1
ATOM 2666 N N . GLY A 1 359 ? 13.133 -5.137 -25.109 1 97.56 359 GLY A N 1
ATOM 2667 C CA . GLY A 1 359 ? 12.266 -5.094 -26.266 1 97.56 359 GLY A CA 1
ATOM 2668 C C . GLY A 1 359 ? 11.102 -6.066 -26.188 1 97.56 359 GLY A C 1
ATOM 2669 O O . GLY A 1 359 ? 10.242 -6.094 -27.062 1 97.56 359 GLY A O 1
ATOM 2670 N N . LEU A 1 360 ? 11.008 -6.852 -25.109 1 98.38 360 LEU A N 1
ATOM 2671 C CA . LEU A 1 360 ? 9.953 -7.848 -24.969 1 98.38 360 LEU A CA 1
ATOM 2672 C C . LEU A 1 360 ? 9.102 -7.551 -23.734 1 98.38 360 LEU A C 1
ATOM 2674 O O . LEU A 1 360 ? 9.539 -6.836 -22.828 1 98.38 360 LEU A O 1
ATOM 2678 N N . SER A 1 361 ? 7.859 -7.988 -23.75 1 98.56 361 SER A N 1
ATOM 2679 C CA . SER A 1 361 ? 7.012 -8.148 -22.578 1 98.56 361 SER A CA 1
ATOM 2680 C C . SER A 1 361 ? 7.098 -9.57 -22.016 1 98.56 361 SER A C 1
ATOM 2682 O O . SER A 1 361 ? 6.906 -10.539 -22.75 1 98.56 361 SER A O 1
ATOM 2684 N N . TRP A 1 362 ? 7.434 -9.695 -20.797 1 98.81 362 TRP A N 1
ATOM 2685 C CA . TRP A 1 362 ? 7.664 -10.969 -20.141 1 98.81 362 TRP A CA 1
ATOM 2686 C C . TRP A 1 362 ? 6.578 -11.258 -19.109 1 98.81 362 TRP A C 1
ATOM 2688 O O . TRP A 1 362 ? 6.539 -10.633 -18.047 1 98.81 362 TRP A O 1
ATOM 2698 N N . PRO A 1 363 ? 5.648 -12.203 -19.406 1 98.75 363 PRO A N 1
ATOM 2699 C CA . PRO A 1 363 ? 4.598 -12.508 -18.422 1 98.75 363 PRO A CA 1
ATOM 2700 C C . PRO A 1 363 ? 5.145 -13.164 -17.156 1 98.75 363 PRO A C 1
ATOM 2702 O O . PRO A 1 363 ? 5.793 -14.211 -17.234 1 98.75 363 PRO A O 1
ATOM 2705 N N . HIS A 1 364 ? 5.02 -12.508 -16.078 1 98.62 364 HIS A N 1
ATOM 2706 C CA . HIS A 1 364 ? 5.27 -13 -14.727 1 98.62 364 HIS A CA 1
ATOM 2707 C C . HIS A 1 364 ? 3.988 -13.539 -14.094 1 98.62 364 HIS A C 1
ATOM 2709 O O . HIS A 1 364 ? 3.076 -12.766 -13.781 1 98.62 364 HIS A O 1
ATOM 2715 N N . VAL A 1 365 ? 3.914 -14.891 -13.906 1 98.88 365 VAL A N 1
ATOM 2716 C CA . VAL A 1 365 ? 2.658 -15.508 -13.5 1 98.88 365 VAL A CA 1
ATOM 2717 C C . VAL A 1 365 ? 2.803 -16.078 -12.094 1 98.88 365 VAL A C 1
ATOM 2719 O O . VAL A 1 365 ? 3.771 -16.797 -11.797 1 98.88 365 VAL A O 1
ATOM 2722 N N . SER A 1 366 ? 1.887 -15.773 -11.234 1 98.88 366 SER A N 1
ATOM 2723 C CA . SER A 1 366 ? 1.74 -16.344 -9.898 1 98.88 366 SER A CA 1
ATOM 2724 C C . SER A 1 366 ? 0.352 -16.953 -9.703 1 98.88 366 SER A C 1
ATOM 2726 O O . SER A 1 366 ? -0.651 -16.344 -10.094 1 98.88 366 SER A O 1
ATOM 2728 N N . VAL A 1 367 ? 0.282 -18.141 -9.172 1 98.94 367 VAL A N 1
ATOM 2729 C CA . VAL A 1 367 ? -0.984 -18.797 -8.867 1 98.94 367 VAL A CA 1
ATOM 2730 C C . VAL A 1 367 ? -0.93 -19.406 -7.469 1 98.94 367 VAL A C 1
ATOM 2732 O O . VAL A 1 367 ? 0.142 -19.781 -6.992 1 98.94 367 VAL A O 1
ATOM 2735 N N . ALA A 1 368 ? -2.08 -19.484 -6.801 1 98.88 368 ALA A N 1
ATOM 2736 C CA . ALA A 1 368 ? -2.096 -20.109 -5.48 1 98.88 368 ALA A CA 1
ATOM 2737 C C . ALA A 1 368 ? -3.504 -20.562 -5.105 1 98.88 368 ALA A C 1
ATOM 2739 O O . ALA A 1 368 ? -4.488 -20.062 -5.656 1 98.88 368 ALA A O 1
ATOM 2740 N N . THR A 1 369 ? -3.584 -21.516 -4.273 1 98.81 369 THR A N 1
ATOM 2741 C CA . THR A 1 369 ? -4.77 -21.938 -3.545 1 98.81 369 THR A CA 1
ATOM 2742 C C . THR A 1 369 ? -4.582 -21.75 -2.043 1 98.81 369 THR A C 1
ATOM 2744 O O . THR A 1 369 ? -3.633 -22.281 -1.461 1 98.81 369 THR A O 1
ATOM 2747 N N . LEU A 1 370 ? -5.504 -21.062 -1.464 1 98.81 370 LEU A N 1
ATOM 2748 C CA . LEU A 1 370 ? -5.367 -20.719 -0.052 1 98.81 370 LEU A CA 1
ATOM 2749 C C . LEU A 1 370 ? -6.59 -21.172 0.737 1 98.81 370 LEU A C 1
ATOM 2751 O O . LEU A 1 370 ? -7.719 -21.078 0.25 1 98.81 370 LEU A O 1
ATOM 2755 N N . VAL A 1 371 ? -6.355 -21.625 1.901 1 98.56 371 VAL A N 1
ATOM 2756 C CA . VAL A 1 371 ? -7.41 -22.047 2.816 1 98.56 371 VAL A CA 1
ATOM 2757 C C . VAL A 1 371 ? -7.305 -21.266 4.125 1 98.56 371 VAL A C 1
ATOM 2759 O O . VAL A 1 371 ? -6.27 -20.656 4.41 1 98.56 371 VAL A O 1
ATOM 2762 N N . PRO A 1 372 ? -8.359 -21.266 4.887 1 97.94 372 PRO A N 1
ATOM 2763 C CA . PRO A 1 372 ? -8.281 -20.516 6.148 1 97.94 372 PRO A CA 1
ATOM 2764 C C . PRO A 1 372 ? -7.137 -21 7.043 1 97.94 372 PRO A C 1
ATOM 2766 O O . PRO A 1 372 ? -6.938 -22.203 7.203 1 97.94 372 PRO A O 1
ATOM 2769 N N . ALA A 1 373 ? -6.414 -20.031 7.566 1 96.62 373 ALA A N 1
ATOM 2770 C CA . ALA A 1 373 ? -5.301 -20.359 8.453 1 96.62 373 ALA A CA 1
ATOM 2771 C C . ALA A 1 373 ? -5.805 -20.875 9.797 1 96.62 373 ALA A C 1
ATOM 2773 O O . ALA A 1 373 ? -5.188 -21.766 10.398 1 96.62 373 ALA A O 1
ATOM 2774 N N . GLU A 1 374 ? -6.914 -20.344 10.273 1 96.06 374 GLU A N 1
ATOM 2775 C CA . GLU A 1 374 ? -7.5 -20.75 11.547 1 96.06 374 GLU A CA 1
ATOM 2776 C C . GLU A 1 374 ? -8.578 -21.812 11.344 1 96.06 374 GLU A C 1
ATOM 2778 O O . GLU A 1 374 ? -9.258 -21.828 10.312 1 96.06 374 GLU A O 1
ATOM 2783 N N . PRO A 1 375 ? -8.734 -22.625 12.367 1 97.56 375 PRO A N 1
ATOM 2784 C CA . PRO A 1 375 ? -9.789 -23.641 12.25 1 97.56 375 PRO A CA 1
ATOM 2785 C C . PRO A 1 375 ? -11.18 -23.016 12.094 1 97.56 375 PRO A C 1
ATOM 2787 O O . PRO A 1 375 ? -11.523 -22.078 12.812 1 97.56 375 PRO A O 1
ATOM 2790 N N . VAL A 1 376 ? -11.938 -23.531 11.195 1 98.06 376 VAL A N 1
ATOM 2791 C CA . VAL A 1 376 ? -13.305 -23.078 10.938 1 98.06 376 VAL A CA 1
ATOM 2792 C C . VAL A 1 376 ? -14.242 -23.656 11.992 1 98.06 376 VAL A C 1
ATOM 2794 O O . VAL A 1 376 ? -14.266 -24.875 12.227 1 98.06 376 VAL A O 1
ATOM 2797 N N . PRO A 1 377 ? -15.016 -22.812 12.625 1 97.06 377 PRO A N 1
ATOM 2798 C CA . PRO A 1 377 ? -15.922 -23.344 13.648 1 97.06 377 PRO A CA 1
ATOM 2799 C C . PRO A 1 377 ? -17.047 -24.188 13.062 1 97.06 377 PRO A C 1
ATOM 2801 O O . PRO A 1 377 ? -17.656 -23.797 12.062 1 97.06 377 PRO A O 1
ATOM 2804 N N . VAL A 1 378 ? -17.297 -25.281 13.695 1 95.56 378 VAL A N 1
ATOM 2805 C CA . VAL A 1 378 ? -18.375 -26.203 13.336 1 95.56 378 VAL A CA 1
ATOM 2806 C C . VAL A 1 378 ? -19.094 -26.672 14.602 1 95.56 378 VAL A C 1
ATOM 2808 O O . VAL A 1 378 ? -18.438 -27.047 15.586 1 95.56 378 VAL A O 1
ATOM 2811 N N . THR A 1 379 ? -20.375 -26.609 14.586 1 93.25 379 THR A N 1
ATOM 2812 C CA . THR A 1 379 ? -21.156 -27.141 15.695 1 93.25 379 THR A CA 1
ATOM 2813 C C . THR A 1 379 ? -22 -28.328 15.242 1 93.25 379 THR A C 1
ATOM 2815 O O . THR A 1 379 ? -22.672 -28.266 14.219 1 93.25 379 THR A O 1
ATOM 2818 N N . ILE A 1 380 ? -21.891 -29.359 16.047 1 88.94 380 ILE A N 1
ATOM 2819 C CA . ILE A 1 380 ? -22.672 -30.547 15.727 1 88.94 380 ILE A CA 1
ATOM 2820 C C . ILE A 1 380 ? -23.578 -30.891 16.891 1 88.94 380 ILE A C 1
ATOM 2822 O O . ILE A 1 380 ? -23.25 -30.609 18.047 1 88.94 380 ILE A O 1
ATOM 2826 N N . MET B 1 1 ? -2.188 3.318 29.266 1 23.38 1 MET B N 1
ATOM 2827 C CA . MET B 1 1 ? -1.201 3.006 28.234 1 23.38 1 MET B CA 1
ATOM 2828 C C . MET B 1 1 ? -1.87 2.396 27.016 1 23.38 1 MET B C 1
ATOM 2830 O O . MET B 1 1 ? -2.5 1.341 27.109 1 23.38 1 MET B O 1
ATOM 2834 N N . THR B 1 2 ? -2.283 3.27 26.125 1 29.69 2 THR B N 1
ATOM 2835 C CA . THR B 1 2 ? -3.059 2.883 24.953 1 29.69 2 THR B CA 1
ATOM 2836 C C . THR B 1 2 ? -2.312 1.836 24.125 1 29.69 2 THR B C 1
ATOM 2838 O O . THR B 1 2 ? -1.145 2.027 23.781 1 29.69 2 THR B O 1
ATOM 2841 N N . ASP B 1 3 ? -2.582 0.658 24.453 1 34.62 3 ASP B N 1
ATOM 2842 C CA . ASP B 1 3 ? -2.061 -0.525 23.781 1 34.62 3 ASP B CA 1
ATOM 2843 C C . ASP B 1 3 ? -1.97 -0.303 22.281 1 34.62 3 ASP B C 1
ATOM 2845 O O . ASP B 1 3 ? -2.982 -0.347 21.578 1 34.62 3 ASP B O 1
ATOM 2849 N N . ILE B 1 4 ? -1.058 0.613 22.016 1 35.5 4 ILE B N 1
ATOM 2850 C CA . ILE B 1 4 ? -0.803 0.868 20.609 1 35.5 4 ILE B CA 1
ATOM 2851 C C . ILE B 1 4 ? -0.14 -0.354 19.969 1 35.5 4 ILE B C 1
ATOM 2853 O O . ILE B 1 4 ? 0.994 -0.698 20.312 1 35.5 4 ILE B O 1
ATOM 2857 N N . GLU B 1 5 ? -0.787 -1.47 19.938 1 41.75 5 GLU B N 1
ATOM 2858 C CA . GLU B 1 5 ? -0.13 -2.607 19.312 1 41.75 5 GLU B CA 1
ATOM 2859 C C . GLU B 1 5 ? 0.231 -2.293 17.859 1 41.75 5 GLU B C 1
ATOM 2861 O O . GLU B 1 5 ? -0.565 -1.7 17.125 1 41.75 5 GLU B O 1
ATOM 2866 N N . PRO B 1 6 ? 1.481 -2.369 17.688 1 45.59 6 PRO B N 1
ATOM 2867 C CA . PRO B 1 6 ? 1.986 -2.199 16.328 1 45.59 6 PRO B CA 1
ATOM 2868 C C . PRO B 1 6 ? 1.193 -3.004 15.297 1 45.59 6 PRO B C 1
ATOM 2870 O O . PRO B 1 6 ? 0.729 -4.105 15.594 1 45.59 6 PRO B O 1
ATOM 2873 N N . VAL B 1 7 ? 0.616 -2.4 14.211 1 53.53 7 VAL B N 1
ATOM 2874 C CA . VAL B 1 7 ? -0.251 -2.582 13.047 1 53.53 7 VAL B CA 1
ATOM 2875 C C . VAL B 1 7 ? 0.412 -3.527 12.047 1 53.53 7 VAL B C 1
ATOM 2877 O O . VAL B 1 7 ? 0.05 -4.703 11.961 1 53.53 7 VAL B O 1
ATOM 2880 N N . LEU B 1 8 ? 1.271 -3.102 11.102 1 52.53 8 LEU B N 1
ATOM 2881 C CA . LEU B 1 8 ? 1.645 -3.99 10.008 1 52.53 8 LEU B CA 1
ATOM 2882 C C . LEU B 1 8 ? 2.758 -4.941 10.438 1 52.53 8 LEU B C 1
ATOM 2884 O O . LEU B 1 8 ? 3.906 -4.523 10.602 1 52.53 8 LEU B O 1
ATOM 2888 N N . GLU B 1 9 ? 2.455 -6.102 11.062 1 53.78 9 GLU B N 1
ATOM 2889 C CA . GLU B 1 9 ? 3.504 -7.055 11.422 1 53.78 9 GLU B CA 1
ATOM 2890 C C . GLU B 1 9 ? 3.766 -8.039 10.281 1 53.78 9 GLU B C 1
ATOM 2892 O O . GLU B 1 9 ? 2.828 -8.508 9.641 1 53.78 9 GLU B O 1
ATOM 2897 N N . GLN B 1 10 ? 5.039 -8.086 9.93 1 51.03 10 GLN B N 1
ATOM 2898 C CA . GLN B 1 10 ? 5.438 -9.148 9.008 1 51.03 10 GLN B CA 1
ATOM 2899 C C . GLN B 1 10 ? 5.105 -10.523 9.578 1 51.03 10 GLN B C 1
ATOM 2901 O O . GLN B 1 10 ? 5.07 -10.711 10.797 1 51.03 10 GLN B O 1
ATOM 2906 N N . THR B 1 11 ? 4.637 -11.281 8.633 1 52.78 11 THR B N 1
ATOM 2907 C CA . THR B 1 11 ? 4.453 -12.672 9.039 1 52.78 11 THR B CA 1
ATOM 2908 C C . THR B 1 11 ? 5.699 -13.195 9.75 1 52.78 11 THR B C 1
ATOM 2910 O O . THR B 1 11 ? 6.824 -12.906 9.328 1 52.78 11 THR B O 1
ATOM 2913 N N . ARG B 1 12 ? 5.531 -13.758 10.828 1 54.34 12 ARG B N 1
ATOM 2914 C CA . ARG B 1 12 ? 6.641 -14.312 11.594 1 54.34 12 ARG B CA 1
ATOM 2915 C C . ARG B 1 12 ? 7.551 -15.164 10.711 1 54.34 12 ARG B C 1
ATOM 2917 O O . ARG B 1 12 ? 7.074 -16.031 9.969 1 54.34 12 ARG B O 1
ATOM 2924 N N . GLY B 1 13 ? 8.758 -14.789 10.68 1 64.56 13 GLY B N 1
ATOM 2925 C CA . GLY B 1 13 ? 9.766 -15.578 9.984 1 64.56 13 GLY B CA 1
ATOM 2926 C C . GLY B 1 13 ? 9.984 -15.141 8.547 1 64.56 13 GLY B C 1
ATOM 2927 O O . GLY B 1 13 ? 10.852 -15.672 7.855 1 64.56 13 GLY B O 1
ATOM 2928 N N . PHE B 1 14 ? 9.242 -14.195 8.195 1 72.38 14 PHE B N 1
ATOM 2929 C CA . PHE B 1 14 ? 9.445 -13.727 6.832 1 72.38 14 PHE B CA 1
ATOM 2930 C C . PHE B 1 14 ? 10.727 -12.914 6.723 1 72.38 14 PHE B C 1
ATOM 2932 O O . PHE B 1 14 ? 10.938 -11.969 7.484 1 72.38 14 PHE B O 1
ATOM 2939 N N . ARG B 1 15 ? 11.656 -13.391 5.863 1 75.19 15 ARG B N 1
ATOM 2940 C CA . ARG B 1 15 ? 12.867 -12.641 5.555 1 75.19 15 ARG B CA 1
ATOM 2941 C C . ARG B 1 15 ? 13.117 -12.602 4.051 1 75.19 15 ARG B C 1
ATOM 2943 O O . ARG B 1 15 ? 13.297 -13.641 3.416 1 75.19 15 ARG B O 1
ATOM 2950 N N . TRP B 1 16 ? 13.148 -11.438 3.596 1 83.19 16 TRP B N 1
ATOM 2951 C CA . TRP B 1 16 ? 13.398 -11.258 2.17 1 83.19 16 TRP B CA 1
ATOM 2952 C C . TRP B 1 16 ? 14.812 -11.719 1.808 1 83.19 16 TRP B C 1
ATOM 2954 O O . TRP B 1 16 ? 15.742 -11.578 2.605 1 83.19 16 TRP B O 1
ATOM 2964 N N . GLY B 1 17 ? 14.922 -12.344 0.653 1 75.94 17 GLY B N 1
ATOM 2965 C CA . GLY B 1 17 ? 16.234 -12.727 0.17 1 75.94 17 GLY B CA 1
ATOM 2966 C C . GLY B 1 17 ? 16.234 -13.141 -1.292 1 75.94 17 GLY B C 1
ATOM 2967 O O . GLY B 1 17 ? 15.219 -13.016 -1.978 1 75.94 17 GLY B O 1
ATOM 2968 N N . GLU B 1 18 ? 17.422 -13.492 -1.708 1 73.44 18 GLU B N 1
ATOM 2969 C CA . GLU B 1 18 ? 17.594 -14 -3.066 1 73.44 18 GLU B CA 1
ATOM 2970 C C . GLU B 1 18 ? 17.453 -15.516 -3.111 1 73.44 18 GLU B C 1
ATOM 2972 O O . GLU B 1 18 ? 18.016 -16.234 -2.279 1 73.44 18 GLU B O 1
ATOM 2977 N N . VAL B 1 19 ? 16.625 -15.992 -4.062 1 79.06 19 VAL B N 1
ATOM 2978 C CA . VAL B 1 19 ? 16.531 -17.438 -4.27 1 79.06 19 VAL B CA 1
ATOM 2979 C C . VAL B 1 19 ? 17.859 -17.969 -4.789 1 79.06 19 VAL B C 1
ATOM 2981 O O . VAL B 1 19 ? 18.359 -17.531 -5.824 1 79.06 19 VAL B O 1
ATOM 2984 N N . PRO B 1 20 ? 18.438 -18.828 -4.121 1 74.88 20 PRO B N 1
ATOM 2985 C CA . PRO B 1 20 ? 19.734 -19.344 -4.578 1 74.88 20 PRO B CA 1
ATOM 2986 C C . PRO B 1 20 ? 19.609 -20.188 -5.84 1 74.88 20 PRO B C 1
ATOM 2988 O O . PRO B 1 20 ? 18.641 -20.953 -5.988 1 74.88 20 PRO B O 1
ATOM 2991 N N . ALA B 1 21 ? 20.547 -19.984 -6.715 1 77.25 21 ALA B N 1
ATOM 2992 C CA . ALA B 1 21 ? 20.594 -20.812 -7.922 1 77.25 21 ALA B CA 1
ATOM 2993 C C . ALA B 1 21 ? 21.016 -22.234 -7.598 1 77.25 21 ALA B C 1
ATOM 2995 O O . ALA B 1 21 ? 20.578 -23.188 -8.25 1 77.25 21 ALA B O 1
ATOM 2996 N N . ASP B 1 22 ? 22 -22.25 -6.703 1 70.44 22 ASP B N 1
ATOM 2997 C CA . ASP B 1 22 ? 22.469 -23.562 -6.246 1 70.44 22 ASP B CA 1
ATOM 2998 C C . ASP B 1 22 ? 21.781 -23.969 -4.949 1 70.44 22 ASP B C 1
ATOM 3000 O O . ASP B 1 22 ? 22.094 -23.453 -3.877 1 70.44 22 ASP B O 1
ATOM 3004 N N . ARG B 1 23 ? 20.953 -24.891 -5.004 1 66.81 23 ARG B N 1
ATOM 3005 C CA . ARG B 1 23 ? 20.141 -25.312 -3.873 1 66.81 23 ARG B CA 1
ATOM 3006 C C . ARG B 1 23 ? 20.953 -26.109 -2.857 1 66.81 23 ARG B C 1
ATOM 3008 O O . ARG B 1 23 ? 20.547 -26.25 -1.703 1 66.81 23 ARG B O 1
ATOM 3015 N N . HIS B 1 24 ? 22.031 -26.641 -3.426 1 63.34 24 HIS B N 1
ATOM 3016 C CA . HIS B 1 24 ? 22.859 -27.469 -2.557 1 63.34 24 HIS B CA 1
ATOM 3017 C C . HIS B 1 24 ? 23.828 -26.609 -1.738 1 63.34 24 HIS B C 1
ATOM 3019 O O . HIS B 1 24 ? 24.438 -27.094 -0.786 1 63.34 24 HIS B O 1
ATOM 3025 N N . ARG B 1 25 ? 24 -25.516 -2.203 1 58.69 25 ARG B N 1
ATOM 3026 C CA . ARG B 1 25 ? 24.875 -24.656 -1.43 1 58.69 25 ARG B CA 1
ATOM 3027 C C . ARG B 1 25 ? 24.125 -23.969 -0.299 1 58.69 25 ARG B C 1
ATOM 3029 O O . ARG B 1 25 ? 23.156 -23.234 -0.545 1 58.69 25 ARG B O 1
ATOM 3036 N N . ARG B 1 26 ? 24.266 -24.812 0.798 1 54.31 26 ARG B N 1
ATOM 3037 C CA . ARG B 1 26 ? 23.672 -24.141 1.954 1 54.31 26 ARG B CA 1
ATOM 3038 C C . ARG B 1 26 ? 24.062 -22.672 1.998 1 54.31 26 ARG B C 1
ATOM 3040 O O . ARG B 1 26 ? 25.219 -22.328 1.802 1 54.31 26 ARG B O 1
ATOM 3047 N N . ARG B 1 27 ? 23.156 -21.984 1.806 1 53.22 27 ARG B N 1
ATOM 3048 C CA . ARG B 1 27 ? 23.438 -20.562 1.966 1 53.22 27 ARG B CA 1
ATOM 3049 C C . ARG B 1 27 ? 24.375 -20.328 3.145 1 53.22 27 ARG B C 1
ATOM 3051 O O . ARG B 1 27 ? 24.031 -20.609 4.293 1 53.22 27 ARG B O 1
ATOM 3058 N N . ALA B 1 28 ? 25.625 -20.766 2.918 1 46.22 28 ALA B N 1
ATOM 3059 C CA . ALA B 1 28 ? 26.406 -20.203 4.016 1 46.22 28 ALA B CA 1
ATOM 3060 C C . ALA B 1 28 ? 25.859 -18.844 4.449 1 46.22 28 ALA B C 1
ATOM 3062 O O . ALA B 1 28 ? 25.578 -17.984 3.611 1 46.22 28 ALA B O 1
ATOM 3063 N N . ALA B 1 29 ? 25.125 -18.922 5.469 1 46.28 29 ALA B N 1
ATOM 3064 C CA . ALA B 1 29 ? 24.562 -17.703 6.055 1 46.28 29 ALA B CA 1
ATOM 3065 C C . ALA B 1 29 ? 25.5 -16.516 5.852 1 46.28 29 ALA B C 1
ATOM 3067 O O . ALA B 1 29 ? 26.328 -16.219 6.715 1 46.28 29 ALA B O 1
ATOM 3068 N N . VAL B 1 30 ? 26.297 -16.531 4.719 1 47.41 30 VAL B N 1
ATOM 3069 C CA . VAL B 1 30 ? 27.062 -15.289 4.684 1 47.41 30 VAL B CA 1
ATOM 3070 C C . VAL B 1 30 ? 26.125 -14.109 4.922 1 47.41 30 VAL B C 1
ATOM 3072 O O . VAL B 1 30 ? 25.172 -13.898 4.164 1 47.41 30 VAL B O 1
ATOM 3075 N N . GLU B 1 31 ? 26.109 -13.797 6.086 1 55.19 31 GLU B N 1
ATOM 3076 C CA . GLU B 1 31 ? 25.344 -12.656 6.586 1 55.19 31 GLU B CA 1
ATOM 3077 C C . GLU B 1 31 ? 25.562 -11.422 5.711 1 55.19 31 GLU B C 1
ATOM 3079 O O . GLU B 1 31 ? 26.547 -10.703 5.867 1 55.19 31 GLU B O 1
ATOM 3084 N N . ILE B 1 32 ? 25.203 -11.531 4.379 1 64 32 ILE B N 1
ATOM 3085 C CA . ILE B 1 32 ? 25.281 -10.281 3.631 1 64 32 ILE B CA 1
ATOM 3086 C C . ILE B 1 32 ? 24.484 -9.203 4.352 1 64 32 ILE B C 1
ATOM 3088 O O . ILE B 1 32 ? 23.312 -9.398 4.676 1 64 32 ILE B O 1
ATOM 3092 N N . ALA B 1 33 ? 25.312 -8.352 4.754 1 82.56 33 ALA B N 1
ATOM 3093 C CA . ALA B 1 33 ? 24.719 -7.203 5.434 1 82.56 33 ALA B CA 1
ATOM 3094 C C . ALA B 1 33 ? 23.562 -6.613 4.621 1 82.56 33 ALA B C 1
ATOM 3096 O O . ALA B 1 33 ? 23.656 -6.523 3.393 1 82.56 33 ALA B O 1
ATOM 3097 N N . ASP B 1 34 ? 22.547 -6.363 5.25 1 90.94 34 ASP B N 1
ATOM 3098 C CA . ASP B 1 34 ? 21.406 -5.711 4.598 1 90.94 34 ASP B CA 1
ATOM 3099 C C . ASP B 1 34 ? 21.828 -4.383 3.971 1 90.94 34 ASP B C 1
ATOM 3101 O O . ASP B 1 34 ? 22.688 -3.676 4.516 1 90.94 34 ASP B O 1
ATOM 3105 N N . PRO B 1 35 ? 21.266 -4.09 2.848 1 94.56 35 PRO B N 1
ATOM 3106 C CA . PRO B 1 35 ? 21.547 -2.787 2.242 1 94.56 35 PRO B CA 1
ATOM 3107 C C . PRO B 1 35 ? 21.188 -1.621 3.166 1 94.56 35 PRO B C 1
ATOM 3109 O O . PRO B 1 35 ? 20.25 -1.712 3.951 1 94.56 35 PRO B O 1
ATOM 3112 N N . ASP B 1 36 ? 21.906 -0.539 2.938 1 95.38 36 ASP B N 1
ATOM 3113 C CA . ASP B 1 36 ? 21.75 0.66 3.756 1 95.38 36 ASP B CA 1
ATOM 3114 C C . ASP B 1 36 ? 20.359 1.281 3.562 1 95.38 36 ASP B C 1
ATOM 3116 O O . ASP B 1 36 ? 19.859 1.333 2.441 1 95.38 36 ASP B O 1
ATOM 3120 N N . LEU B 1 37 ? 19.828 1.716 4.664 1 97.69 37 LEU B N 1
ATOM 3121 C CA . LEU B 1 37 ? 18.531 2.375 4.609 1 97.69 37 LEU B CA 1
ATOM 3122 C C . LEU B 1 37 ? 18.688 3.844 4.223 1 97.69 37 LEU B C 1
ATOM 3124 O O . LEU B 1 37 ? 17.703 4.496 3.854 1 97.69 37 LEU B O 1
ATOM 3128 N N . GLY B 1 38 ? 19.859 4.309 4.352 1 95.81 38 GLY B N 1
ATOM 3129 C CA . GLY B 1 38 ? 20.109 5.691 3.979 1 95.81 38 GLY B CA 1
ATOM 3130 C C . GLY B 1 38 ? 19.25 6.68 4.746 1 95.81 38 GLY B C 1
ATOM 3131 O O . GLY B 1 38 ? 19.188 6.633 5.977 1 95.81 38 GLY B O 1
ATOM 3132 N N . GLY B 1 39 ? 18.609 7.586 4.02 1 96.69 39 GLY B N 1
ATOM 3133 C CA . GLY B 1 39 ? 17.875 8.695 4.621 1 96.69 39 GLY B CA 1
ATOM 3134 C C . GLY B 1 39 ? 16.641 8.25 5.375 1 96.69 39 GLY B C 1
ATOM 3135 O O . GLY B 1 39 ? 16.078 9.023 6.16 1 96.69 39 GLY B O 1
ATOM 3136 N N . ILE B 1 40 ? 16.219 6.996 5.199 1 98.5 40 ILE B N 1
ATOM 3137 C CA . ILE B 1 40 ? 14.977 6.605 5.871 1 98.5 40 ILE B CA 1
ATOM 3138 C C . ILE B 1 40 ? 15.305 5.777 7.113 1 98.5 40 ILE B C 1
ATOM 3140 O O . ILE B 1 40 ? 14.406 5.188 7.727 1 98.5 40 ILE B O 1
ATOM 3144 N N . ALA B 1 41 ? 16.562 5.754 7.52 1 97.69 41 ALA B N 1
ATOM 3145 C CA . ALA B 1 41 ? 17.016 4.945 8.656 1 97.69 41 ALA B CA 1
ATOM 3146 C C . ALA B 1 41 ? 16.328 5.391 9.945 1 97.69 41 ALA B C 1
ATOM 3148 O O . ALA B 1 41 ? 16.203 4.605 10.891 1 97.69 41 ALA B O 1
ATOM 3149 N N . GLY B 1 42 ? 15.914 6.602 10.016 1 97.56 42 GLY B N 1
ATOM 3150 C CA . GLY B 1 42 ? 15.281 7.117 11.219 1 97.56 42 GLY B CA 1
ATOM 3151 C C . GLY B 1 42 ? 13.836 6.672 11.367 1 97.56 42 GLY B C 1
ATOM 3152 O O . GLY B 1 42 ? 13.242 6.84 12.438 1 97.56 42 GLY B O 1
ATOM 3153 N N . PHE B 1 43 ? 13.227 6.113 10.32 1 98.06 43 PHE B N 1
ATOM 3154 C CA . PHE B 1 43 ? 11.852 5.621 10.375 1 98.06 43 PHE B CA 1
ATOM 3155 C C . PHE B 1 43 ? 11.789 4.285 11.109 1 98.06 43 PHE B C 1
ATOM 3157 O O . PHE B 1 43 ? 11.75 3.227 10.477 1 98.06 43 PHE B O 1
ATOM 3164 N N . ARG B 1 44 ? 11.719 4.387 12.398 1 96 44 ARG B N 1
ATOM 3165 C CA . ARG B 1 44 ? 11.695 3.213 13.266 1 96 44 ARG B CA 1
ATOM 3166 C C . ARG B 1 44 ? 10.719 3.406 14.422 1 96 44 ARG B C 1
ATOM 3168 O O . ARG B 1 44 ? 10.711 4.457 15.07 1 96 44 ARG B O 1
ATOM 3175 N N . GLY B 1 45 ? 9.922 2.373 14.609 1 94.38 45 GLY B N 1
ATOM 3176 C CA . GLY B 1 45 ? 8.977 2.426 15.719 1 94.38 45 GLY B CA 1
ATOM 3177 C C . GLY B 1 45 ? 7.684 3.135 15.367 1 94.38 45 GLY B C 1
ATOM 3178 O O . GLY B 1 45 ? 7.312 3.219 14.195 1 94.38 45 GLY B O 1
ATOM 3179 N N . THR B 1 46 ? 6.961 3.498 16.391 1 96.38 46 THR B N 1
ATOM 3180 C CA . THR B 1 46 ? 5.664 4.148 16.234 1 96.38 46 THR B CA 1
ATOM 3181 C C . THR B 1 46 ? 5.719 5.586 16.75 1 96.38 46 THR B C 1
ATOM 3183 O O . THR B 1 46 ? 6.324 5.863 17.781 1 96.38 46 THR B O 1
ATOM 3186 N N . PHE B 1 47 ? 5.129 6.445 16 1 97.94 47 PHE B N 1
ATOM 3187 C CA . PHE B 1 47 ? 5.055 7.859 16.359 1 97.94 47 PHE B CA 1
ATOM 3188 C C . PHE B 1 47 ? 3.604 8.312 16.469 1 97.94 47 PHE B C 1
ATOM 3190 O O . PHE B 1 47 ? 2.717 7.734 15.836 1 97.94 47 PHE B O 1
ATOM 3197 N N . ARG B 1 48 ? 3.373 9.289 17.266 1 97.38 48 ARG B N 1
ATOM 3198 C CA . ARG B 1 48 ? 2.072 9.938 17.422 1 97.38 48 ARG B CA 1
ATOM 3199 C C . ARG B 1 48 ? 2.217 11.453 17.469 1 97.38 48 ARG B C 1
ATOM 3201 O O . ARG B 1 48 ? 3.277 11.969 17.828 1 97.38 48 ARG B O 1
ATOM 3208 N N . GLY B 1 49 ? 1.179 12.062 17.094 1 97.75 49 GLY B N 1
ATOM 3209 C CA . GLY B 1 49 ? 1.238 13.516 17.156 1 97.75 49 GLY B CA 1
ATOM 3210 C C . GLY B 1 49 ? 0.004 14.188 16.594 1 97.75 49 GLY B C 1
ATOM 3211 O O . GLY B 1 49 ? -1.024 13.539 16.375 1 97.75 49 GLY B O 1
ATOM 3212 N N . THR B 1 50 ? 0.145 15.516 16.516 1 97.44 50 THR B N 1
ATOM 3213 C CA . THR B 1 50 ? -0.964 16.344 16.047 1 97.44 50 THR B CA 1
ATOM 3214 C C . THR B 1 50 ? -0.573 17.109 14.797 1 97.44 50 THR B C 1
ATOM 3216 O O . THR B 1 50 ? 0.613 17.25 14.484 1 97.44 50 THR B O 1
ATOM 3219 N N . GLY B 1 51 ? -1.54 17.516 14.086 1 98.06 51 GLY B N 1
ATOM 3220 C CA . GLY B 1 51 ? -1.308 18.266 12.859 1 98.06 51 GLY B CA 1
ATOM 3221 C C . GLY B 1 51 ? -2.537 19.016 12.375 1 98.06 51 GLY B C 1
ATOM 3222 O O . GLY B 1 51 ? -3.426 19.344 13.164 1 98.06 51 GLY B O 1
ATOM 3223 N N . LEU B 1 52 ? -2.447 19.453 11.195 1 98.62 52 LEU B N 1
ATOM 3224 C CA . LEU B 1 52 ? -3.492 20.188 10.492 1 98.62 52 LEU B CA 1
ATOM 3225 C C . LEU B 1 52 ? -3.684 19.641 9.078 1 98.62 52 LEU B C 1
ATOM 3227 O O . LEU B 1 52 ? -2.709 19.328 8.391 1 98.62 52 LEU B O 1
ATOM 3231 N N . ASN B 1 53 ? -4.887 19.484 8.719 1 98.56 53 ASN B N 1
ATOM 3232 C CA . ASN B 1 53 ? -5.262 19.062 7.367 1 98.56 53 ASN B CA 1
ATOM 3233 C C . ASN B 1 53 ? -6.219 20.062 6.723 1 98.56 53 ASN B C 1
ATOM 3235 O O . ASN B 1 53 ? -7.195 20.484 7.344 1 98.56 53 ASN B O 1
ATOM 3239 N N . THR B 1 54 ? -5.922 20.484 5.555 1 98.69 54 THR B N 1
ATOM 3240 C CA . THR B 1 54 ? -6.82 21.328 4.762 1 98.69 54 THR B CA 1
ATOM 3241 C C . THR B 1 54 ? -7.125 20.672 3.42 1 98.69 54 THR B C 1
ATOM 3243 O O . THR B 1 54 ? -6.227 20.109 2.773 1 98.69 54 THR B O 1
ATOM 3246 N N . ILE B 1 55 ? -8.328 20.719 3.043 1 98.44 55 ILE B N 1
ATOM 3247 C CA . ILE B 1 55 ? -8.719 20.172 1.747 1 98.44 55 ILE B CA 1
ATOM 3248 C C . ILE B 1 55 ? -9.922 20.938 1.201 1 98.44 55 ILE B C 1
ATOM 3250 O O . ILE B 1 55 ? -10.922 21.109 1.901 1 98.44 55 ILE B O 1
ATOM 3254 N N . PHE B 1 56 ? -9.797 21.469 -0.017 1 98.31 56 PHE B N 1
ATOM 3255 C CA . PHE B 1 56 ? -10.977 21.812 -0.792 1 98.31 56 PHE B CA 1
ATOM 3256 C C . PHE B 1 56 ? -11.617 20.562 -1.393 1 98.31 56 PHE B C 1
ATOM 3258 O O . PHE B 1 56 ? -11.086 19.984 -2.332 1 98.31 56 PHE B O 1
ATOM 3265 N N . ARG B 1 57 ? -12.719 20.094 -0.888 1 96.19 57 ARG B N 1
ATOM 3266 C CA . ARG B 1 57 ? -13.391 18.953 -1.483 1 96.19 57 ARG B CA 1
ATOM 3267 C C . ARG B 1 57 ? -14.406 19.391 -2.535 1 96.19 57 ARG B C 1
ATOM 3269 O O . ARG B 1 57 ? -15.062 20.422 -2.377 1 96.19 57 ARG B O 1
ATOM 3276 N N . PRO B 1 58 ? -14.539 18.594 -3.561 1 98 58 PRO B N 1
ATOM 3277 C CA . PRO B 1 58 ? -15.586 18.922 -4.535 1 98 58 PRO B CA 1
ATOM 3278 C C . PRO B 1 58 ? -17 18.812 -3.949 1 98 58 PRO B C 1
ATOM 3280 O O . PRO B 1 58 ? -17.203 18.094 -2.969 1 98 58 PRO B O 1
ATOM 3283 N N . GLN B 1 59 ? -17.859 19.578 -4.492 1 97.12 59 GLN B N 1
ATOM 3284 C CA . GLN B 1 59 ? -19.266 19.547 -4.117 1 97.12 59 GLN B CA 1
ATOM 3285 C C . GLN B 1 59 ? -20.156 19.625 -5.348 1 97.12 59 GLN B C 1
ATOM 3287 O O . GLN B 1 59 ? -20.094 20.594 -6.113 1 97.12 59 GLN B O 1
ATOM 3292 N N . ASN B 1 60 ? -20.875 18.578 -5.523 1 97.12 60 ASN B N 1
ATOM 3293 C CA . ASN B 1 60 ? -22.031 18.672 -6.414 1 97.12 60 ASN B CA 1
ATOM 3294 C C . ASN B 1 60 ? -23.266 19.203 -5.688 1 97.12 60 ASN B C 1
ATOM 3296 O O . ASN B 1 60 ? -24.062 18.422 -5.172 1 97.12 60 ASN B O 1
ATOM 3300 N N . PHE B 1 61 ? -23.422 20.453 -5.758 1 95.69 61 PHE B N 1
ATOM 3301 C CA . PHE B 1 61 ? -24.406 21.125 -4.93 1 95.69 61 PHE B CA 1
ATOM 3302 C C . PHE B 1 61 ? -25.828 20.656 -5.273 1 95.69 61 PHE B C 1
ATOM 3304 O O . PHE B 1 61 ? -26.672 20.547 -4.391 1 95.69 61 PHE B O 1
ATOM 3311 N N . GLY B 1 62 ? -26.062 20.375 -6.512 1 95.88 62 GLY B N 1
ATOM 3312 C CA . GLY B 1 62 ? -27.359 19.906 -6.93 1 95.88 62 GLY B CA 1
ATOM 3313 C C . GLY B 1 62 ? -27.672 18.5 -6.438 1 95.88 62 GLY B C 1
ATOM 3314 O O . GLY B 1 62 ? -28.797 18.219 -6.027 1 95.88 62 GLY B O 1
ATOM 3315 N N . ALA B 1 63 ? -26.703 17.656 -6.422 1 96.56 63 ALA B N 1
ATOM 3316 C CA . ALA B 1 63 ? -26.922 16.25 -6.121 1 96.56 63 ALA B CA 1
ATOM 3317 C C . ALA B 1 63 ? -26.719 15.969 -4.637 1 96.56 63 ALA B C 1
ATOM 3319 O O . ALA B 1 63 ? -27.547 15.305 -4.008 1 96.56 63 ALA B O 1
ATOM 3320 N N . THR B 1 64 ? -25.609 16.453 -4.059 1 95.62 64 THR B N 1
ATOM 3321 C CA . THR B 1 64 ? -25.266 16.156 -2.67 1 95.62 64 THR B CA 1
ATOM 3322 C C . THR B 1 64 ? -24.703 17.391 -1.974 1 95.62 64 THR B C 1
ATOM 3324 O O . THR B 1 64 ? -23.547 17.406 -1.553 1 95.62 64 THR B O 1
ATOM 3327 N N . PRO B 1 65 ? -25.516 18.422 -1.722 1 94.94 65 PRO B N 1
ATOM 3328 C CA . PRO B 1 65 ? -25.016 19.594 -1.015 1 94.94 65 PRO B CA 1
ATOM 3329 C C . PRO B 1 65 ? -24.578 19.281 0.411 1 94.94 65 PRO B C 1
ATOM 3331 O O . PRO B 1 65 ? -25.219 18.5 1.109 1 94.94 65 PRO B O 1
ATOM 3334 N N . THR B 1 66 ? -23.438 19.844 0.842 1 92.19 66 THR B N 1
ATOM 3335 C CA . THR B 1 66 ? -23 19.719 2.223 1 92.19 66 THR B CA 1
ATOM 3336 C C . THR B 1 66 ? -23.953 20.438 3.172 1 92.19 66 THR B C 1
ATOM 3338 O O . THR B 1 66 ? -24.266 21.609 2.971 1 92.19 66 THR B O 1
ATOM 3341 N N . PRO B 1 67 ? -24.375 19.75 4.195 1 89.25 67 PRO B N 1
ATOM 3342 C CA . PRO B 1 67 ? -25.312 20.375 5.121 1 89.25 67 PRO B CA 1
ATOM 3343 C C . PRO B 1 67 ? -24.641 21.328 6.113 1 89.25 67 PRO B C 1
ATOM 3345 O O . PRO B 1 67 ? -24.375 20.938 7.254 1 89.25 67 PRO B O 1
ATOM 3348 N N . LEU B 1 68 ? -24.5 22.5 5.762 1 90.81 68 LEU B N 1
ATOM 3349 C CA . LEU B 1 68 ? -23.891 23.516 6.625 1 90.81 68 LEU B CA 1
ATOM 3350 C C . LEU B 1 68 ? -24.938 24.141 7.539 1 90.81 68 LEU B C 1
ATOM 3352 O O . LEU B 1 68 ? -26.125 24.172 7.211 1 90.81 68 LEU B O 1
ATOM 3356 N N . LEU B 1 69 ? -24.5 24.625 8.641 1 86.94 69 LEU B N 1
ATOM 3357 C CA . LEU B 1 69 ? -25.391 25.219 9.633 1 86.94 69 LEU B CA 1
ATOM 3358 C C . LEU B 1 69 ? -25.938 26.562 9.133 1 86.94 69 LEU B C 1
ATOM 3360 O O . LEU B 1 69 ? -27.125 26.844 9.305 1 86.94 69 LEU B O 1
ATOM 3364 N N . ASN B 1 70 ? -25.062 27.344 8.586 1 89.31 70 ASN B N 1
ATOM 3365 C CA . ASN B 1 70 ? -25.453 28.656 8.055 1 89.31 70 ASN B CA 1
ATOM 3366 C C . ASN B 1 70 ? -25.406 28.688 6.531 1 89.31 70 ASN B C 1
ATOM 3368 O O . ASN B 1 70 ? -24.562 28.016 5.918 1 89.31 70 ASN B O 1
ATOM 3372 N N . PRO B 1 71 ? -26.375 29.453 5.98 1 92.25 71 PRO B N 1
ATOM 3373 C CA . PRO B 1 71 ? -26.266 29.625 4.531 1 92.25 71 PRO B CA 1
ATOM 3374 C C . PRO B 1 71 ? -24.906 30.172 4.109 1 92.25 71 PRO B C 1
ATOM 3376 O O . PRO B 1 71 ? -24.344 31.047 4.781 1 92.25 71 PRO B O 1
ATOM 3379 N N . ALA B 1 72 ? -24.422 29.547 3.066 1 95 72 ALA B N 1
ATOM 3380 C CA . ALA B 1 72 ? -23.094 29.953 2.605 1 95 72 ALA B CA 1
ATOM 3381 C C . ALA B 1 72 ? -23.188 30.766 1.32 1 95 72 ALA B C 1
ATOM 3383 O O . ALA B 1 72 ? -24.109 30.578 0.514 1 95 72 ALA B O 1
ATOM 3384 N N . SER B 1 73 ? -22.25 31.641 1.21 1 92.62 73 SER B N 1
ATOM 3385 C CA . SER B 1 73 ? -22.125 32.438 -0.004 1 92.62 73 SER B CA 1
ATOM 3386 C C . SER B 1 73 ? -20.844 32.094 -0.771 1 92.62 73 SER B C 1
ATOM 3388 O O . SER B 1 73 ? -19.922 31.5 -0.206 1 92.62 73 SER B O 1
ATOM 3390 N N . GLY B 1 74 ? -20.844 32.406 -2.133 1 92.81 74 GLY B N 1
ATOM 3391 C CA . GLY B 1 74 ? -19.703 32.094 -2.967 1 92.81 74 GLY B CA 1
ATOM 3392 C C . GLY B 1 74 ? -19.922 30.875 -3.85 1 92.81 74 GLY B C 1
ATOM 3393 O O . GLY B 1 74 ? -21.031 30.359 -3.934 1 92.81 74 GLY B O 1
ATOM 3394 N N . PRO B 1 75 ? -18.828 30.484 -4.523 1 96 75 PRO B N 1
ATOM 3395 C CA . PRO B 1 75 ? -18.969 29.297 -5.383 1 96 75 PRO B CA 1
ATOM 3396 C C . PRO B 1 75 ? -19.344 28.047 -4.605 1 96 75 PRO B C 1
ATOM 3398 O O . PRO B 1 75 ? -18.734 27.75 -3.576 1 96 75 PRO B O 1
ATOM 3401 N N . ASP B 1 76 ? -20.281 27.344 -5.094 1 96.88 76 ASP B N 1
ATOM 3402 C CA . ASP B 1 76 ? -20.844 26.219 -4.348 1 96.88 76 ASP B CA 1
ATOM 3403 C C . ASP B 1 76 ? -20.281 24.891 -4.859 1 96.88 76 ASP B C 1
ATOM 3405 O O . ASP B 1 76 ? -20.797 23.828 -4.523 1 96.88 76 ASP B O 1
ATOM 3409 N N . ASP B 1 77 ? -19.234 24.969 -5.676 1 97.5 77 ASP B N 1
ATOM 3410 C CA . ASP B 1 77 ? -18.688 23.766 -6.293 1 97.5 77 ASP B CA 1
ATOM 3411 C C . ASP B 1 77 ? -17.641 23.125 -5.391 1 97.5 77 ASP B C 1
ATOM 3413 O O . ASP B 1 77 ? -17 22.141 -5.781 1 97.5 77 ASP B O 1
ATOM 3417 N N . ASN B 1 78 ? -17.422 23.734 -4.191 1 98 78 ASN B N 1
ATOM 3418 C CA . ASN B 1 78 ? -16.422 23.219 -3.262 1 98 78 ASN B CA 1
ATOM 3419 C C . ASN B 1 78 ? -16.75 23.594 -1.818 1 98 78 ASN B C 1
ATOM 3421 O O . ASN B 1 78 ? -17.578 24.469 -1.572 1 98 78 ASN B O 1
ATOM 3425 N N . VAL B 1 79 ? -16.156 22.875 -0.907 1 97.25 79 VAL B N 1
ATOM 3426 C CA . VAL B 1 79 ? -16.188 23.156 0.525 1 97.25 79 VAL B CA 1
ATOM 3427 C C . VAL B 1 79 ? -14.773 23.031 1.098 1 97.25 79 VAL B C 1
ATOM 3429 O O . VAL B 1 79 ? -14.125 21.984 0.944 1 97.25 79 VAL B O 1
ATOM 3432 N N . LEU B 1 80 ? -14.281 24.078 1.701 1 98.19 80 LEU B N 1
ATOM 3433 C CA . LEU B 1 80 ? -13 23.969 2.383 1 98.19 80 LEU B CA 1
ATOM 3434 C C . LEU B 1 80 ? -13.148 23.297 3.742 1 98.19 80 LEU B C 1
ATOM 3436 O O . LEU B 1 80 ? -13.797 23.844 4.641 1 98.19 80 LEU B O 1
ATOM 3440 N N . GLU B 1 81 ? -12.617 22.141 3.881 1 97.38 81 GLU B N 1
ATOM 3441 C CA . GLU B 1 81 ? -12.609 21.438 5.16 1 97.38 81 GLU B CA 1
ATOM 3442 C C . GLU B 1 81 ? -11.266 21.578 5.863 1 97.38 81 GLU B C 1
ATOM 3444 O O . GLU B 1 81 ? -10.219 21.359 5.254 1 97.38 81 GLU B O 1
ATOM 3449 N N . ILE B 1 82 ? -11.273 22.016 7.09 1 97.81 82 ILE B N 1
ATOM 3450 C CA . ILE B 1 82 ? -10.094 22.188 7.922 1 97.81 82 ILE B CA 1
ATOM 3451 C C . ILE B 1 82 ? -10.172 21.25 9.133 1 97.81 82 ILE B C 1
ATOM 3453 O O . ILE B 1 82 ? -11.172 21.266 9.867 1 97.81 82 ILE B O 1
ATOM 3457 N N . ASN B 1 83 ? -9.109 20.484 9.383 1 97.06 83 ASN B N 1
ATOM 3458 C CA . ASN B 1 83 ? -9.102 19.5 10.469 1 97.06 83 ASN B CA 1
ATOM 3459 C C . ASN B 1 83 ? -7.891 19.688 11.383 1 97.06 83 ASN B C 1
ATOM 3461 O O . ASN B 1 83 ? -6.754 19.75 10.906 1 97.06 83 ASN B O 1
ATOM 3465 N N . LEU B 1 84 ? -8.195 19.844 12.641 1 97.19 84 LEU B N 1
ATOM 3466 C CA . LEU B 1 84 ? -7.16 19.453 13.594 1 97.19 84 LEU B CA 1
ATOM 3467 C C . LEU B 1 84 ? -7.043 17.938 13.68 1 97.19 84 LEU B C 1
ATOM 3469 O O . LEU B 1 84 ? -8.055 17.219 13.672 1 97.19 84 LEU B O 1
ATOM 3473 N N . THR B 1 85 ? -5.785 17.453 13.688 1 97.12 85 THR B N 1
ATOM 3474 C CA . THR B 1 85 ? -5.656 16 13.508 1 97.12 85 THR B CA 1
ATOM 3475 C C . THR B 1 85 ? -4.832 15.391 14.641 1 97.12 85 THR B C 1
ATOM 3477 O O . THR B 1 85 ? -4.047 16.078 15.289 1 97.12 85 THR B O 1
ATOM 3480 N N . GLU B 1 86 ? -5.102 14.172 14.898 1 95.5 86 GLU B N 1
ATOM 3481 C CA . GLU B 1 86 ? -4.258 13.25 15.648 1 95.5 86 GLU B CA 1
ATOM 3482 C C . GLU B 1 86 ? -3.836 12.062 14.797 1 95.5 86 GLU B C 1
ATOM 3484 O O . GLU B 1 86 ? -4.664 11.461 14.109 1 95.5 86 GLU B O 1
ATOM 3489 N N . GLU B 1 87 ? -2.564 11.75 14.945 1 96.62 87 GLU B N 1
ATOM 3490 C CA . GLU B 1 87 ? -1.988 10.789 14.008 1 96.62 87 GLU B CA 1
ATOM 3491 C C . GLU B 1 87 ? -1.19 9.711 14.734 1 96.62 87 GLU B C 1
ATOM 3493 O O . GLU B 1 87 ? -0.577 9.984 15.773 1 96.62 87 GLU B O 1
ATOM 3498 N N . THR B 1 88 ? -1.299 8.516 14.211 1 95.88 88 THR B N 1
ATOM 3499 C CA . THR B 1 88 ? -0.354 7.438 14.5 1 95.88 88 THR B CA 1
ATOM 3500 C C . THR B 1 88 ? 0.37 6.996 13.234 1 95.88 88 THR B C 1
ATOM 3502 O O . THR B 1 88 ? -0.266 6.695 12.219 1 95.88 88 THR B O 1
ATOM 3505 N N . LEU B 1 89 ? 1.65 7.047 13.258 1 97.25 89 LEU B N 1
ATOM 3506 C CA . LEU B 1 89 ? 2.531 6.586 12.188 1 97.25 89 LEU B CA 1
ATOM 3507 C C . LEU B 1 89 ? 3.473 5.496 12.688 1 97.25 89 LEU B C 1
ATOM 3509 O O . LEU B 1 89 ? 4.359 5.762 13.5 1 97.25 89 LEU B O 1
ATOM 3513 N N . SER B 1 90 ? 3.295 4.32 12.164 1 95.38 90 SER B N 1
ATOM 3514 C CA . SER B 1 90 ? 4.055 3.172 12.648 1 95.38 90 SER B CA 1
ATOM 3515 C C . SER B 1 90 ? 4.938 2.59 11.547 1 95.38 90 SER B C 1
ATOM 3517 O O . SER B 1 90 ? 4.473 2.371 10.422 1 95.38 90 SER B O 1
ATOM 3519 N N . PHE B 1 91 ? 6.156 2.301 11.922 1 95.62 91 PHE B N 1
ATOM 3520 C CA . PHE B 1 91 ? 7.105 1.667 11.016 1 95.62 91 PHE B CA 1
ATOM 3521 C C . PHE B 1 91 ? 7.43 0.251 11.477 1 95.62 91 PHE B C 1
ATOM 3523 O O . PHE B 1 91 ? 7.684 0.02 12.656 1 95.62 91 PHE B O 1
ATOM 3530 N N . SER B 1 92 ? 7.43 -0.647 10.516 1 92.31 92 SER B N 1
ATOM 3531 C CA . SER B 1 92 ? 7.852 -2.016 10.797 1 92.31 92 SER B CA 1
ATOM 3532 C C . SER B 1 92 ? 9.367 -2.158 10.695 1 92.31 92 SER B C 1
ATOM 3534 O O . SER B 1 92 ? 10.062 -1.197 10.359 1 92.31 92 SER B O 1
ATOM 3536 N N . GLN B 1 93 ? 9.789 -3.385 11.07 1 91.12 93 GLN B N 1
ATOM 3537 C CA . GLN B 1 93 ? 11.188 -3.705 10.82 1 91.12 93 GLN B CA 1
ATOM 3538 C C . GLN B 1 93 ? 11.5 -3.666 9.328 1 91.12 93 GLN B C 1
ATOM 3540 O O . GLN B 1 93 ? 10.656 -4.023 8.5 1 91.12 93 GLN B O 1
ATOM 3545 N N . PRO B 1 94 ? 12.734 -3.256 9.023 1 92.75 94 PRO B N 1
ATOM 3546 C CA . PRO B 1 94 ? 13.109 -3.271 7.605 1 92.75 94 PRO B CA 1
ATOM 3547 C C . PRO B 1 94 ? 12.984 -4.656 6.977 1 92.75 94 PRO B C 1
ATOM 3549 O O . PRO B 1 94 ? 13.172 -5.668 7.66 1 92.75 94 PRO B O 1
ATOM 3552 N N . LEU B 1 95 ? 12.742 -4.711 5.742 1 92.19 95 LEU B N 1
ATOM 3553 C CA . LEU B 1 95 ? 12.531 -5.949 4.996 1 92.19 95 LEU B CA 1
ATOM 3554 C C . LEU B 1 95 ? 13.859 -6.648 4.723 1 92.19 95 LEU B C 1
ATOM 3556 O O . LEU B 1 95 ? 13.891 -7.852 4.461 1 92.19 95 LEU B O 1
ATOM 3560 N N . GLY B 1 96 ? 14.914 -5.883 4.785 1 92 96 GLY B N 1
ATOM 3561 C CA . GLY B 1 96 ? 16.219 -6.453 4.449 1 92 96 GLY B CA 1
ATOM 3562 C C . GLY B 1 96 ? 16.594 -6.273 2.992 1 92 96 GLY B C 1
ATOM 3563 O O . GLY B 1 96 ? 16.312 -5.227 2.4 1 92 96 GLY B O 1
ATOM 3564 N N . SER B 1 97 ? 17.281 -7.289 2.402 1 93.38 97 SER B N 1
ATOM 3565 C CA . SER B 1 97 ? 17.844 -7.172 1.061 1 93.38 97 SER B CA 1
ATOM 3566 C C . SER B 1 97 ? 16.828 -7.566 -0.004 1 93.38 97 SER B C 1
ATOM 3568 O O . SER B 1 97 ? 16.469 -8.742 -0.122 1 93.38 97 SER B O 1
ATOM 3570 N N . ILE B 1 98 ? 16.422 -6.594 -0.768 1 94.81 98 ILE B N 1
ATOM 3571 C CA . ILE B 1 98 ? 15.453 -6.781 -1.846 1 94.81 98 ILE B CA 1
ATOM 3572 C C . ILE B 1 98 ? 16.172 -6.73 -3.193 1 94.81 98 ILE B C 1
ATOM 3574 O O . ILE B 1 98 ? 16.5 -5.652 -3.686 1 94.81 98 ILE B O 1
ATOM 3578 N N . PRO B 1 99 ? 16.344 -7.812 -3.799 1 94.31 99 PRO B N 1
ATOM 3579 C CA . PRO B 1 99 ? 17.078 -7.809 -5.066 1 94.31 99 PRO B CA 1
ATOM 3580 C C . PRO B 1 99 ? 16.25 -7.281 -6.23 1 94.31 99 PRO B C 1
ATOM 3582 O O . PRO B 1 99 ? 15.125 -7.75 -6.453 1 94.31 99 PRO B O 1
ATOM 3585 N N . ASN B 1 100 ? 16.719 -6.324 -6.918 1 96.5 100 ASN B N 1
ATOM 3586 C CA . ASN B 1 100 ? 16.203 -5.891 -8.211 1 96.5 100 ASN B CA 1
ATOM 3587 C C . ASN B 1 100 ? 17.156 -6.234 -9.344 1 96.5 100 ASN B C 1
ATOM 3589 O O . ASN B 1 100 ? 18.297 -5.773 -9.359 1 96.5 100 ASN B O 1
ATOM 3593 N N . ARG B 1 101 ? 16.641 -7.004 -10.203 1 96.56 101 ARG B N 1
ATOM 3594 C CA . ARG B 1 101 ? 17.484 -7.426 -11.32 1 96.56 101 ARG B CA 1
ATOM 3595 C C . ARG B 1 101 ? 17.469 -6.387 -12.438 1 96.56 101 ARG B C 1
ATOM 3597 O O . ARG B 1 101 ? 16.438 -5.789 -12.727 1 96.56 101 ARG B O 1
ATOM 3604 N N . GLY B 1 102 ? 18.641 -6.176 -13.016 1 97.81 102 GLY B N 1
ATOM 3605 C CA . GLY B 1 102 ? 18.766 -5.145 -14.023 1 97.81 102 GLY B CA 1
ATOM 3606 C C . GLY B 1 102 ? 19.062 -5.699 -15.406 1 97.81 102 GLY B C 1
ATOM 3607 O O . GLY B 1 102 ? 19.766 -6.691 -15.547 1 97.81 102 GLY B O 1
ATOM 3608 N N . MET B 1 103 ? 18.594 -5.023 -16.422 1 98 103 MET B N 1
ATOM 3609 C CA . MET B 1 103 ? 18.859 -5.371 -17.812 1 98 103 MET B CA 1
ATOM 3610 C C . MET B 1 103 ? 19.938 -4.465 -18.391 1 98 103 MET B C 1
ATOM 3612 O O . MET B 1 103 ? 20.906 -4.945 -18.984 1 98 103 MET B O 1
ATOM 3616 N N . VAL B 1 104 ? 19.719 -3.16 -18.203 1 97.19 104 VAL B N 1
ATOM 3617 C CA . VAL B 1 104 ? 20.609 -2.215 -18.859 1 97.19 104 VAL B CA 1
ATOM 3618 C C . VAL B 1 104 ? 21.703 -1.783 -17.891 1 97.19 104 VAL B C 1
ATOM 3620 O O . VAL B 1 104 ? 22.688 -1.168 -18.297 1 97.19 104 VAL B O 1
ATOM 3623 N N . GLN B 1 105 ? 21.641 -2.156 -16.703 1 97.31 105 GLN B N 1
ATOM 3624 C CA . GLN B 1 105 ? 22.719 -2.135 -15.711 1 97.31 105 GLN B CA 1
ATOM 3625 C C . GLN B 1 105 ? 22.703 -3.396 -14.859 1 97.31 105 GLN B C 1
ATOM 3627 O O . GLN B 1 105 ? 21.828 -4.25 -15.016 1 97.31 105 GLN B O 1
ATOM 3632 N N . GLY B 1 106 ? 23.672 -3.535 -13.961 1 97.19 106 GLY B N 1
ATOM 3633 C CA . GLY B 1 106 ? 23.688 -4.676 -13.062 1 97.19 106 GLY B CA 1
ATOM 3634 C C . GLY B 1 106 ? 22.609 -4.617 -12 1 97.19 106 GLY B C 1
ATOM 3635 O O . GLY B 1 106 ? 21.922 -3.602 -11.859 1 97.19 106 GLY B O 1
ATOM 3636 N N . ASP B 1 107 ? 22.531 -5.711 -11.289 1 97 107 ASP B N 1
ATOM 3637 C CA . ASP B 1 107 ? 21.547 -5.812 -10.211 1 97 107 ASP B CA 1
ATOM 3638 C C . ASP B 1 107 ? 21.828 -4.781 -9.117 1 97 107 ASP B C 1
ATOM 3640 O O . ASP B 1 107 ? 22.969 -4.371 -8.922 1 97 107 ASP B O 1
ATOM 3644 N N . ILE B 1 108 ? 20.781 -4.375 -8.492 1 97 108 ILE B N 1
ATOM 3645 C CA . ILE B 1 108 ? 20.891 -3.566 -7.277 1 97 108 ILE B CA 1
ATOM 3646 C C . ILE B 1 108 ? 20.094 -4.219 -6.145 1 97 108 ILE B C 1
ATOM 3648 O O . ILE B 1 108 ? 19.266 -5.098 -6.387 1 97 108 ILE B O 1
ATOM 3652 N N . PHE B 1 109 ? 20.375 -3.838 -5.012 1 96.19 109 PHE B N 1
ATOM 3653 C CA . PHE B 1 109 ? 19.719 -4.367 -3.82 1 96.19 109 PHE B CA 1
ATOM 3654 C C . PHE B 1 109 ? 19.109 -3.244 -2.996 1 96.19 109 PHE B C 1
ATOM 3656 O O . PHE B 1 109 ? 19.828 -2.385 -2.475 1 96.19 109 PHE B O 1
ATOM 3663 N N . LEU B 1 110 ? 17.781 -3.248 -2.893 1 97.5 110 LEU B N 1
ATOM 3664 C CA . LEU B 1 110 ? 17.031 -2.252 -2.141 1 97.5 110 LEU B CA 1
ATOM 3665 C C . LEU B 1 110 ? 16.812 -2.709 -0.702 1 97.5 110 LEU B C 1
ATOM 3667 O O . LEU B 1 110 ? 17.094 -3.857 -0.36 1 97.5 110 LEU B O 1
ATOM 3671 N N . ASN B 1 111 ? 16.438 -1.822 0.086 1 96.56 111 ASN B N 1
ATOM 3672 C CA . ASN B 1 111 ? 15.844 -2.074 1.396 1 96.56 111 ASN B CA 1
ATOM 3673 C C . ASN B 1 111 ? 14.539 -1.303 1.581 1 96.56 111 ASN B C 1
ATOM 3675 O O . ASN B 1 111 ? 14.219 -0.409 0.793 1 96.56 111 ASN B O 1
ATOM 3679 N N . GLY B 1 112 ? 13.672 -1.768 2.467 1 95.88 112 GLY B N 1
ATOM 3680 C CA . GLY B 1 112 ? 12.383 -1.117 2.617 1 95.88 112 GLY B CA 1
ATOM 3681 C C . GLY B 1 112 ? 11.828 -1.215 4.023 1 95.88 112 GLY B C 1
ATOM 3682 O O . GLY B 1 112 ? 12.18 -2.125 4.777 1 95.88 112 GLY B O 1
ATOM 3683 N N . ILE B 1 113 ? 11.016 -0.246 4.363 1 96.81 113 ILE B N 1
ATOM 3684 C CA . ILE B 1 113 ? 10.344 -0.19 5.656 1 96.81 113 ILE B CA 1
ATOM 3685 C C . ILE B 1 113 ? 8.828 -0.097 5.445 1 96.81 113 ILE B C 1
ATOM 3687 O O . ILE B 1 113 ? 8.312 0.958 5.07 1 96.81 113 ILE B O 1
ATOM 3691 N N . PRO B 1 114 ? 8.117 -1.2 5.715 1 96.19 114 PRO B N 1
ATOM 3692 C CA . PRO B 1 114 ? 6.66 -1.074 5.707 1 96.19 114 PRO B CA 1
ATOM 3693 C C . PRO B 1 114 ? 6.141 -0.14 6.801 1 96.19 114 PRO B C 1
ATOM 3695 O O . PRO B 1 114 ? 6.746 -0.04 7.871 1 96.19 114 PRO B O 1
ATOM 3698 N N . TYR B 1 115 ? 5.031 0.547 6.48 1 96.5 115 TYR B N 1
ATOM 3699 C CA . TYR B 1 115 ? 4.484 1.459 7.477 1 96.5 115 TYR B CA 1
ATOM 3700 C C . TYR B 1 115 ? 2.967 1.54 7.367 1 96.5 115 TYR B C 1
ATOM 3702 O O . TYR B 1 115 ? 2.387 1.11 6.367 1 96.5 115 TYR B O 1
ATOM 3710 N N . LEU B 1 116 ? 2.361 2.047 8.422 1 95.69 116 LEU B N 1
ATOM 3711 C CA . LEU B 1 116 ? 0.934 2.342 8.492 1 95.69 116 LEU B CA 1
ATOM 3712 C C . LEU B 1 116 ? 0.691 3.723 9.086 1 95.69 116 LEU B C 1
ATOM 3714 O O . LEU B 1 116 ? 1.191 4.031 10.172 1 95.69 116 LEU B O 1
ATOM 3718 N N . GLN B 1 117 ? -0.023 4.52 8.375 1 96.69 117 GLN B N 1
ATOM 3719 C CA . GLN B 1 117 ? -0.425 5.844 8.836 1 96.69 117 GLN B CA 1
ATOM 3720 C C . GLN B 1 117 ? -1.93 5.906 9.078 1 96.69 117 GLN B C 1
ATOM 3722 O O . GLN B 1 117 ? -2.721 5.516 8.219 1 96.69 117 GLN B O 1
ATOM 3727 N N . SER B 1 118 ? -2.342 6.32 10.242 1 94.88 118 SER B N 1
ATOM 3728 C CA . SER B 1 118 ? -3.74 6.562 10.578 1 94.88 118 SER B CA 1
ATOM 3729 C C . SER B 1 118 ? -3.932 7.957 11.172 1 94.88 118 SER B C 1
ATOM 3731 O O . SER B 1 118 ? -3.215 8.352 12.094 1 94.88 118 SER B O 1
ATOM 3733 N N . ILE B 1 119 ? -4.918 8.68 10.656 1 96.56 119 ILE B N 1
ATOM 3734 C CA . ILE B 1 119 ? -5.148 10.047 11.109 1 96.56 119 ILE B CA 1
ATOM 3735 C C . ILE B 1 119 ? -6.629 10.242 11.438 1 96.56 119 ILE B C 1
ATOM 3737 O O . ILE B 1 119 ? -7.5 9.859 10.648 1 96.56 119 ILE B O 1
ATOM 3741 N N . ASN B 1 120 ? -6.887 10.844 12.562 1 94.56 120 ASN B N 1
ATOM 3742 C CA . ASN B 1 120 ? -8.227 11.234 12.977 1 94.56 120 ASN B CA 1
ATOM 3743 C C . ASN B 1 120 ? -8.406 12.75 12.945 1 94.56 120 ASN B C 1
ATOM 3745 O O . ASN B 1 120 ? -7.48 13.492 13.273 1 94.56 120 ASN B O 1
ATOM 3749 N N . ASP B 1 121 ? -9.578 13.141 12.516 1 95.31 121 ASP B N 1
ATOM 3750 C CA . ASP B 1 121 ? -10.047 14.492 12.828 1 95.31 121 ASP B CA 1
ATOM 3751 C C . ASP B 1 121 ? -10.453 14.609 14.289 1 95.31 121 ASP B C 1
ATOM 3753 O O . ASP B 1 121 ? -11.273 13.828 14.781 1 95.31 121 ASP B O 1
ATOM 3757 N N . VAL B 1 122 ? -9.883 15.57 14.93 1 93.62 122 VAL B N 1
ATOM 3758 C CA . VAL B 1 122 ? -10.234 15.797 16.328 1 93.62 122 VAL B CA 1
ATOM 3759 C C . VAL B 1 122 ? -10.609 17.266 16.531 1 93.62 122 VAL B C 1
ATOM 3761 O O . VAL B 1 122 ? -10.375 17.828 17.609 1 93.62 122 VAL B O 1
ATOM 3764 N N . THR B 1 123 ? -11.047 17.922 15.492 1 93.38 123 THR B N 1
ATOM 3765 C CA . THR B 1 123 ? -11.445 19.312 15.547 1 93.38 123 THR B CA 1
ATOM 3766 C C . THR B 1 123 ? -12.508 19.547 16.609 1 93.38 123 THR B C 1
ATOM 3768 O O . THR B 1 123 ? -12.5 20.562 17.312 1 93.38 123 THR B O 1
ATOM 3771 N N . ASP B 1 124 ? -13.43 18.672 16.625 1 85.25 124 ASP B N 1
ATOM 3772 C CA . ASP B 1 124 ? -14.414 18.688 17.703 1 85.25 124 ASP B CA 1
ATOM 3773 C C . ASP B 1 124 ? -13.977 17.766 18.844 1 85.25 124 ASP B C 1
ATOM 3775 O O . ASP B 1 124 ? -13.891 16.562 18.672 1 85.25 124 ASP B O 1
ATOM 3779 N N . PRO B 1 125 ? -13.805 18.453 19.953 1 79.25 125 PRO B N 1
ATOM 3780 C CA . PRO B 1 125 ? -13.352 17.625 21.078 1 79.25 125 PRO B CA 1
ATOM 3781 C C . PRO B 1 125 ? -14.312 16.469 21.391 1 79.25 125 PRO B C 1
ATOM 3783 O O . PRO B 1 125 ? -15.531 16.656 21.375 1 79.25 125 PRO B O 1
ATOM 3786 N N . GLY B 1 126 ? -13.789 15.32 21.594 1 77.62 126 GLY B N 1
ATOM 3787 C CA . GLY B 1 126 ? -14.547 14.148 21.984 1 77.62 126 GLY B CA 1
ATOM 3788 C C . GLY B 1 126 ? -15.164 13.414 20.812 1 77.62 126 GLY B C 1
ATOM 3789 O O . GLY B 1 126 ? -15.812 12.383 21 1 77.62 126 GLY B O 1
ATOM 3790 N N . GLN B 1 127 ? -14.977 13.93 19.656 1 81.06 127 GLN B N 1
ATOM 3791 C CA . GLN B 1 127 ? -15.547 13.305 18.469 1 81.06 127 GLN B CA 1
ATOM 3792 C C . GLN B 1 127 ? -14.469 13 17.422 1 81.06 127 GLN B C 1
ATOM 3794 O O . GLN B 1 127 ? -14.469 13.578 16.344 1 81.06 127 GLN B O 1
ATOM 3799 N N . ALA B 1 128 ? -13.703 12.055 17.656 1 87.38 128 ALA B N 1
ATOM 3800 C CA . ALA B 1 128 ? -12.664 11.688 16.688 1 87.38 128 ALA B CA 1
ATOM 3801 C C . ALA B 1 128 ? -13.258 10.93 15.508 1 87.38 128 ALA B C 1
ATOM 3803 O O . ALA B 1 128 ? -14.133 10.07 15.688 1 87.38 128 ALA B O 1
ATOM 3804 N N . VAL B 1 129 ? -12.938 11.305 14.328 1 88.75 129 VAL B N 1
ATOM 3805 C CA . VAL B 1 129 ? -13.359 10.656 13.086 1 88.75 129 VAL B CA 1
ATOM 3806 C C . VAL B 1 129 ? -12.133 10.289 12.25 1 88.75 129 VAL B C 1
ATOM 3808 O O . VAL B 1 129 ? -11.273 11.133 11.984 1 88.75 129 VAL B O 1
ATOM 3811 N N . GLY B 1 130 ? -12.055 9.008 11.914 1 92.06 130 GLY B N 1
ATOM 3812 C CA . GLY B 1 130 ? -10.977 8.625 11.016 1 92.06 130 GLY B CA 1
ATOM 3813 C C . GLY B 1 130 ? -11.102 9.25 9.641 1 92.06 130 GLY B C 1
ATOM 3814 O O . GLY B 1 130 ? -12.156 9.188 9.008 1 92.06 130 GLY B O 1
ATOM 3815 N N . ILE B 1 131 ? -9.977 9.883 9.164 1 94.75 131 ILE B N 1
ATOM 3816 C CA . ILE B 1 131 ? -10.102 10.57 7.883 1 94.75 131 ILE B CA 1
ATOM 3817 C C . ILE B 1 131 ? -8.969 10.125 6.949 1 94.75 131 ILE B C 1
ATOM 3819 O O . ILE B 1 131 ? -8.969 10.461 5.766 1 94.75 131 ILE B O 1
ATOM 3823 N N . HIS B 1 132 ? -8.047 9.469 7.473 1 96.38 132 HIS B N 1
ATOM 3824 C CA . HIS B 1 132 ? -6.949 9.008 6.633 1 96.38 132 HIS B CA 1
ATOM 3825 C C . HIS B 1 132 ? -6.391 7.676 7.129 1 96.38 132 HIS B C 1
ATOM 3827 O O . HIS B 1 132 ? -6.238 7.477 8.336 1 96.38 132 HIS B O 1
ATOM 3833 N N . PHE B 1 133 ? -6.141 6.789 6.293 1 95.62 133 PHE B N 1
ATOM 3834 C CA . PHE B 1 133 ? -5.531 5.477 6.469 1 95.62 133 PHE B CA 1
ATOM 3835 C C . PHE B 1 133 ? -4.641 5.125 5.285 1 95.62 133 PHE B C 1
ATOM 3837 O O . PHE B 1 133 ? -5.051 5.266 4.129 1 95.62 133 PHE B O 1
ATOM 3844 N N . GLU B 1 134 ? -3.43 4.645 5.633 1 97.06 134 GLU B N 1
ATOM 3845 C CA . GLU B 1 134 ? -2.471 4.5 4.543 1 97.06 134 GLU B CA 1
ATOM 3846 C C . GLU B 1 134 ? -1.423 3.439 4.863 1 97.06 134 GLU B C 1
ATOM 3848 O O . GLU B 1 134 ? -0.466 3.703 5.594 1 97.06 134 GLU B O 1
ATOM 3853 N N . PRO B 1 135 ? -1.602 2.246 4.336 1 96.81 135 PRO B N 1
ATOM 3854 C CA . PRO B 1 135 ? -0.487 1.296 4.316 1 96.81 135 PRO B CA 1
ATOM 3855 C C . PRO B 1 135 ? 0.484 1.552 3.166 1 96.81 135 PRO B C 1
ATOM 3857 O O . PRO B 1 135 ? 0.062 1.922 2.068 1 96.81 135 PRO B O 1
ATOM 3860 N N . GLY B 1 136 ? 1.709 1.381 3.463 1 97.75 136 GLY B N 1
ATOM 3861 C CA . GLY B 1 136 ? 2.693 1.612 2.418 1 97.75 136 GLY B CA 1
ATOM 3862 C C . GLY B 1 136 ? 4.074 1.093 2.773 1 97.75 136 GLY B C 1
ATOM 3863 O O . GLY B 1 136 ? 4.23 0.329 3.729 1 97.75 136 GLY B O 1
ATOM 3864 N N . ILE B 1 137 ? 5.059 1.398 1.913 1 98.25 137 ILE B N 1
ATOM 3865 C CA . ILE B 1 137 ? 6.465 1.051 2.094 1 98.25 137 ILE B CA 1
ATOM 3866 C C . ILE B 1 137 ? 7.34 2.244 1.723 1 98.25 137 ILE B C 1
ATOM 3868 O O . ILE B 1 137 ? 7.141 2.871 0.68 1 98.25 137 ILE B O 1
ATOM 3872 N N . TRP B 1 138 ? 8.25 2.531 2.623 1 98.75 138 TRP B N 1
ATOM 3873 C CA . TRP B 1 138 ? 9.383 3.369 2.234 1 98.75 138 TRP B CA 1
ATOM 3874 C C . TRP B 1 138 ? 10.523 2.521 1.686 1 98.75 138 TRP B C 1
ATOM 3876 O O . TRP B 1 138 ? 10.898 1.508 2.281 1 98.75 138 TRP B O 1
ATOM 3886 N N . LEU B 1 139 ? 11.109 2.979 0.593 1 98.44 139 LEU B N 1
ATOM 3887 C CA . LEU B 1 139 ? 12.188 2.238 -0.046 1 98.44 139 LEU B CA 1
ATOM 3888 C C . LEU B 1 139 ? 13.477 3.055 -0.047 1 98.44 139 LEU B C 1
ATOM 3890 O O . LEU B 1 139 ? 13.453 4.27 -0.255 1 98.44 139 LEU B O 1
ATOM 3894 N N . SER B 1 140 ? 14.516 2.377 0.178 1 98.62 140 SER B N 1
ATOM 3895 C CA . SER B 1 140 ? 15.852 2.9 -0.069 1 98.62 140 SER B CA 1
ATOM 3896 C C . SER B 1 140 ? 16.453 2.293 -1.328 1 98.62 140 SER B C 1
ATOM 3898 O O . SER B 1 140 ? 16.594 1.071 -1.429 1 98.62 140 SER B O 1
ATOM 3900 N N . VAL B 1 141 ? 16.797 3.094 -2.254 1 98.44 141 VAL B N 1
ATOM 3901 C CA . VAL B 1 141 ? 17.359 2.684 -3.531 1 98.44 141 VAL B CA 1
ATOM 3902 C C . VAL B 1 141 ? 18.812 3.154 -3.621 1 98.44 141 VAL B C 1
ATOM 3904 O O . VAL B 1 141 ? 19.094 4.352 -3.51 1 98.44 141 VAL B O 1
ATOM 3907 N N . PRO B 1 142 ? 19.75 2.285 -3.771 1 98.12 142 PRO B N 1
ATOM 3908 C CA . PRO B 1 142 ? 21.141 2.73 -3.916 1 98.12 142 PRO B CA 1
ATOM 3909 C C . PRO B 1 142 ? 21.375 3.521 -5.203 1 98.12 142 PRO B C 1
ATOM 3911 O O . PRO B 1 142 ? 20.469 3.615 -6.043 1 98.12 142 PRO B O 1
ATOM 3914 N N . ALA B 1 143 ? 22.516 4.109 -5.27 1 98.12 143 ALA B N 1
ATOM 3915 C CA . ALA B 1 143 ? 22.859 4.801 -6.508 1 98.12 143 ALA B CA 1
ATOM 3916 C C . ALA B 1 143 ? 22.766 3.863 -7.707 1 98.12 143 ALA B C 1
ATOM 3918 O O . ALA B 1 143 ? 23.062 2.672 -7.598 1 98.12 143 ALA B O 1
ATOM 3919 N N . THR B 1 144 ? 22.344 4.391 -8.828 1 97.75 144 THR B N 1
ATOM 3920 C CA . THR B 1 144 ? 22.203 3.615 -10.062 1 97.75 144 THR B CA 1
ATOM 3921 C C . THR B 1 144 ? 23.016 4.242 -11.188 1 97.75 144 THR B C 1
ATOM 3923 O O . THR B 1 144 ? 23.375 5.422 -11.117 1 97.75 144 THR B O 1
ATOM 3926 N N . THR B 1 145 ? 23.312 3.422 -12.234 1 97.62 145 THR B N 1
ATOM 3927 C CA . THR B 1 145 ? 24.047 3.922 -13.398 1 97.62 145 THR B CA 1
ATOM 3928 C C . THR B 1 145 ? 23.094 4.164 -14.57 1 97.62 145 THR B C 1
ATOM 3930 O O . THR B 1 145 ? 23.344 5.047 -15.398 1 97.62 145 THR B O 1
ATOM 3933 N N . VAL B 1 146 ? 22.047 3.338 -14.68 1 96 146 VAL B N 1
ATOM 3934 C CA . VAL B 1 146 ? 20.984 3.523 -15.656 1 96 146 VAL B CA 1
ATOM 3935 C C . VAL B 1 146 ? 19.625 3.408 -14.969 1 96 146 VAL B C 1
ATOM 3937 O O . VAL B 1 146 ? 19.094 2.309 -14.812 1 96 146 VAL B O 1
ATOM 3940 N N . PRO B 1 147 ? 18.953 4.496 -14.695 1 96.5 147 PRO B N 1
ATOM 3941 C CA . PRO B 1 147 ? 19.469 5.852 -14.93 1 96.5 147 PRO B CA 1
ATOM 3942 C C . PRO B 1 147 ? 20.578 6.234 -13.953 1 96.5 147 PRO B C 1
ATOM 3944 O O . PRO B 1 147 ? 20.703 5.629 -12.891 1 96.5 147 PRO B O 1
ATOM 3947 N N . ALA B 1 148 ? 21.359 7.238 -14.375 1 97.19 148 ALA B N 1
ATOM 3948 C CA . ALA B 1 148 ? 22.391 7.75 -13.469 1 97.19 148 ALA B CA 1
ATOM 3949 C C . ALA B 1 148 ? 21.766 8.625 -12.383 1 97.19 148 ALA B C 1
ATOM 3951 O O . ALA B 1 148 ? 21.5 9.812 -12.609 1 97.19 148 ALA B O 1
ATOM 3952 N N . LEU B 1 149 ? 21.578 8.086 -11.195 1 97.75 149 LEU B N 1
ATOM 3953 C CA . LEU B 1 149 ? 20.984 8.789 -10.062 1 97.75 149 LEU B CA 1
ATOM 3954 C C . LEU B 1 149 ? 21.766 8.492 -8.781 1 97.75 149 LEU B C 1
ATOM 3956 O O . LEU B 1 149 ? 22.266 7.383 -8.586 1 97.75 149 LEU B O 1
ATOM 3960 N N . PRO B 1 150 ? 21.969 9.508 -7.902 1 97.62 150 PRO B N 1
ATOM 3961 C CA . PRO B 1 150 ? 22.422 9.195 -6.547 1 97.62 150 PRO B CA 1
ATOM 3962 C C . PRO B 1 150 ? 21.453 8.297 -5.785 1 97.62 150 PRO B C 1
ATOM 3964 O O . PRO B 1 150 ? 20.391 7.953 -6.309 1 97.62 150 PRO B O 1
ATOM 3967 N N . PRO B 1 151 ? 21.812 7.879 -4.602 1 98.12 151 PRO B N 1
ATOM 3968 C CA . PRO B 1 151 ? 20.812 7.148 -3.818 1 98.12 151 PRO B CA 1
ATOM 3969 C C . PRO B 1 151 ? 19.5 7.91 -3.686 1 98.12 151 PRO B C 1
ATOM 3971 O O . PRO B 1 151 ? 19.5 9.133 -3.508 1 98.12 151 PRO B O 1
ATOM 3974 N N . TH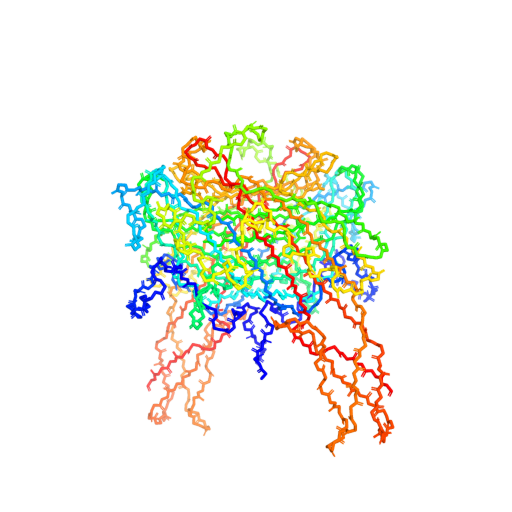R B 1 152 ? 18.422 7.242 -3.91 1 98.38 152 THR B N 1
ATOM 3975 C CA . THR B 1 152 ? 17.094 7.828 -3.791 1 98.38 152 THR B CA 1
ATOM 3976 C C . THR B 1 152 ? 16.25 7.047 -2.791 1 98.38 152 THR B C 1
ATOM 3978 O O . THR B 1 152 ? 16.672 6.012 -2.283 1 98.38 152 THR B O 1
ATOM 3981 N N . VAL B 1 153 ? 15.141 7.617 -2.482 1 98.69 153 VAL B N 1
ATOM 3982 C CA . VAL B 1 153 ? 14.117 6.949 -1.682 1 98.69 153 VAL B CA 1
ATOM 3983 C C . VAL B 1 153 ? 12.766 7.035 -2.389 1 98.69 153 VAL B C 1
ATOM 3985 O O . VAL B 1 153 ? 12.57 7.879 -3.268 1 98.69 153 VAL B O 1
ATOM 3988 N N . ALA B 1 154 ? 11.898 6.109 -2.061 1 98.75 154 ALA B N 1
ATOM 3989 C CA . ALA B 1 154 ? 10.539 6.148 -2.605 1 98.75 154 ALA B CA 1
ATOM 3990 C C . ALA B 1 154 ? 9.508 5.867 -1.52 1 98.75 154 ALA B C 1
ATOM 3992 O O . ALA B 1 154 ? 9.719 5.012 -0.659 1 98.75 154 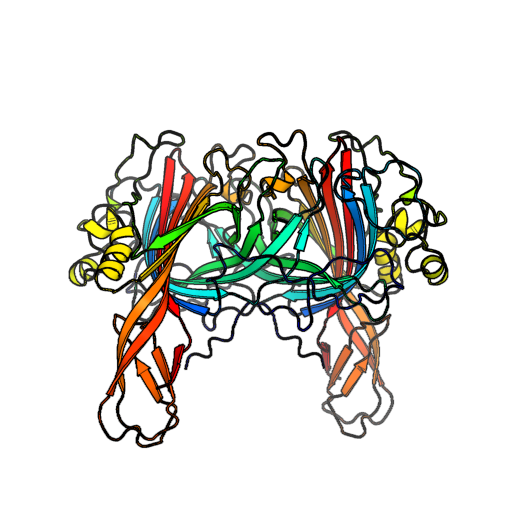ALA B O 1
ATOM 3993 N N . ARG B 1 155 ? 8.469 6.648 -1.523 1 98.88 155 ARG B N 1
ATOM 3994 C CA . ARG B 1 155 ? 7.273 6.383 -0.727 1 98.88 155 ARG B CA 1
ATOM 3995 C C . ARG B 1 155 ? 6.172 5.766 -1.58 1 98.88 155 ARG B C 1
ATOM 3997 O O . ARG B 1 155 ? 5.719 6.371 -2.553 1 98.88 155 ARG B O 1
ATOM 4004 N N . MET B 1 156 ? 5.762 4.574 -1.237 1 98.81 156 MET B N 1
ATOM 4005 C CA . MET B 1 156 ? 4.707 3.84 -1.93 1 98.81 156 MET B CA 1
ATOM 4006 C C . MET B 1 156 ? 3.514 3.605 -1.012 1 98.81 156 MET B C 1
ATOM 4008 O O . MET B 1 156 ? 3.672 3.117 0.109 1 98.81 156 MET B O 1
ATOM 4012 N N . ALA B 1 157 ? 2.277 3.953 -1.544 1 98.44 157 ALA B N 1
ATOM 4013 C CA . ALA B 1 157 ? 1.179 3.861 -0.586 1 98.44 157 ALA B CA 1
ATOM 4014 C C . ALA B 1 157 ? -0.161 3.703 -1.301 1 98.44 157 ALA B C 1
ATOM 4016 O O . ALA B 1 157 ? -0.274 3.998 -2.492 1 98.44 157 ALA B O 1
ATOM 4017 N N . SER B 1 158 ? -1.12 3.201 -0.561 1 98.38 158 SER B N 1
ATOM 4018 C CA . SER B 1 158 ? -2.516 3.066 -0.966 1 98.38 158 SER B CA 1
ATOM 4019 C C . SER B 1 158 ? -3.434 3.889 -0.067 1 98.38 158 SER B C 1
ATOM 4021 O O . SER B 1 158 ? -3.389 3.76 1.158 1 98.38 158 SER B O 1
ATOM 4023 N N . ILE B 1 159 ? -4.227 4.711 -0.653 1 98.31 159 ILE B N 1
ATOM 4024 C CA . ILE B 1 159 ? -5.199 5.531 0.063 1 98.31 159 ILE B CA 1
ATOM 4025 C C . ILE B 1 159 ? -6.613 5.094 -0.306 1 98.31 159 ILE B C 1
ATOM 4027 O O . ILE B 1 159 ? -6.984 5.094 -1.481 1 98.31 159 ILE B O 1
ATOM 4031 N N . PRO B 1 160 ? -7.473 4.746 0.583 1 96.62 160 PRO B N 1
ATOM 4032 C CA . PRO B 1 160 ? -8.727 4.051 0.296 1 96.62 160 PRO B CA 1
ATOM 4033 C C . PRO B 1 160 ? -9.773 4.961 -0.347 1 96.62 160 PRO B C 1
ATOM 4035 O O . PRO B 1 160 ? -10.898 4.527 -0.598 1 96.62 160 PRO B O 1
ATOM 4038 N N . HIS B 1 161 ? -9.43 6.195 -0.75 1 97.56 161 HIS B N 1
ATOM 4039 C CA . HIS B 1 161 ? -10.289 6.977 -1.631 1 97.56 161 HIS B CA 1
ATOM 4040 C C . HIS B 1 161 ? -10.188 6.492 -3.074 1 97.56 161 HIS B C 1
ATOM 4042 O O . HIS B 1 161 ? -10.969 6.91 -3.93 1 97.56 161 HIS B O 1
ATOM 4048 N N . GLY B 1 162 ? -9.273 5.574 -3.273 1 98.56 162 GLY B N 1
ATOM 4049 C CA . GLY B 1 162 ? -9.07 5.039 -4.609 1 98.56 162 GLY B CA 1
ATOM 4050 C C . GLY B 1 162 ? -7.848 5.609 -5.305 1 98.56 162 GLY B C 1
ATOM 4051 O O . GLY B 1 162 ? -7.863 5.832 -6.516 1 98.56 162 GLY B O 1
ATOM 4052 N N . THR B 1 163 ? -6.816 5.863 -4.52 1 98.69 163 THR B N 1
ATOM 4053 C CA . THR B 1 163 ? -5.59 6.449 -5.055 1 98.69 163 THR B CA 1
ATOM 4054 C C . THR B 1 163 ? -4.367 5.676 -4.566 1 98.69 163 THR B C 1
ATOM 4056 O O . THR B 1 163 ? -4.262 5.359 -3.379 1 98.69 163 THR B O 1
ATOM 4059 N N . THR B 1 164 ? -3.492 5.328 -5.469 1 98.81 164 THR B N 1
ATOM 4060 C CA . THR B 1 164 ? -2.158 4.859 -5.113 1 98.81 164 THR B CA 1
ATOM 4061 C C . THR B 1 164 ? -1.1 5.883 -5.512 1 98.81 164 THR B C 1
ATOM 4063 O O . THR B 1 164 ? -1.262 6.598 -6.504 1 98.81 164 THR B O 1
ATOM 4066 N N . ILE B 1 165 ? -0.029 5.953 -4.707 1 98.88 165 ILE B N 1
ATOM 4067 C CA . ILE B 1 165 ? 1.044 6.891 -5.02 1 98.88 165 ILE B CA 1
ATOM 4068 C C . ILE B 1 165 ? 2.389 6.168 -4.98 1 98.88 165 ILE B C 1
ATOM 4070 O O . ILE B 1 165 ? 2.586 5.25 -4.18 1 98.88 165 ILE B O 1
ATOM 4074 N N . GLU B 1 166 ? 3.268 6.52 -5.789 1 98.75 166 GLU B N 1
ATOM 4075 C CA . GLU B 1 166 ? 4.707 6.273 -5.754 1 98.75 166 GLU B CA 1
ATOM 4076 C C . GLU B 1 166 ? 5.492 7.574 -5.898 1 98.75 166 GLU B C 1
ATOM 4078 O O . GLU B 1 166 ? 5.496 8.188 -6.969 1 98.75 166 GLU B O 1
ATOM 4083 N N . ALA B 1 167 ? 6.066 7.984 -4.824 1 98.88 167 ALA B N 1
ATOM 4084 C CA . ALA B 1 167 ? 6.797 9.25 -4.785 1 98.88 167 ALA B CA 1
ATOM 4085 C C . ALA B 1 167 ? 8.289 9.016 -4.578 1 98.88 167 ALA B C 1
ATOM 4087 O O . ALA B 1 167 ? 8.703 8.422 -3.578 1 98.88 167 ALA B O 1
ATOM 4088 N N . GLN B 1 168 ? 9.078 9.43 -5.484 1 98.19 168 GLN B N 1
ATOM 4089 C CA . GLN B 1 168 ? 10.516 9.211 -5.426 1 98.19 168 GLN B CA 1
ATOM 4090 C C . GLN B 1 168 ? 11.266 10.523 -5.203 1 98.19 168 GLN B C 1
ATOM 4092 O O . GLN B 1 168 ? 10.766 11.594 -5.543 1 98.19 168 GLN B O 1
ATOM 4097 N N . GLY B 1 169 ? 12.344 10.461 -4.551 1 98.38 169 GLY B N 1
ATOM 4098 C CA . GLY B 1 169 ? 13.156 11.641 -4.301 1 98.38 169 GLY B CA 1
ATOM 4099 C C . GLY B 1 169 ? 14.453 11.328 -3.588 1 98.38 169 GLY B C 1
ATOM 4100 O O . GLY B 1 169 ? 14.969 10.211 -3.678 1 98.38 169 GLY B O 1
ATOM 4101 N N . THR B 1 170 ? 15.039 12.391 -3.047 1 98.25 170 THR B N 1
ATOM 4102 C CA . THR B 1 170 ? 16.359 12.273 -2.422 1 98.25 170 THR B CA 1
ATOM 4103 C C . THR B 1 170 ? 16.297 12.742 -0.97 1 98.25 170 THR B C 1
ATOM 4105 O O . THR B 1 170 ? 15.281 13.258 -0.513 1 98.25 170 THR B O 1
ATOM 4108 N N . THR B 1 171 ? 17.422 12.516 -0.297 1 98.38 171 THR B N 1
ATOM 4109 C CA . THR B 1 171 ? 17.562 12.898 1.104 1 98.38 171 THR B CA 1
ATOM 4110 C C . THR B 1 171 ? 18.875 13.617 1.335 1 98.38 171 THR B C 1
ATOM 4112 O O . THR B 1 171 ? 19.828 13.461 0.557 1 98.38 171 THR B O 1
ATOM 4115 N N . PHE B 1 172 ? 18.938 14.398 2.305 1 98.5 172 PHE B N 1
ATOM 4116 C CA . PHE B 1 172 ? 20.172 14.984 2.812 1 98.5 172 PHE B CA 1
ATOM 4117 C C . PHE B 1 172 ? 20.047 15.32 4.293 1 98.5 172 PHE B C 1
ATOM 4119 O O . PHE B 1 172 ? 18.938 15.359 4.832 1 98.5 172 PHE B O 1
ATOM 4126 N N . THR B 1 173 ? 21.156 15.477 4.926 1 98.5 173 THR B N 1
ATOM 4127 C CA . THR B 1 173 ? 21.172 15.789 6.352 1 98.5 173 THR B CA 1
ATOM 4128 C C . THR B 1 173 ? 21.828 17.141 6.602 1 98.5 173 THR B C 1
ATOM 4130 O O . THR B 1 173 ? 22.844 17.484 5.969 1 98.5 173 THR B O 1
ATOM 4133 N N . VAL B 1 174 ? 21.281 17.891 7.535 1 98.5 174 VAL B N 1
ATOM 4134 C CA . VAL B 1 174 ? 21.859 19.172 7.93 1 98.5 174 VAL B CA 1
ATOM 4135 C C . VAL B 1 174 ? 22 19.219 9.453 1 98.5 174 VAL B C 1
ATOM 4137 O O . VAL B 1 174 ? 21.297 18.531 10.18 1 98.5 174 VAL B O 1
ATOM 4140 N N . ALA B 1 175 ? 22.938 20.047 9.828 1 98.06 175 ALA B N 1
ATOM 4141 C CA . ALA B 1 175 ? 23.031 20.344 11.258 1 98.06 175 ALA B CA 1
ATOM 4142 C C . ALA B 1 175 ? 21.875 21.266 11.695 1 98.06 175 ALA B C 1
ATOM 4144 O O . ALA B 1 175 ? 21.469 22.141 10.945 1 98.06 175 ALA B O 1
ATOM 4145 N N . GLY B 1 176 ? 21.406 21.047 12.852 1 98 176 GLY B N 1
ATOM 4146 C CA . GLY B 1 176 ? 20.375 21.922 13.391 1 98 176 GLY B CA 1
ATOM 4147 C C . GLY B 1 176 ? 18.984 21.562 12.914 1 98 176 GLY B C 1
ATOM 4148 O O . GLY B 1 176 ? 18.719 20.406 12.586 1 98 176 GLY B O 1
ATOM 4149 N N . GLY B 1 177 ? 18.047 22.516 13.031 1 97.81 177 GLY B N 1
ATOM 4150 C CA . GLY B 1 177 ? 16.641 22.297 12.734 1 97.81 177 GLY B CA 1
ATOM 4151 C C . GLY B 1 177 ? 16.312 22.438 11.258 1 97.81 177 GLY B C 1
ATOM 4152 O O . GLY B 1 177 ? 17.172 22.844 10.469 1 97.81 177 GLY B O 1
ATOM 4153 N N . PRO B 1 178 ? 15.117 22.156 10.922 1 98.12 178 PRO B N 1
ATOM 4154 C CA . PRO B 1 178 ? 14.688 22.203 9.523 1 98.12 178 PRO B CA 1
ATOM 4155 C C . PRO B 1 178 ? 14.492 23.625 9.008 1 98.12 178 PRO B C 1
ATOM 4157 O O . PRO B 1 178 ? 14.227 24.547 9.805 1 98.12 178 PRO B O 1
ATOM 4160 N N . THR B 1 179 ? 14.711 23.781 7.68 1 98.06 179 THR B N 1
ATOM 4161 C CA . THR B 1 179 ? 14.18 24.938 6.957 1 98.06 179 THR B CA 1
ATOM 4162 C C . THR B 1 179 ? 12.828 24.609 6.328 1 98.06 179 THR B C 1
ATOM 4164 O O . THR B 1 179 ? 12.742 23.75 5.445 1 98.06 179 THR B O 1
ATOM 4167 N N . ILE B 1 180 ? 11.812 25.266 6.809 1 98.69 180 ILE B N 1
ATOM 4168 C CA . ILE B 1 180 ? 10.453 24.953 6.363 1 98.69 180 ILE B CA 1
ATOM 4169 C C . ILE B 1 180 ? 9.891 26.141 5.57 1 98.69 180 ILE B C 1
ATOM 4171 O O . ILE B 1 180 ? 9.617 27.203 6.133 1 98.69 180 ILE B O 1
ATOM 4175 N N . ALA B 1 181 ? 9.75 26.016 4.25 1 98.5 181 ALA B N 1
ATOM 4176 C CA . ALA B 1 181 ? 9.195 27.062 3.387 1 98.5 181 ALA B CA 1
ATOM 4177 C C . ALA B 1 181 ? 7.68 27.172 3.57 1 98.5 181 ALA B C 1
ATOM 4179 O O . ALA B 1 181 ? 7.031 26.203 3.998 1 98.5 181 ALA B O 1
ATOM 4180 N N . PRO B 1 182 ? 7.098 28.359 3.285 1 98.5 182 PRO B N 1
ATOM 4181 C CA . PRO B 1 182 ? 5.637 28.469 3.32 1 98.5 182 PRO B CA 1
ATOM 4182 C C . PRO B 1 182 ? 4.957 27.562 2.293 1 98.5 182 PRO B C 1
ATOM 4184 O O . PRO B 1 182 ? 5.57 27.203 1.281 1 98.5 182 PRO B O 1
ATOM 4187 N N . VAL B 1 183 ? 3.783 27.156 2.574 1 98.75 183 VAL B N 1
ATOM 4188 C CA . VAL B 1 183 ? 2.953 26.391 1.649 1 98.75 183 VAL B CA 1
ATOM 4189 C C . VAL B 1 183 ? 1.611 27.094 1.459 1 98.75 183 VAL B C 1
ATOM 4191 O O . VAL B 1 183 ? 1.061 27.672 2.406 1 98.75 183 VAL B O 1
ATOM 4194 N N . ASP B 1 184 ? 1.134 27.125 0.259 1 98.44 184 ASP B N 1
ATOM 4195 C CA . ASP B 1 184 ? -0.1 27.828 -0.1 1 98.44 184 ASP B CA 1
ATOM 4196 C C . ASP B 1 184 ? -1.201 26.828 -0.465 1 98.44 184 ASP B C 1
ATOM 4198 O O . ASP B 1 184 ? -0.961 25.875 -1.206 1 98.44 184 ASP B O 1
ATOM 4202 N N . ILE B 1 185 ? -2.426 27.016 0.042 1 98.69 185 ILE B N 1
ATOM 4203 C CA . ILE B 1 185 ? -3.52 26.094 -0.216 1 98.69 185 ILE B CA 1
ATOM 4204 C C . ILE B 1 185 ? -4.43 26.641 -1.308 1 98.69 185 ILE B C 1
ATOM 4206 O O . ILE B 1 185 ? -5.445 26.047 -1.653 1 98.69 185 ILE B O 1
ATOM 4210 N N . THR B 1 186 ? -4.102 27.812 -1.91 1 98.81 186 THR B N 1
ATOM 4211 C CA . THR B 1 186 ? -4.984 28.5 -2.84 1 98.81 186 THR B CA 1
ATOM 4212 C C . THR B 1 186 ? -5.051 27.766 -4.176 1 98.81 186 THR B C 1
ATOM 4214 O O . THR B 1 186 ? -4.023 27.5 -4.793 1 98.81 186 THR B O 1
ATOM 4217 N N . PRO B 1 187 ? -6.277 27.469 -4.664 1 98.75 187 PRO B N 1
ATOM 4218 C CA . PRO B 1 187 ? -6.434 26.797 -5.953 1 98.75 187 PRO B CA 1
ATOM 4219 C C . PRO B 1 187 ? -5.98 27.656 -7.129 1 98.75 187 PRO B C 1
ATOM 4221 O O . PRO B 1 187 ? -5.867 28.875 -6.992 1 98.75 187 PRO B O 1
ATOM 4224 N N . PHE B 1 188 ? -5.723 27 -8.242 1 98.75 188 PHE B N 1
ATOM 4225 C CA . PHE B 1 188 ? -5.301 27.672 -9.469 1 98.75 188 PHE B CA 1
ATOM 4226 C C . PHE B 1 188 ? -5.758 26.891 -10.695 1 98.75 188 PHE B C 1
ATOM 4228 O O . PHE B 1 188 ? -6.082 25.703 -10.594 1 98.75 188 PHE B O 1
ATOM 4235 N N . PRO B 1 189 ? -5.844 27.531 -11.859 1 98.25 189 PRO B N 1
ATOM 4236 C CA . PRO B 1 189 ? -6.211 26.781 -13.062 1 98.25 189 PRO B CA 1
ATOM 4237 C C . PRO B 1 189 ? -5.238 25.641 -13.359 1 98.25 189 PRO B C 1
ATOM 4239 O O . PRO B 1 189 ? -4.023 25.797 -13.203 1 98.25 189 PRO B O 1
ATOM 4242 N N . VAL B 1 190 ? -5.766 24.516 -13.75 1 97.19 190 VAL B N 1
ATOM 4243 C CA . VAL B 1 190 ? -4.945 23.344 -14.07 1 97.19 190 VAL B CA 1
ATOM 4244 C C . VAL B 1 190 ? -3.832 23.75 -15.031 1 97.19 190 VAL B C 1
ATOM 4246 O O . VAL B 1 190 ? -4.094 24.359 -16.078 1 97.19 190 VAL B O 1
ATOM 4249 N N . GLY B 1 191 ? -2.588 23.531 -14.625 1 94.75 191 GLY B N 1
ATOM 4250 C CA . GLY B 1 191 ? -1.434 23.812 -15.469 1 94.75 191 GLY B CA 1
ATOM 4251 C C . GLY B 1 191 ? -0.884 25.219 -15.273 1 94.75 191 GLY B C 1
ATOM 4252 O O . GLY B 1 191 ? 0.128 25.578 -15.875 1 94.75 191 GLY B O 1
ATOM 4253 N N . SER B 1 192 ? -1.509 26.047 -14.352 1 96.19 192 SER B N 1
ATOM 4254 C CA . SER B 1 192 ? -1.088 27.422 -14.164 1 96.19 192 SER B CA 1
ATOM 4255 C C . SER B 1 192 ? -0.97 27.781 -12.688 1 96.19 192 SER B C 1
ATOM 4257 O O . SER B 1 192 ? -1.691 28.641 -12.188 1 96.19 192 SER B O 1
ATOM 4259 N N . PRO B 1 193 ? -0.014 27.203 -12.078 1 94.06 193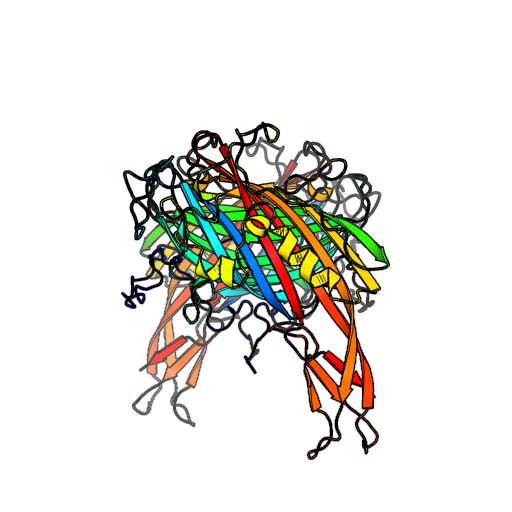 PRO B N 1
ATOM 4260 C CA . PRO B 1 193 ? 0.119 27.453 -10.633 1 94.06 193 PRO B CA 1
ATOM 4261 C C . PRO B 1 193 ? 0.431 28.906 -10.305 1 94.06 193 PRO B C 1
ATOM 4263 O O . PRO B 1 193 ? 0.262 29.344 -9.164 1 94.06 193 PRO B O 1
ATOM 4266 N N . GLY B 1 194 ? 0.765 29.766 -11.172 1 94.69 194 GLY B N 1
ATOM 4267 C CA . GLY B 1 194 ? 1.15 31.156 -10.953 1 94.69 194 GLY B CA 1
ATOM 4268 C C . GLY B 1 194 ? -0.034 32.094 -10.875 1 94.69 194 GLY B C 1
ATOM 4269 O O . GLY B 1 194 ? 0.133 33.281 -10.609 1 94.69 194 GLY B O 1
ATOM 4270 N N . THR B 1 195 ? -1.25 31.547 -11.062 1 97.06 195 THR B N 1
ATOM 4271 C CA . THR B 1 195 ? -2.439 32.406 -11.031 1 97.06 195 THR B CA 1
ATOM 4272 C C . THR B 1 195 ? -3.439 31.875 -10 1 97.06 195 THR B C 1
ATOM 4274 O O . THR B 1 195 ? -4.559 31.5 -10.352 1 97.06 195 THR B O 1
ATOM 4277 N N . PRO B 1 196 ? -3.09 31.953 -8.773 1 97.88 196 PRO B N 1
ATOM 4278 C CA . PRO B 1 196 ? -3.988 31.438 -7.738 1 97.88 196 PRO B CA 1
ATOM 4279 C C . PRO B 1 196 ? -5.293 32.219 -7.645 1 97.88 196 PRO B C 1
ATOM 4281 O O . PRO B 1 196 ? -5.309 33.438 -7.898 1 97.88 196 PRO B O 1
ATOM 4284 N N . ILE B 1 197 ? -6.383 31.578 -7.312 1 98.06 197 ILE B N 1
ATOM 4285 C CA . ILE B 1 197 ? -7.715 32.156 -7.137 1 98.06 197 ILE B CA 1
ATOM 4286 C C . ILE B 1 197 ? -8.164 31.969 -5.691 1 98.06 197 ILE B C 1
ATOM 4288 O O . ILE B 1 197 ? -8.523 30.875 -5.277 1 98.06 197 ILE B O 1
ATOM 4292 N N . LYS B 1 198 ? -8.25 33.062 -5.004 1 97.25 198 LYS B N 1
ATOM 4293 C CA . LYS B 1 198 ? -8.664 33 -3.607 1 97.25 198 LYS B CA 1
ATOM 4294 C C . LYS B 1 198 ? -10.172 32.781 -3.492 1 97.25 198 LYS B C 1
ATOM 4296 O O . LYS B 1 198 ? -10.945 33.375 -4.242 1 97.25 198 LYS B O 1
ATOM 4301 N N . PHE B 1 199 ? -10.547 31.984 -2.547 1 98.12 199 PHE B N 1
ATOM 4302 C CA . PHE B 1 199 ? -11.953 31.734 -2.268 1 98.12 199 PHE B CA 1
ATOM 4303 C C . PHE B 1 199 ? -12.359 32.375 -0.939 1 98.12 199 PHE B C 1
ATOM 4305 O O . PHE B 1 199 ? -11.539 32.469 -0.026 1 98.12 199 PHE B O 1
ATOM 4312 N N . PRO B 1 200 ? -13.688 32.719 -0.788 1 97.44 200 PRO B N 1
ATOM 4313 C CA . PRO B 1 200 ? -14.148 33.312 0.466 1 97.44 200 PRO B CA 1
ATOM 4314 C C . PRO B 1 200 ? -13.891 32.438 1.679 1 97.44 200 PRO B C 1
ATOM 4316 O O . PRO B 1 200 ? -13.648 32.938 2.779 1 97.44 200 PRO B O 1
ATOM 4319 N N . SER B 1 201 ? -13.906 31.141 1.491 1 98 201 SER B N 1
ATOM 4320 C CA . SER B 1 201 ? -13.75 30.172 2.582 1 98 201 SER B CA 1
ATOM 4321 C C . SER B 1 201 ? -12.344 30.234 3.168 1 98 201 SER B C 1
ATOM 4323 O O . SER B 1 201 ? -12.094 29.688 4.246 1 98 201 SER B O 1
ATOM 4325 N N . GLN B 1 202 ? -11.422 30.969 2.561 1 98.31 202 GLN B N 1
ATOM 4326 C CA . GLN B 1 202 ? -10.047 31.094 3.045 1 98.31 202 GLN B CA 1
ATOM 4327 C C . GLN B 1 202 ? -9.898 32.312 3.975 1 98.31 202 GLN B C 1
ATOM 4329 O O . GLN B 1 202 ? -8.797 32.594 4.453 1 98.31 202 GLN B O 1
ATOM 4334 N N . THR B 1 203 ? -10.984 33 4.18 1 98.19 203 THR B N 1
ATOM 4335 C CA . THR B 1 203 ? -11.008 34.062 5.176 1 98.19 203 THR B CA 1
ATOM 4336 C C . THR B 1 203 ? -11.477 33.531 6.527 1 98.19 203 THR B C 1
ATOM 4338 O O . THR B 1 203 ? -12.664 33.25 6.715 1 98.19 203 THR B O 1
ATOM 4341 N N . ALA B 1 204 ? -10.586 33.5 7.488 1 98.19 204 ALA B N 1
ATOM 4342 C CA . ALA B 1 204 ? -10.844 32.812 8.75 1 98.19 204 ALA B CA 1
ATOM 4343 C C . ALA B 1 204 ? -12 33.469 9.5 1 98.19 204 ALA B C 1
ATOM 4345 O O . ALA B 1 204 ? -12.789 32.781 10.156 1 98.19 204 ALA B O 1
ATOM 4346 N N . ALA B 1 205 ? -12.125 34.781 9.383 1 97.38 205 ALA B N 1
ATOM 4347 C CA . ALA B 1 205 ? -13.117 35.5 10.164 1 97.38 205 ALA B CA 1
ATOM 4348 C C . ALA B 1 205 ? -14.516 35.344 9.586 1 97.38 205 ALA B C 1
ATOM 4350 O O . ALA B 1 205 ? -15.508 35.625 10.25 1 97.38 205 ALA B O 1
ATOM 4351 N N . ALA B 1 206 ? -14.633 34.875 8.305 1 96.38 206 ALA B N 1
ATOM 4352 C CA . ALA B 1 206 ? -15.938 34.719 7.676 1 96.38 206 ALA B CA 1
ATOM 4353 C C . ALA B 1 206 ? -16.672 33.531 8.273 1 96.38 206 ALA B C 1
ATOM 4355 O O . ALA B 1 206 ? -16.062 32.5 8.562 1 96.38 206 ALA B O 1
ATOM 4356 N N . THR B 1 207 ? -18 33.688 8.43 1 94.38 207 THR B N 1
ATOM 4357 C CA . THR B 1 207 ? -18.781 32.625 9.047 1 94.38 207 THR B CA 1
ATOM 4358 C C . THR B 1 207 ? -19.875 32.156 8.109 1 94.38 207 THR B C 1
ATOM 4360 O O . THR B 1 207 ? -20.703 31.312 8.477 1 94.38 207 THR B O 1
ATOM 4363 N N . ASP B 1 208 ? -19.938 32.656 6.91 1 95.31 208 ASP B N 1
ATOM 4364 C CA . ASP B 1 208 ? -20.984 32.375 5.949 1 95.31 208 ASP B CA 1
ATOM 4365 C C . ASP B 1 208 ? -20.406 31.875 4.625 1 95.31 208 ASP B C 1
ATOM 4367 O O . ASP B 1 208 ? -20.797 32.344 3.555 1 95.31 208 ASP B O 1
ATOM 4371 N N . THR B 1 209 ? -19.469 31.047 4.641 1 96.25 209 THR B N 1
ATOM 4372 C CA . THR B 1 209 ? -18.797 30.5 3.459 1 96.25 209 THR B CA 1
ATOM 4373 C C . THR B 1 209 ? -18.922 28.984 3.43 1 96.25 209 THR B C 1
ATOM 4375 O O . THR B 1 209 ? -19.328 28.359 4.414 1 96.25 209 THR B O 1
ATOM 4378 N N . PHE B 1 210 ? -18.641 28.344 2.326 1 96.81 210 PHE B N 1
ATOM 4379 C CA . PHE B 1 210 ? -18.609 26.891 2.189 1 96.81 210 PHE B CA 1
ATOM 4380 C C . PHE B 1 210 ? -17.359 26.312 2.848 1 96.81 210 PHE B C 1
ATOM 4382 O O . PHE B 1 210 ? -16.375 26.016 2.168 1 96.81 210 PHE B O 1
ATOM 4389 N N . ARG B 1 211 ? -17.516 26.125 4.156 1 96.88 211 ARG B N 1
ATOM 4390 C CA . ARG B 1 211 ? -16.375 25.672 4.941 1 96.88 211 ARG B CA 1
ATOM 4391 C C . ARG B 1 211 ? -16.828 24.797 6.105 1 96.88 211 ARG B C 1
ATOM 4393 O O . ARG B 1 211 ? -17.922 24.984 6.645 1 96.88 211 ARG B O 1
ATOM 4400 N N . ILE B 1 212 ? -15.984 23.828 6.488 1 94.38 212 ILE B N 1
ATOM 4401 C CA . ILE B 1 212 ? -16.141 23.016 7.688 1 94.38 212 ILE B CA 1
ATOM 4402 C C . ILE B 1 212 ? -14.875 23.109 8.547 1 94.38 212 ILE B C 1
ATOM 4404 O O . ILE B 1 212 ? -13.797 22.688 8.117 1 94.38 212 ILE B O 1
ATOM 4408 N N . PRO B 1 213 ? -14.977 23.625 9.789 1 93.5 213 PRO B N 1
ATOM 4409 C CA . PRO B 1 213 ? -16.109 24.328 10.391 1 93.5 213 PRO B CA 1
ATOM 4410 C C . PRO B 1 213 ? -16.359 25.688 9.758 1 93.5 213 PRO B C 1
ATOM 4412 O O . PRO B 1 213 ? -15.43 26.344 9.297 1 93.5 213 PRO B O 1
ATOM 4415 N N . GLN B 1 214 ? -17.594 26.141 9.812 1 93.69 214 GLN B N 1
ATOM 4416 C CA . GLN B 1 214 ? -17.938 27.438 9.242 1 93.69 214 GLN B CA 1
ATOM 4417 C C . GLN B 1 214 ? -17.438 28.578 10.133 1 93.69 214 GLN B C 1
ATOM 4419 O O . GLN B 1 214 ? -16.891 29.562 9.633 1 93.69 214 GLN B O 1
ATOM 4424 N N . ASP B 1 215 ? -17.688 28.375 11.43 1 94.25 215 ASP B N 1
ATOM 4425 C CA . ASP B 1 215 ? -17.25 29.375 12.391 1 94.25 215 ASP B CA 1
ATOM 4426 C C . ASP B 1 215 ? -15.906 29 13.008 1 94.25 215 ASP B C 1
ATOM 4428 O O . ASP B 1 215 ? -15.82 28.031 13.781 1 94.25 215 ASP B O 1
ATOM 4432 N N . LEU B 1 216 ? -14.875 29.797 12.727 1 95.75 216 LEU B N 1
ATOM 4433 C CA . LEU B 1 216 ? -13.547 29.5 13.234 1 95.75 216 LEU B CA 1
ATOM 4434 C C . LEU B 1 216 ? -13.219 30.359 14.453 1 95.75 216 LEU B C 1
ATOM 4436 O O . LEU B 1 216 ? -12.102 30.328 14.961 1 95.75 216 LEU B O 1
ATOM 4440 N N . SER B 1 217 ? -14.188 31.062 15.016 1 96.19 217 SER B N 1
ATOM 4441 C CA . SER B 1 217 ? -13.938 32 16.094 1 96.19 217 SER B CA 1
ATOM 4442 C C . SER B 1 217 ? -13.281 31.312 17.297 1 96.19 217 SER B C 1
ATOM 4444 O O . SER B 1 217 ? -12.297 31.797 17.844 1 96.19 217 SER B O 1
ATOM 4446 N N . PRO B 1 218 ? -13.891 30.203 17.719 1 94.38 218 PRO B N 1
ATOM 4447 C CA . PRO B 1 218 ? -13.258 29.547 18.875 1 94.38 218 PRO B CA 1
ATOM 4448 C C . PRO B 1 218 ? -11.828 29.094 18.578 1 94.38 218 PRO B C 1
ATOM 4450 O O . PRO B 1 218 ? -10.977 29.109 19.469 1 94.38 218 PRO B O 1
ATOM 4453 N N . PHE B 1 219 ? -11.539 28.719 17.391 1 96.19 219 PHE B N 1
ATOM 4454 C CA . PHE B 1 219 ? -10.211 28.234 17 1 96.19 219 PHE B CA 1
ATOM 4455 C C . PHE B 1 219 ? -9.234 29.391 16.875 1 96.19 219 PHE B C 1
ATOM 4457 O O . PHE B 1 219 ? -8.055 29.266 17.219 1 96.19 219 PHE B O 1
ATOM 4464 N N . ILE B 1 220 ? -9.711 30.484 16.312 1 97.62 220 ILE B N 1
ATOM 4465 C CA . ILE B 1 220 ? -8.898 31.688 16.25 1 97.62 220 ILE B CA 1
ATOM 4466 C C . ILE B 1 220 ? -8.5 32.125 17.656 1 97.62 220 ILE B C 1
ATOM 4468 O O . ILE B 1 220 ? -7.332 32.406 17.922 1 97.62 220 ILE B O 1
ATOM 4472 N N . ALA B 1 221 ? -9.469 32.094 18.562 1 97.19 221 ALA B N 1
ATOM 4473 C CA . ALA B 1 221 ? -9.211 32.469 19.953 1 97.19 221 ALA B CA 1
ATOM 4474 C C . ALA B 1 221 ? -8.188 31.531 20.594 1 97.19 221 ALA B C 1
ATOM 4476 O O . ALA B 1 221 ? -7.355 31.969 21.391 1 97.19 221 ALA B O 1
ATOM 4477 N N . ALA B 1 222 ? -8.258 30.281 20.234 1 95.5 222 ALA B N 1
ATOM 4478 C CA . ALA B 1 222 ? -7.359 29.266 20.797 1 95.5 222 ALA B CA 1
ATOM 4479 C C . ALA B 1 222 ? -6.012 29.281 20.078 1 95.5 222 ALA B C 1
ATOM 4481 O O . ALA B 1 222 ? -5.047 28.672 20.547 1 95.5 222 ALA B O 1
ATOM 4482 N N . GLY B 1 223 ? -5.934 29.953 18.906 1 96.12 223 GLY B N 1
ATOM 4483 C CA . GLY B 1 223 ? -4.703 30.016 18.141 1 96.12 223 GLY B CA 1
ATOM 4484 C C . GLY B 1 223 ? -4.43 28.766 17.344 1 96.12 223 GLY B C 1
ATOM 4485 O O . GLY B 1 223 ? -3.295 28.516 16.922 1 96.12 223 GLY B O 1
ATOM 4486 N N . THR B 1 224 ? -5.441 27.922 17.094 1 96.06 224 THR B N 1
ATOM 4487 C CA . THR B 1 224 ? -5.242 26.625 16.469 1 96.06 224 THR B CA 1
ATOM 4488 C C . THR B 1 224 ? -5.555 26.688 14.969 1 96.06 224 THR B C 1
ATOM 4490 O O . THR B 1 224 ? -5.012 25.922 14.18 1 96.06 224 THR B O 1
ATOM 4493 N N . ILE B 1 225 ? -6.508 27.531 14.57 1 97.56 225 ILE B N 1
ATOM 4494 C CA . ILE B 1 225 ? -6.809 27.812 13.172 1 97.56 225 ILE B CA 1
ATOM 4495 C C . ILE B 1 225 ? -6.98 29.312 12.977 1 97.56 225 ILE B C 1
ATOM 4497 O O . ILE B 1 225 ? -8.102 29.828 13.023 1 97.56 225 ILE B O 1
ATOM 4501 N N . THR B 1 226 ? -5.891 29.984 12.758 1 98.31 226 THR B N 1
ATOM 4502 C CA . THR B 1 226 ? -5.883 31.422 12.531 1 98.31 226 THR B CA 1
ATOM 4503 C C . THR B 1 226 ? -5.738 31.734 11.047 1 98.31 226 THR B C 1
ATOM 4505 O O . THR B 1 226 ? -5.496 30.844 10.234 1 98.31 226 THR B O 1
ATOM 4508 N N . GLN B 1 227 ? -5.918 33 10.727 1 98.62 227 GLN B N 1
ATOM 4509 C CA . GLN B 1 227 ? -5.711 33.406 9.336 1 98.62 227 GLN B CA 1
ATOM 4510 C C . GLN B 1 227 ? -4.289 33.094 8.883 1 98.62 227 GLN B C 1
ATOM 4512 O O . GLN B 1 227 ? -4.078 32.688 7.738 1 98.62 227 GLN B O 1
ATOM 4517 N N . GLU B 1 228 ? -3.334 33.344 9.75 1 98.5 228 GLU B N 1
ATOM 4518 C CA . GLU B 1 228 ? -1.938 33.062 9.43 1 98.5 228 GLU B CA 1
ATOM 4519 C C . GLU B 1 228 ? -1.747 31.578 9.078 1 98.5 228 GLU B C 1
ATOM 4521 O O . GLU B 1 228 ? -1.071 31.25 8.102 1 98.5 228 GLU B O 1
ATOM 4526 N N . ILE B 1 229 ? -2.334 30.703 9.875 1 98.25 229 ILE B N 1
ATOM 4527 C CA . ILE B 1 229 ? -2.215 29.266 9.68 1 98.25 229 ILE B CA 1
ATOM 4528 C C . ILE B 1 229 ? -2.934 28.844 8.398 1 98.25 229 ILE B C 1
ATOM 4530 O O . ILE B 1 229 ? -2.449 27.984 7.656 1 98.25 229 ILE B O 1
ATOM 4534 N N . LEU B 1 230 ? -4.094 29.438 8.141 1 98.06 230 LEU B N 1
ATOM 4535 C CA . LEU B 1 230 ? -4.844 29.125 6.926 1 98.06 230 LEU B CA 1
ATOM 4536 C C . LEU B 1 230 ? -4.074 29.578 5.688 1 98.06 230 LEU B C 1
ATOM 4538 O O . LEU B 1 230 ? -4.145 28.938 4.641 1 98.06 230 LEU B O 1
ATOM 4542 N N . ASP B 1 231 ? -3.365 30.719 5.82 1 98.56 231 ASP B N 1
ATOM 4543 C CA . ASP B 1 231 ? -2.57 31.234 4.711 1 98.56 231 ASP B CA 1
ATOM 4544 C C . ASP B 1 231 ? -1.343 30.359 4.457 1 98.56 231 ASP B C 1
ATOM 4546 O O . ASP B 1 231 ? -0.87 30.266 3.324 1 98.56 231 ASP B O 1
ATOM 4550 N N . ASN B 1 232 ? -0.861 29.812 5.508 1 98.75 232 ASN B N 1
ATOM 4551 C CA . ASN B 1 232 ? 0.344 28.984 5.473 1 98.75 232 ASN B CA 1
ATOM 4552 C C . ASN B 1 232 ? 0.325 27.906 6.562 1 98.75 232 ASN B C 1
ATOM 4554 O O . ASN B 1 232 ? 0.942 28.078 7.613 1 98.75 232 ASN B O 1
ATOM 4558 N N . PRO B 1 233 ? -0.206 26.75 6.23 1 98.75 233 PRO B N 1
ATOM 4559 C CA . PRO B 1 233 ? -0.31 25.688 7.227 1 98.75 233 PRO B CA 1
ATOM 4560 C C . PRO B 1 233 ? 1.045 25.281 7.809 1 98.75 233 PRO B C 1
ATOM 4562 O O . PRO B 1 233 ? 1.113 24.781 8.93 1 98.75 233 PRO B O 1
ATOM 4565 N N . ASN B 1 234 ? 2.131 25.516 7.203 1 98.88 234 ASN B N 1
ATOM 4566 C CA . ASN B 1 234 ? 3.455 25.125 7.684 1 98.88 234 ASN B CA 1
ATOM 4567 C C . ASN B 1 234 ? 3.855 25.938 8.922 1 98.88 234 ASN B C 1
ATOM 4569 O O . ASN B 1 234 ? 4.816 25.578 9.609 1 98.88 234 ASN B O 1
ATOM 4573 N N . VAL B 1 235 ? 3.105 26.953 9.227 1 97.88 235 VAL B N 1
ATOM 4574 C CA . VAL B 1 235 ? 3.369 27.75 10.414 1 97.88 235 VAL B CA 1
ATOM 4575 C C . VAL B 1 235 ? 3.287 26.875 11.664 1 97.88 235 VAL B C 1
ATOM 4577 O O . VAL B 1 235 ? 4.031 27.094 12.625 1 97.88 235 VAL B O 1
ATOM 4580 N N . VAL B 1 236 ? 2.412 25.906 11.609 1 97.31 236 VAL B N 1
ATOM 4581 C CA . VAL B 1 236 ? 2.25 25.047 12.773 1 97.31 236 VAL B CA 1
ATOM 4582 C C . VAL B 1 236 ? 3.541 24.266 13.023 1 97.31 236 VAL B C 1
ATOM 4584 O O . VAL B 1 236 ? 3.904 24 14.172 1 97.31 236 VAL B O 1
ATOM 4587 N N . LEU B 1 237 ? 4.23 23.906 12 1 98.69 237 LEU B N 1
ATOM 4588 C CA . LEU B 1 237 ? 5.492 23.188 12.109 1 98.69 237 LEU B CA 1
ATOM 4589 C C . LEU B 1 237 ? 6.602 24.094 12.617 1 98.69 237 LEU B C 1
ATOM 4591 O O . LEU B 1 237 ? 7.367 23.719 13.508 1 98.69 237 LEU B O 1
ATOM 4595 N N . THR B 1 238 ? 6.703 25.297 12.031 1 98.12 238 THR B N 1
ATOM 4596 C CA . THR B 1 238 ? 7.773 26.219 12.367 1 98.12 238 THR B CA 1
ATOM 4597 C C . THR B 1 238 ? 7.684 26.656 13.828 1 98.12 238 THR B C 1
ATOM 4599 O O . THR B 1 238 ? 8.703 26.781 14.508 1 98.12 238 THR B O 1
ATOM 4602 N N . LYS B 1 239 ? 6.492 26.891 14.258 1 96.25 239 LYS B N 1
ATOM 4603 C CA . LYS B 1 239 ? 6.309 27.312 15.641 1 96.25 239 LYS B CA 1
ATOM 4604 C C . LYS B 1 239 ? 6.82 26.234 16.609 1 96.25 239 LYS B C 1
ATOM 4606 O O . LYS B 1 239 ? 7.453 26.562 17.625 1 96.25 239 LYS B O 1
ATOM 4611 N N . ARG B 1 240 ? 6.52 25.031 16.297 1 96.75 240 ARG B N 1
ATOM 4612 C CA . ARG B 1 240 ? 6.984 23.938 17.156 1 96.75 240 ARG B CA 1
ATOM 4613 C C . ARG B 1 240 ? 8.5 23.797 17.094 1 96.75 240 ARG B C 1
ATOM 4615 O O . ARG B 1 240 ? 9.156 23.656 18.125 1 96.75 240 ARG B O 1
ATOM 4622 N N . ALA B 1 241 ? 9.047 23.797 15.945 1 97.88 241 ALA B N 1
ATOM 4623 C CA . ALA B 1 241 ? 10.492 23.641 15.766 1 97.88 241 ALA B CA 1
ATOM 4624 C C . ALA B 1 241 ? 11.258 24.766 16.453 1 97.88 241 ALA B C 1
ATOM 4626 O O . ALA B 1 241 ? 12.312 24.531 17.047 1 97.88 241 ALA B O 1
ATOM 4627 N N . ASP B 1 242 ? 10.734 25.969 16.406 1 96.56 242 ASP B N 1
ATOM 4628 C CA . ASP B 1 242 ? 11.391 27.141 16.969 1 96.56 242 ASP B CA 1
ATOM 4629 C C . ASP B 1 242 ? 11.469 27.047 18.5 1 96.56 242 ASP B C 1
ATOM 4631 O O . ASP B 1 242 ? 12.344 27.641 19.125 1 96.56 242 ASP B O 1
ATOM 4635 N N . ALA B 1 243 ? 10.602 26.281 19.031 1 96.38 243 ALA B N 1
ATOM 4636 C CA . ALA B 1 243 ? 10.539 26.172 20.484 1 96.38 243 ALA B CA 1
ATOM 4637 C C . ALA B 1 243 ? 11.422 25.031 20.984 1 96.38 243 ALA B C 1
ATOM 4639 O O . ALA B 1 243 ? 11.477 24.75 22.172 1 96.38 243 ALA B O 1
ATOM 4640 N N . GLN B 1 244 ? 12.094 24.359 20.109 1 98.12 244 GLN B N 1
ATOM 4641 C CA . GLN B 1 244 ? 12.867 23.172 20.438 1 98.12 244 GLN B CA 1
ATOM 4642 C C . GLN B 1 244 ? 14.344 23.375 20.125 1 98.12 244 GLN B C 1
ATOM 4644 O O . GLN B 1 244 ? 14.703 24.266 19.344 1 98.12 244 GLN B O 1
ATOM 4649 N N . THR B 1 245 ? 15.18 22.562 20.828 1 98.5 245 THR B N 1
ATOM 4650 C CA . THR B 1 245 ? 16.578 22.438 20.422 1 98.5 245 THR B CA 1
ATOM 4651 C C . THR B 1 245 ? 16.766 21.234 19.516 1 98.5 245 THR B C 1
ATOM 4653 O O . THR B 1 245 ? 16.828 20.094 20 1 98.5 245 THR B O 1
ATOM 4656 N N . ILE B 1 246 ? 16.844 21.484 18.281 1 98.75 246 ILE B N 1
ATOM 4657 C CA . ILE B 1 246 ? 17.047 20.438 17.281 1 98.75 246 ILE B CA 1
ATOM 4658 C C . ILE B 1 246 ? 18.5 20.422 16.828 1 98.75 246 ILE B C 1
ATOM 4660 O O . ILE B 1 246 ? 19 21.438 16.312 1 98.75 246 ILE B O 1
ATOM 4664 N N . THR B 1 247 ? 19.203 19.281 16.891 1 98.62 247 THR B N 1
ATOM 4665 C CA . THR B 1 247 ? 20.641 19.25 16.688 1 98.62 247 THR B CA 1
ATOM 4666 C C . THR B 1 247 ? 20.969 18.703 15.297 1 98.62 247 THR B C 1
ATOM 4668 O O . THR B 1 247 ? 22.078 18.922 14.797 1 98.62 247 THR B O 1
ATOM 4671 N N . SER B 1 248 ? 20.109 17.953 14.719 1 98.56 248 SER B N 1
ATOM 4672 C CA . SER B 1 248 ? 20.312 17.391 13.391 1 98.56 248 SER B CA 1
ATOM 4673 C C . SER B 1 248 ? 18.969 17.094 12.711 1 98.56 248 SER B C 1
ATOM 4675 O O . SER B 1 248 ? 18 16.734 13.383 1 98.56 248 SER B O 1
ATOM 4677 N N . THR B 1 249 ? 18.922 17.266 11.398 1 98.81 249 THR B N 1
ATOM 4678 C CA . THR B 1 249 ? 17.703 16.984 10.625 1 98.81 249 THR B CA 1
ATOM 4679 C C . THR B 1 249 ? 18.047 16.219 9.352 1 98.81 249 THR B C 1
ATOM 4681 O O . THR B 1 249 ? 18.859 16.672 8.539 1 98.81 249 THR B O 1
ATOM 4684 N N . THR B 1 250 ? 17.531 15.047 9.164 1 98.88 250 THR B N 1
ATOM 4685 C CA . THR B 1 250 ? 17.5 14.406 7.855 1 98.88 250 THR B CA 1
ATOM 4686 C C . THR B 1 250 ? 16.266 14.836 7.07 1 98.88 250 THR B C 1
ATOM 4688 O O . THR B 1 250 ? 15.133 14.633 7.52 1 98.88 250 THR B O 1
ATOM 4691 N N . VAL B 1 251 ? 16.469 15.438 5.969 1 98.94 251 VAL B N 1
ATOM 4692 C CA . VAL B 1 251 ? 15.398 15.945 5.105 1 98.94 251 VAL B CA 1
ATOM 4693 C C . VAL B 1 251 ? 15.102 14.938 4 1 98.94 251 VAL B C 1
ATOM 4695 O O . VAL B 1 251 ? 16 14.531 3.264 1 98.94 251 VAL B O 1
ATOM 4698 N N . ILE B 1 252 ? 13.906 14.531 3.871 1 98.88 252 ILE B N 1
ATOM 4699 C CA . ILE B 1 252 ? 13.453 13.578 2.863 1 98.88 252 ILE B CA 1
ATOM 4700 C C . ILE B 1 252 ? 12.445 14.258 1.934 1 98.88 252 ILE B C 1
ATOM 4702 O O . ILE B 1 252 ? 11.328 14.57 2.344 1 98.88 252 ILE B O 1
ATOM 4706 N N . VAL B 1 253 ? 12.797 14.484 0.697 1 98.62 253 VAL B N 1
ATOM 4707 C CA . VAL B 1 253 ? 11.961 15.156 -0.288 1 98.62 253 VAL B CA 1
ATOM 4708 C C . VAL B 1 253 ? 11.492 14.164 -1.348 1 98.62 253 VAL B C 1
ATOM 4710 O O . VAL B 1 253 ? 12.312 13.594 -2.076 1 98.62 253 VAL B O 1
ATOM 4713 N N . VAL B 1 254 ? 10.195 13.938 -1.433 1 98.81 254 VAL B N 1
ATOM 4714 C CA . VAL B 1 254 ? 9.711 12.984 -2.426 1 98.81 254 VAL B CA 1
ATOM 4715 C C . VAL B 1 254 ? 8.523 13.586 -3.178 1 98.81 254 VAL B C 1
ATOM 4717 O O . VAL B 1 254 ? 7.809 14.438 -2.643 1 98.81 254 VAL B O 1
ATOM 4720 N N . SER B 1 255 ? 8.289 13.117 -4.367 1 98.81 255 SER B N 1
ATOM 4721 C CA . SER B 1 255 ? 7.184 13.539 -5.219 1 98.81 255 SER B CA 1
ATOM 4722 C C . SER B 1 255 ? 6.777 12.43 -6.191 1 98.81 255 SER B C 1
ATOM 4724 O O . SER B 1 255 ? 7.609 11.617 -6.59 1 98.81 255 SER B O 1
ATOM 4726 N N . THR B 1 256 ? 5.5 12.398 -6.551 1 98.75 256 THR B N 1
ATOM 4727 C CA . THR B 1 256 ? 5.027 11.477 -7.574 1 98.75 256 THR B CA 1
ATOM 4728 C C . THR B 1 256 ? 5.414 11.977 -8.969 1 98.75 256 THR B C 1
ATOM 4730 O O . THR B 1 256 ? 5.266 11.25 -9.953 1 98.75 256 THR B O 1
ATOM 4733 N N . ASP B 1 257 ? 5.84 13.18 -9.031 1 97.44 257 ASP B N 1
ATOM 4734 C CA . ASP B 1 257 ? 6.383 13.812 -10.234 1 97.44 257 ASP B CA 1
ATOM 4735 C C . ASP B 1 257 ? 7.648 14.609 -9.906 1 97.44 257 ASP B C 1
ATOM 4737 O O . ASP B 1 257 ? 7.668 15.836 -10.023 1 97.44 257 ASP B O 1
ATOM 4741 N N . PRO B 1 258 ? 8.68 13.906 -9.555 1 96.75 258 PRO B N 1
ATOM 4742 C CA . PRO B 1 258 ? 9.867 14.594 -9.055 1 96.75 258 PRO B CA 1
ATOM 4743 C C . PRO B 1 258 ? 10.547 15.453 -10.117 1 96.75 258 PRO B C 1
ATOM 4745 O O . PRO B 1 258 ? 10.367 15.211 -11.312 1 96.75 258 PRO B O 1
ATOM 4748 N N . ALA B 1 259 ? 11.289 16.406 -9.68 1 92.81 259 ALA B N 1
ATOM 4749 C CA . ALA B 1 259 ? 12.047 17.266 -10.594 1 92.81 259 ALA B CA 1
ATOM 4750 C C . ALA B 1 259 ? 13.258 16.531 -11.156 1 92.81 259 ALA B C 1
ATOM 4752 O O . ALA B 1 259 ? 13.906 15.758 -10.445 1 92.81 259 ALA B O 1
ATOM 4753 N N . SER B 1 260 ? 13.57 16.75 -12.344 1 94.06 260 SER B N 1
ATOM 4754 C CA . SER B 1 260 ? 14.773 16.219 -1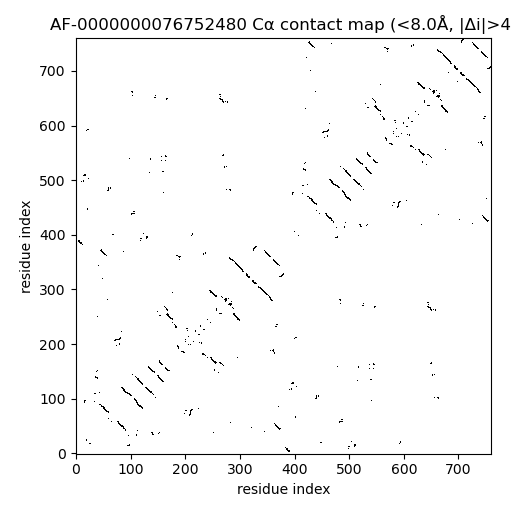2.969 1 94.06 260 SER B CA 1
ATOM 4755 C C . SER B 1 260 ? 16.016 16.516 -12.125 1 94.06 260 SER B C 1
ATOM 4757 O O . SER B 1 260 ? 16.125 17.609 -11.555 1 94.06 260 SER B O 1
ATOM 4759 N N . PRO B 1 261 ? 16.906 15.609 -12.07 1 94.94 261 PRO B N 1
ATOM 4760 C CA . PRO B 1 261 ? 17.078 14.414 -12.898 1 94.94 261 PRO B CA 1
ATOM 4761 C C . PRO B 1 261 ? 16.34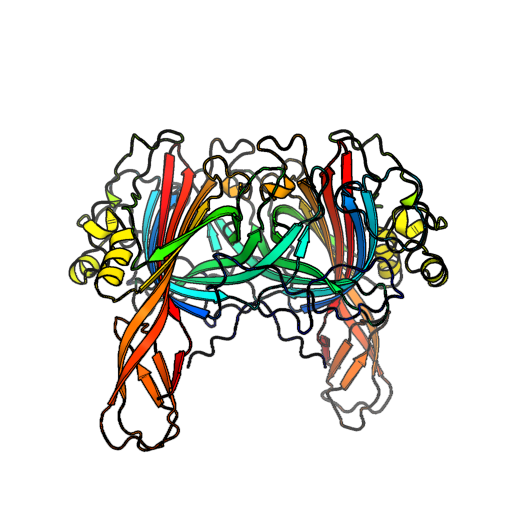4 13.203 -12.336 1 94.94 261 PRO B C 1
ATOM 4763 O O . PRO B 1 261 ? 16.297 12.148 -12.984 1 94.94 261 PRO B O 1
ATOM 4766 N N . VAL B 1 262 ? 15.773 13.328 -11.156 1 94.94 262 VAL B N 1
ATOM 4767 C CA . VAL B 1 262 ? 15.016 12.211 -10.609 1 94.94 262 VAL B CA 1
ATOM 4768 C C . VAL B 1 262 ? 13.703 12.039 -11.383 1 94.94 262 VAL B C 1
ATOM 4770 O O . VAL B 1 262 ? 13.148 13.016 -11.883 1 94.94 262 VAL B O 1
ATOM 4773 N N . PHE B 1 263 ? 13.375 10.898 -11.656 1 94.44 263 PHE B N 1
ATOM 4774 C CA . PHE B 1 263 ? 12.086 10.602 -12.273 1 94.44 263 PHE B CA 1
ATOM 4775 C C . PHE B 1 263 ? 11.508 9.305 -11.719 1 94.44 263 PHE B C 1
ATOM 4777 O O . PHE B 1 263 ? 11.984 8.789 -10.703 1 94.44 263 PHE B O 1
ATOM 4784 N N . GLY B 1 264 ? 10.484 8.789 -12.383 1 90.62 264 GLY B N 1
ATOM 4785 C CA . GLY B 1 264 ? 9.719 7.684 -11.828 1 90.62 264 GLY B CA 1
ATOM 4786 C C . GLY B 1 264 ? 8.555 8.141 -10.969 1 90.62 264 GLY B C 1
ATOM 4787 O O . GLY B 1 264 ? 8.281 9.336 -10.867 1 90.62 264 GLY B O 1
ATOM 4788 N N . GLY B 1 265 ? 7.887 7.152 -10.422 1 94.81 265 GLY B N 1
ATOM 4789 C CA . GLY B 1 265 ? 6.738 7.449 -9.578 1 94.81 265 GLY B CA 1
ATOM 4790 C C . GLY B 1 265 ? 5.445 7.59 -10.359 1 94.81 265 GLY B C 1
ATOM 4791 O O . GLY B 1 265 ? 5.328 7.066 -11.469 1 94.81 265 GLY B O 1
ATOM 4792 N N . GLY B 1 266 ? 4.473 8.203 -9.695 1 97.75 266 GLY B N 1
ATOM 4793 C CA . GLY B 1 266 ? 3.146 8.375 -10.273 1 97.75 266 GLY B CA 1
ATOM 4794 C C . GLY B 1 266 ? 2.031 8.242 -9.25 1 97.75 266 GLY B C 1
ATOM 4795 O O . GLY B 1 266 ? 2.277 7.863 -8.102 1 97.75 266 GLY B O 1
ATOM 4796 N N . ALA B 1 267 ? 0.93 8.719 -9.641 1 98.38 267 ALA B N 1
ATOM 4797 C CA . ALA B 1 267 ? -0.323 8.547 -8.914 1 98.38 267 ALA B CA 1
ATOM 4798 C C . ALA B 1 267 ? -1.398 7.93 -9.805 1 98.38 267 ALA B C 1
ATOM 4800 O O . ALA B 1 267 ? -1.571 8.344 -10.953 1 98.38 267 ALA B O 1
ATOM 4801 N N . ASP B 1 268 ? -2.041 6.934 -9.312 1 98.38 268 ASP B N 1
ATOM 4802 C CA . ASP B 1 268 ? -3.131 6.297 -10.047 1 98.38 268 ASP B CA 1
ATOM 4803 C C . ASP B 1 268 ? -4.441 6.375 -9.258 1 98.38 268 ASP B C 1
ATOM 4805 O O . ASP B 1 268 ? -4.438 6.34 -8.031 1 98.38 268 ASP B O 1
ATOM 4809 N N . ASN B 1 269 ? -5.562 6.508 -9.961 1 98.5 269 ASN B N 1
ATOM 4810 C CA . ASN B 1 269 ? -6.887 6.727 -9.383 1 98.5 269 ASN B CA 1
ATOM 4811 C C . ASN B 1 269 ? -7.922 5.781 -9.984 1 98.5 269 ASN B C 1
ATOM 4813 O O . ASN B 1 269 ? -7.797 5.367 -11.141 1 98.5 269 ASN B O 1
ATOM 4817 N N . ILE B 1 270 ? -8.938 5.484 -9.195 1 98.5 270 ILE B N 1
ATOM 4818 C CA . ILE B 1 270 ? -10.055 4.711 -9.727 1 98.5 270 ILE B CA 1
ATOM 4819 C C . ILE B 1 270 ? -10.852 5.566 -10.711 1 98.5 270 ILE B C 1
ATOM 4821 O O . ILE B 1 270 ? -10.727 6.793 -10.719 1 98.5 270 ILE B O 1
ATOM 4825 N N . ALA B 1 271 ? -11.695 4.973 -11.422 1 98.44 271 ALA B N 1
ATOM 4826 C CA . ALA B 1 271 ? -12.461 5.59 -12.5 1 98.44 271 ALA B CA 1
ATOM 4827 C C . ALA B 1 271 ? -13.32 6.738 -11.977 1 98.44 271 ALA B C 1
ATOM 4829 O O . ALA B 1 271 ? -13.445 7.777 -12.633 1 98.44 271 ALA B O 1
ATOM 4830 N N . PHE B 1 272 ? -13.969 6.578 -10.82 1 98.38 272 PHE B N 1
ATOM 4831 C CA . PHE B 1 272 ? -14.812 7.617 -10.242 1 98.38 272 PHE B CA 1
ATOM 4832 C C . PHE B 1 272 ? -14.047 8.93 -10.125 1 98.38 272 PHE B C 1
ATOM 4834 O O . PHE B 1 272 ? -14.555 9.992 -10.508 1 98.38 272 PHE B O 1
ATOM 4841 N N . LEU B 1 273 ? -12.836 8.867 -9.586 1 98.56 273 LEU B N 1
ATOM 4842 C CA . LEU B 1 273 ? -12.031 10.07 -9.375 1 98.56 273 LEU B CA 1
ATOM 4843 C C . LEU B 1 273 ? -11.664 10.719 -10.703 1 98.56 273 LEU B C 1
ATOM 4845 O O . LEU B 1 273 ? -11.703 11.945 -10.828 1 98.56 273 LEU B O 1
ATOM 4849 N N . LYS B 1 274 ? -11.398 9.914 -11.672 1 97.44 274 LYS B N 1
ATOM 4850 C CA . LYS B 1 274 ? -10.961 10.398 -12.977 1 97.44 274 LYS B CA 1
ATOM 4851 C C . LYS B 1 274 ? -12.125 11 -13.758 1 97.44 274 LYS B C 1
ATOM 4853 O O . LYS B 1 274 ? -11.938 11.898 -14.57 1 97.44 274 LYS B O 1
ATOM 4858 N N . GLY B 1 275 ? -13.336 10.422 -13.578 1 96.38 275 GLY B N 1
ATOM 4859 C CA . GLY B 1 275 ? -14.531 10.922 -14.234 1 96.38 275 GLY B CA 1
ATOM 4860 C C . GLY B 1 275 ? -14.688 10.406 -15.656 1 96.38 275 GLY B C 1
ATOM 4861 O O . GLY B 1 275 ? -15.797 10.102 -16.094 1 96.38 275 GLY B O 1
ATOM 4862 N N . ASP B 1 276 ? -13.648 10.328 -16.375 1 93.19 276 ASP B N 1
ATOM 4863 C CA . ASP B 1 276 ? -13.625 9.758 -17.719 1 93.19 276 ASP B CA 1
ATOM 4864 C C . ASP B 1 276 ? -12.242 9.219 -18.062 1 93.19 276 ASP B C 1
ATOM 4866 O O . ASP B 1 276 ? -11.297 9.367 -17.297 1 93.19 276 ASP B O 1
ATOM 4870 N N . THR B 1 277 ? -12.102 8.586 -19.234 1 90.06 277 THR B N 1
ATOM 4871 C CA . THR B 1 277 ? -10.883 7.875 -19.594 1 90.06 277 THR B CA 1
ATOM 4872 C C . THR B 1 277 ? -9.734 8.852 -19.812 1 90.06 277 THR B C 1
ATOM 4874 O O . THR B 1 277 ? -8.57 8.492 -19.625 1 90.06 277 THR B O 1
ATOM 4877 N N . ALA B 1 278 ? -10.094 10.062 -20.156 1 85.69 278 ALA B N 1
ATOM 4878 C CA . ALA B 1 278 ? -9.07 11.062 -20.438 1 85.69 278 ALA B CA 1
ATOM 4879 C C . ALA B 1 278 ? -8.852 11.977 -19.234 1 85.69 278 ALA B C 1
ATOM 4881 O O . ALA B 1 278 ? -7.949 12.812 -19.234 1 85.69 278 ALA B O 1
ATOM 4882 N N . GLY B 1 279 ? -9.641 11.828 -18.219 1 85.12 279 GLY B N 1
ATOM 4883 C CA . GLY B 1 279 ? -9.531 12.664 -17.047 1 85.12 279 GLY B CA 1
ATOM 4884 C C . GLY B 1 279 ? -9.852 14.125 -17.312 1 85.12 279 GLY B C 1
ATOM 4885 O O . GLY B 1 279 ? -9.242 15.023 -16.719 1 85.12 279 GLY B O 1
ATOM 4886 N N . ARG B 1 280 ? -10.836 14.453 -18.234 1 89.81 280 ARG B N 1
ATOM 4887 C CA . ARG B 1 280 ? -11.141 15.82 -18.641 1 89.81 280 ARG B CA 1
ATOM 4888 C C . ARG B 1 280 ? -12.117 16.469 -17.656 1 89.81 280 ARG B C 1
ATOM 4890 O O . ARG B 1 280 ? -12.086 17.688 -17.453 1 89.81 280 ARG B O 1
ATOM 4897 N N . ASN B 1 281 ? -12.977 15.695 -17.109 1 92.81 281 ASN B N 1
ATOM 4898 C CA . ASN B 1 281 ? -13.977 16.156 -16.156 1 92.81 281 ASN B CA 1
ATOM 4899 C C . ASN B 1 281 ? -13.992 15.281 -14.898 1 92.81 281 ASN B C 1
ATOM 4901 O O . ASN B 1 281 ? -14.969 14.57 -14.641 1 92.81 281 ASN B O 1
ATOM 4905 N N . PRO B 1 282 ? -12.969 15.477 -14.156 1 97.5 282 PRO B N 1
ATOM 4906 C CA . PRO B 1 282 ? -12.828 14.57 -13.016 1 97.5 282 PRO B CA 1
ATOM 4907 C C . PRO B 1 282 ? -13.742 14.953 -11.852 1 97.5 282 PRO B C 1
ATOM 4909 O O . PRO B 1 282 ? -14.125 16.109 -11.711 1 97.5 282 PRO B O 1
ATOM 4912 N N . ASN B 1 283 ? -14.133 13.922 -11.086 1 98.31 283 ASN B N 1
ATOM 4913 C CA . ASN B 1 283 ? -14.773 14.18 -9.805 1 98.31 283 ASN B CA 1
ATOM 4914 C C . ASN B 1 283 ? -13.789 14.766 -8.789 1 98.31 283 ASN B C 1
ATOM 4916 O O . ASN B 1 283 ? -14.109 15.727 -8.086 1 98.31 283 ASN B O 1
ATOM 4920 N N . ALA B 1 284 ? -12.633 14.164 -8.742 1 97.25 284 ALA B N 1
ATOM 4921 C CA . ALA B 1 284 ? -11.555 14.609 -7.863 1 97.25 284 ALA B CA 1
ATOM 4922 C C . ALA B 1 284 ? -10.258 13.852 -8.164 1 97.25 284 ALA B C 1
ATOM 4924 O O . ALA B 1 284 ? -9.758 13.102 -7.324 1 97.25 284 ALA B O 1
ATOM 4925 N N . ASP B 1 285 ? -9.664 14.117 -9.25 1 97.31 285 ASP B N 1
ATOM 4926 C CA . ASP B 1 285 ? -8.469 13.406 -9.688 1 97.31 285 ASP B CA 1
ATOM 4927 C C . ASP B 1 285 ? -7.25 13.836 -8.875 1 97.31 285 ASP B C 1
ATOM 4929 O O . ASP B 1 285 ? -6.867 15.008 -8.898 1 97.31 285 ASP B O 1
ATOM 4933 N N . ALA B 1 286 ? -6.68 12.938 -8.102 1 97.94 286 ALA B N 1
ATOM 4934 C CA . ALA B 1 286 ? -5.41 13.211 -7.434 1 97.94 286 ALA B CA 1
ATOM 4935 C C . ALA B 1 286 ? -4.238 13.094 -8.406 1 97.94 286 ALA B C 1
ATOM 4937 O O . ALA B 1 286 ? -3.732 12 -8.648 1 97.94 286 ALA B O 1
ATOM 4938 N N . VAL B 1 287 ? -3.639 14.148 -8.828 1 97.38 287 VAL B N 1
ATOM 4939 C CA . VAL B 1 287 ? -2.746 14.125 -9.984 1 97.38 287 VAL B CA 1
ATOM 4940 C C . VAL B 1 287 ? -1.294 14.07 -9.508 1 97.38 287 VAL B C 1
ATOM 4942 O O . VAL B 1 287 ? -0.445 13.461 -10.164 1 97.38 287 VAL B O 1
ATOM 4945 N N . THR B 1 288 ? -0.996 14.789 -8.438 1 97.94 288 THR B N 1
ATOM 4946 C CA . THR B 1 288 ? 0.362 14.758 -7.906 1 97.94 288 THR B CA 1
ATOM 4947 C C . THR B 1 288 ? 0.346 14.812 -6.379 1 97.94 288 THR B C 1
ATOM 4949 O O . THR B 1 288 ? -0.617 15.297 -5.781 1 97.94 288 THR B O 1
ATOM 4952 N N . MET B 1 289 ? 1.31 14.305 -5.809 1 98.75 289 MET B N 1
ATOM 4953 C CA . MET B 1 289 ? 1.595 14.406 -4.379 1 98.75 289 MET B CA 1
ATOM 4954 C C . MET B 1 289 ? 3.072 14.688 -4.141 1 98.75 289 MET B C 1
ATOM 4956 O O . MET B 1 289 ? 3.939 14.039 -4.723 1 98.75 289 MET B O 1
ATOM 4960 N N . SER B 1 290 ? 3.396 15.664 -3.363 1 98.62 290 SER B N 1
ATOM 4961 C CA . SER B 1 290 ? 4.738 15.977 -2.891 1 98.62 290 SER B CA 1
ATOM 4962 C C . SER B 1 290 ? 4.773 16.125 -1.373 1 98.62 290 SER B C 1
ATOM 4964 O O . SER B 1 290 ? 3.834 16.656 -0.773 1 98.62 290 SER B O 1
ATOM 4966 N N . SER B 1 291 ? 5.828 15.664 -0.824 1 98.81 291 SER B N 1
ATOM 4967 C CA . SER B 1 291 ? 5.965 15.812 0.621 1 98.81 291 SER B CA 1
ATOM 4968 C C . SER B 1 291 ? 7.426 15.961 1.026 1 98.81 291 SER B C 1
ATOM 4970 O O . SER B 1 291 ? 8.328 15.555 0.287 1 98.81 291 SER B O 1
ATOM 4972 N N . ILE B 1 292 ? 7.629 16.594 2.07 1 98.94 292 ILE B N 1
ATOM 4973 C CA . ILE B 1 292 ? 8.906 16.672 2.773 1 98.94 292 ILE B CA 1
ATOM 4974 C C . ILE B 1 292 ? 8.742 16.156 4.203 1 98.94 292 ILE B C 1
ATOM 4976 O O . ILE B 1 292 ? 7.836 16.594 4.922 1 98.94 292 ILE B O 1
ATOM 4980 N N . PHE B 1 293 ? 9.547 15.242 4.555 1 98.94 293 PHE B N 1
ATOM 4981 C CA . PHE B 1 293 ? 9.664 14.797 5.938 1 98.94 293 PHE B CA 1
ATOM 4982 C C . PHE B 1 293 ? 10.977 15.273 6.551 1 98.94 293 PHE B C 1
ATOM 4984 O O . PHE B 1 293 ? 12.023 15.242 5.895 1 98.94 293 PHE B O 1
ATOM 4991 N N . TRP B 1 294 ? 10.891 15.719 7.715 1 98.94 294 TRP B N 1
ATOM 4992 C CA . TRP B 1 294 ? 12.062 16.031 8.523 1 98.94 294 TRP B CA 1
ATOM 4993 C C . TRP B 1 294 ? 12.18 15.078 9.711 1 98.94 294 TRP B C 1
ATOM 4995 O O . TRP B 1 294 ? 11.336 15.094 10.609 1 98.94 294 TRP B O 1
ATOM 5005 N N . VAL B 1 295 ? 13.172 14.273 9.656 1 98.94 295 VAL B N 1
ATOM 5006 C CA . VAL B 1 295 ? 13.508 13.438 10.797 1 98.94 295 VAL B CA 1
ATOM 5007 C C . VAL B 1 295 ? 14.555 14.141 11.664 1 98.94 295 VAL B C 1
ATOM 5009 O O . VAL B 1 295 ? 15.711 14.281 11.266 1 98.94 295 VAL B O 1
ATOM 5012 N N . GLU B 1 296 ? 14.133 14.477 12.891 1 98.88 296 GLU B N 1
ATOM 5013 C CA . GLU B 1 296 ? 14.898 15.438 13.672 1 98.88 296 GLU B CA 1
ATOM 5014 C C . GLU B 1 296 ? 15.359 14.828 15 1 98.88 296 GLU B C 1
ATOM 5016 O O . GLU B 1 296 ? 14.609 14.086 15.633 1 98.88 296 GLU B O 1
ATOM 5021 N N . THR B 1 297 ? 16.578 15.086 15.328 1 98.75 297 THR B N 1
ATOM 5022 C CA . THR B 1 297 ? 17.031 14.805 16.688 1 98.75 297 THR B CA 1
ATOM 5023 C C . THR B 1 297 ? 16.781 16 17.594 1 98.75 297 THR B C 1
ATOM 5025 O O . THR B 1 297 ? 17.391 17.062 17.406 1 98.75 297 THR B O 1
ATOM 5028 N N . VAL B 1 298 ? 15.906 15.852 18.562 1 98.75 298 VAL B N 1
ATOM 5029 C CA . VAL B 1 298 ? 15.562 16.906 19.516 1 98.75 298 VAL B CA 1
ATOM 5030 C C . VAL B 1 298 ? 16.234 16.641 20.859 1 98.75 298 VAL B C 1
ATOM 5032 O O . VAL B 1 298 ? 16.188 15.516 21.359 1 98.75 298 VAL B O 1
ATOM 5035 N N . THR B 1 299 ? 16.844 17.609 21.406 1 98.38 299 THR B N 1
ATOM 5036 C CA . THR B 1 299 ? 17.453 17.5 22.719 1 98.38 299 THR B CA 1
ATOM 5037 C C . THR B 1 299 ? 16.75 18.391 23.734 1 98.38 299 THR B C 1
ATOM 5039 O O . THR B 1 299 ? 16.359 19.516 23.406 1 98.38 299 THR B O 1
ATOM 5042 N N . GLU B 1 300 ? 16.562 17.812 24.891 1 97.75 300 GLU B N 1
ATOM 5043 C CA . GLU B 1 300 ? 15.984 18.609 25.984 1 97.75 300 GLU B CA 1
ATOM 5044 C C . GLU B 1 300 ? 16.469 18.109 27.344 1 97.75 300 GLU B C 1
ATOM 5046 O O . GLU B 1 300 ? 17.25 17.156 27.422 1 97.75 300 GLU B O 1
ATOM 5051 N N . THR B 1 301 ? 16.109 18.875 28.359 1 97.25 301 THR B N 1
ATOM 5052 C CA . THR B 1 301 ? 16.438 18.5 29.734 1 97.25 301 THR B CA 1
ATOM 5053 C C . THR B 1 301 ? 15.188 18.078 30.484 1 97.25 301 THR B C 1
ATOM 5055 O O . THR B 1 301 ? 14.141 18.734 30.391 1 97.25 301 THR B O 1
ATOM 5058 N N . ILE B 1 302 ? 15.336 16.969 31.156 1 96.69 302 ILE B N 1
ATOM 5059 C CA . ILE B 1 302 ? 14.242 16.531 32.031 1 96.69 302 ILE B CA 1
ATOM 5060 C C . ILE B 1 302 ? 14.711 16.516 33.469 1 96.69 302 ILE B C 1
ATOM 5062 O O . ILE B 1 302 ? 15.914 16.469 33.75 1 96.69 302 ILE B O 1
ATOM 5066 N N . THR B 1 303 ? 13.766 16.562 34.375 1 95.38 303 THR B N 1
ATOM 5067 C CA . THR B 1 303 ? 14.023 16.453 35.781 1 95.38 303 THR B CA 1
ATOM 5068 C C . THR B 1 303 ? 13.516 15.125 36.344 1 95.38 303 THR B C 1
ATOM 5070 O O . THR B 1 303 ? 12.336 14.797 36.188 1 95.38 303 THR B O 1
ATOM 5073 N N . VAL B 1 304 ? 14.438 14.391 36.938 1 93.5 304 VAL B N 1
ATOM 5074 C CA . VAL B 1 304 ? 14.102 13.094 37.5 1 93.5 304 VAL B CA 1
ATOM 5075 C C . VAL B 1 304 ? 14.102 13.188 39.031 1 93.5 304 VAL B C 1
ATOM 5077 O O . VAL B 1 304 ? 15.102 13.586 39.625 1 93.5 304 VAL B O 1
ATOM 5080 N N . ARG B 1 305 ? 12.984 12.688 39.625 1 91.19 305 ARG B N 1
ATOM 5081 C CA . ARG B 1 305 ? 12.859 12.648 41.094 1 91.19 305 ARG B CA 1
ATOM 5082 C C . ARG B 1 305 ? 13.055 11.227 41.625 1 91.19 305 ARG B C 1
ATOM 5084 O O . ARG B 1 305 ? 12.758 10.258 40.906 1 91.19 305 ARG B O 1
ATOM 5091 N N . PRO B 1 306 ? 13.594 11.227 42.781 1 86.19 306 PRO B N 1
ATOM 5092 C CA . PRO B 1 306 ? 13.703 9.891 43.344 1 86.19 306 PRO B CA 1
ATOM 5093 C C . PRO B 1 306 ? 12.367 9.156 43.406 1 86.19 306 PRO B C 1
ATOM 5095 O O . PRO B 1 306 ? 11.414 9.648 44.031 1 86.19 306 PRO B O 1
ATOM 5098 N N . PRO B 1 307 ? 12.422 8 42.688 1 80.88 307 PRO B N 1
ATOM 5099 C CA . PRO B 1 307 ? 11.141 7.297 42.656 1 80.88 307 PRO B CA 1
ATOM 5100 C C . PRO B 1 307 ? 10.883 6.512 43.938 1 80.88 307 PRO B C 1
ATOM 5102 O O . PRO B 1 307 ? 11.797 5.855 44.469 1 80.88 307 PRO B O 1
ATOM 5105 N N . GLY B 1 308 ? 9.789 6.688 44.469 1 78 308 GLY B N 1
ATOM 5106 C CA . GLY B 1 308 ? 9.438 5.922 45.656 1 78 308 GLY B CA 1
ATOM 5107 C C . GLY B 1 308 ? 9.492 4.422 45.438 1 78 308 GLY B C 1
ATOM 5108 O O . GLY B 1 308 ? 10 3.684 46.281 1 78 308 GLY B O 1
ATOM 5109 N N . ALA B 1 309 ? 9.133 3.979 44.281 1 78.19 309 ALA B N 1
ATOM 5110 C CA . ALA B 1 309 ? 9.023 2.553 44 1 78.19 309 ALA B CA 1
ATOM 5111 C C . ALA B 1 309 ? 10.25 2.047 43.25 1 78.19 309 ALA B C 1
ATOM 5113 O O . ALA B 1 309 ? 10.305 0.88 42.844 1 78.19 309 ALA B O 1
ATOM 5114 N N . GLY B 1 310 ? 11.227 2.928 43.125 1 84.81 310 GLY B N 1
ATOM 5115 C CA . GLY B 1 310 ? 12.445 2.531 42.438 1 84.81 310 GLY B CA 1
ATOM 5116 C C . GLY B 1 310 ? 12.359 2.707 40.938 1 84.81 310 GLY B C 1
ATOM 5117 O O . GLY B 1 310 ? 11.336 3.16 40.406 1 84.81 310 GLY B O 1
ATOM 5118 N N . PHE B 1 311 ? 13.422 2.328 40.344 1 89.12 311 PHE B N 1
ATOM 5119 C CA . PHE B 1 311 ? 13.531 2.428 38.906 1 89.12 311 PHE B CA 1
ATOM 5120 C C . PHE B 1 311 ? 13.102 1.128 38.25 1 89.12 311 PHE B C 1
ATOM 5122 O O . PHE B 1 311 ? 13.18 0.058 38.844 1 89.12 311 PHE B O 1
ATOM 5129 N N . PRO B 1 312 ? 12.492 1.313 36.906 1 93.19 312 PRO B N 1
ATOM 5130 C CA . PRO B 1 312 ? 12.469 2.508 36.062 1 93.19 312 PRO B CA 1
ATOM 5131 C C . PRO B 1 312 ? 11.281 3.42 36.344 1 93.19 312 PRO B C 1
ATOM 5133 O O . PRO B 1 312 ? 10.305 2.984 36.969 1 93.19 312 PRO B O 1
ATOM 5136 N N . VAL B 1 313 ? 11.422 4.707 36 1 92.81 313 VAL B N 1
ATOM 5137 C CA . VAL B 1 313 ? 10.328 5.668 36.125 1 92.81 313 VAL B CA 1
ATOM 5138 C C . VAL B 1 313 ? 10.094 6.332 34.75 1 92.81 313 VAL B C 1
ATOM 5140 O O . VAL B 1 313 ? 11.023 6.477 33.969 1 92.81 313 VAL B O 1
ATOM 5143 N N . ILE B 1 314 ? 8.844 6.684 34.438 1 95.62 314 ILE B N 1
ATOM 5144 C CA . ILE B 1 314 ? 8.516 7.398 33.188 1 95.62 314 ILE B CA 1
ATOM 5145 C C . ILE B 1 314 ? 8.422 8.898 33.5 1 95.62 314 ILE B C 1
ATOM 5147 O O . ILE B 1 314 ? 7.691 9.32 34.375 1 95.62 314 ILE B O 1
ATOM 5151 N N . VAL B 1 315 ? 9.211 9.672 32.719 1 96.19 315 VAL B N 1
ATOM 5152 C CA . VAL B 1 315 ? 9.227 11.125 32.875 1 96.19 315 VAL B CA 1
ATOM 5153 C C . VAL B 1 315 ? 8.734 11.789 31.578 1 96.19 315 VAL B C 1
ATOM 5155 O O . VAL B 1 315 ? 9.211 11.469 30.5 1 96.19 315 VAL B O 1
ATOM 5158 N N . ARG B 1 316 ? 7.789 12.711 31.688 1 96.75 316 ARG B N 1
ATOM 5159 C CA . ARG B 1 316 ? 7.258 13.461 30.562 1 96.75 316 ARG B CA 1
ATOM 5160 C C . ARG B 1 316 ? 8.258 14.5 30.062 1 96.75 316 ARG B C 1
ATOM 5162 O O . ARG B 1 316 ? 8.906 15.172 30.875 1 96.75 316 ARG B O 1
ATOM 5169 N N . GLY B 1 317 ? 8.336 14.523 28.781 1 97.06 317 GLY B N 1
ATOM 5170 C CA . GLY B 1 317 ? 9.148 15.586 28.203 1 97.06 317 GLY B CA 1
ATOM 5171 C C . GLY B 1 317 ? 8.398 16.891 28.047 1 97.06 317 GLY B C 1
ATOM 5172 O O . GLY B 1 317 ? 7.336 17.078 28.641 1 97.06 317 GLY B O 1
ATOM 5173 N N . SER B 1 318 ? 9.016 17.812 27.312 1 94.44 318 SER B N 1
ATOM 5174 C CA . SER B 1 318 ? 8.461 19.141 27.125 1 94.44 318 SER B CA 1
ATOM 5175 C C . SER B 1 318 ? 7.504 19.188 25.938 1 94.44 318 SER B C 1
ATOM 5177 O O . SER B 1 318 ? 7.547 18.312 25.078 1 94.44 318 SER B O 1
ATOM 5179 N N . GLY B 1 319 ? 6.621 20.266 25.906 1 92.31 319 GLY B N 1
ATOM 5180 C CA . GLY B 1 319 ? 5.766 20.5 24.75 1 92.31 319 GLY B CA 1
ATOM 5181 C C . GLY B 1 319 ? 4.324 20.094 24.984 1 92.31 319 GLY B C 1
ATOM 5182 O O . GLY B 1 319 ? 3.99 19.562 26.047 1 92.31 319 GLY B O 1
ATOM 5183 N N . PRO B 1 320 ? 3.523 20.344 24 1 92.06 320 PRO B N 1
ATOM 5184 C CA . PRO B 1 320 ? 2.115 19.953 24.125 1 92.06 320 PRO B CA 1
ATOM 5185 C C . PRO B 1 320 ? 1.897 18.453 23.984 1 92.06 320 PRO B C 1
ATOM 5187 O O . PRO B 1 320 ? 2.791 17.734 23.516 1 92.06 320 PRO B O 1
ATOM 5190 N N . ASP B 1 321 ? 0.681 17.984 24.391 1 92.44 321 ASP B N 1
ATOM 5191 C CA . ASP B 1 321 ? 0.328 16.578 24.203 1 92.44 321 ASP B CA 1
ATOM 5192 C C . ASP B 1 321 ? 0.084 16.266 22.734 1 92.44 321 ASP B C 1
ATOM 5194 O O . ASP B 1 321 ? -0.526 17.062 22.016 1 92.44 321 ASP B O 1
ATOM 5198 N N . PRO B 1 322 ? 0.445 15.203 22.25 1 95.44 322 PRO B N 1
ATOM 5199 C CA . PRO B 1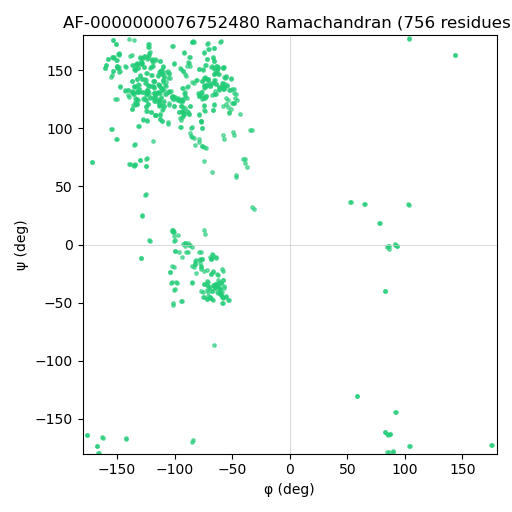 322 ? 1.313 14.273 22.969 1 95.44 322 PRO B CA 1
ATOM 5200 C C . PRO B 1 322 ? 2.766 14.742 23.016 1 95.44 322 PRO B C 1
ATOM 5202 O O . PRO B 1 322 ? 3.311 15.188 22.016 1 95.44 322 PRO B O 1
ATOM 5205 N N . ALA B 1 323 ? 3.281 14.609 24.203 1 96.94 323 ALA B N 1
ATOM 5206 C CA . ALA B 1 323 ? 4.695 14.914 24.422 1 96.94 323 ALA B CA 1
ATOM 5207 C C . ALA B 1 323 ? 5.531 13.641 24.453 1 96.94 323 ALA B C 1
ATOM 5209 O O . ALA B 1 323 ? 5.016 12.562 24.734 1 96.94 323 ALA B O 1
ATOM 5210 N N . PRO B 1 324 ? 6.852 13.797 24.125 1 97.81 324 PRO B N 1
ATOM 5211 C CA . PRO B 1 324 ? 7.703 12.625 24.344 1 97.81 324 PRO B CA 1
ATOM 5212 C C . PRO B 1 324 ? 7.793 12.227 25.812 1 97.81 324 PRO B C 1
ATOM 5214 O O . PRO B 1 324 ? 7.539 13.055 26.703 1 97.81 324 PRO B O 1
ATOM 5217 N N . SER B 1 325 ? 8.047 10.992 26.062 1 98.19 325 SER B N 1
ATOM 5218 C CA . SER B 1 325 ? 8.281 10.484 27.406 1 98.19 325 SER B CA 1
ATOM 5219 C C . SER B 1 325 ? 9.555 9.648 27.469 1 98.19 325 SER B C 1
ATOM 5221 O O . SER B 1 325 ? 10.039 9.172 26.453 1 98.19 325 SER B O 1
ATOM 5223 N N . PHE B 1 326 ? 10.039 9.508 28.703 1 97.88 326 PHE B N 1
ATOM 5224 C CA . PHE B 1 326 ? 11.328 8.844 28.891 1 97.88 326 PHE B CA 1
ATOM 5225 C C . PHE B 1 326 ? 11.25 7.801 29.984 1 97.88 326 PHE B C 1
ATOM 5227 O O . PHE B 1 326 ? 10.789 8.094 31.094 1 97.88 326 PHE B O 1
ATOM 5234 N N . ARG B 1 327 ? 11.617 6.609 29.625 1 97.19 327 ARG B N 1
ATOM 5235 C CA . ARG B 1 327 ? 11.797 5.566 30.625 1 97.19 327 ARG B CA 1
ATOM 5236 C C . ARG B 1 327 ? 13.195 5.621 31.234 1 97.19 327 ARG B C 1
ATOM 5238 O O . ARG B 1 327 ? 14.133 5.043 30.688 1 97.19 327 ARG B O 1
ATOM 5245 N N . VAL B 1 328 ? 13.266 6.191 32.406 1 95.56 328 VAL B N 1
ATOM 5246 C CA . VAL B 1 328 ? 14.555 6.457 33.031 1 95.56 328 VAL B CA 1
ATOM 5247 C C . VAL B 1 328 ? 14.914 5.305 33.969 1 95.56 328 VAL B C 1
ATOM 5249 O O . VAL B 1 328 ? 14.133 4.934 34.844 1 95.56 328 VAL B O 1
ATOM 5252 N N . ASN B 1 329 ? 16.031 4.793 33.688 1 94.31 329 ASN B N 1
ATOM 5253 C CA . ASN B 1 329 ? 16.625 3.785 34.562 1 94.31 329 ASN B CA 1
ATOM 5254 C C . ASN B 1 329 ? 17.922 4.281 35.219 1 94.31 329 ASN B C 1
ATOM 5256 O O . ASN B 1 329 ? 18.625 5.109 34.625 1 94.31 329 ASN B O 1
ATOM 5260 N N . SER B 1 330 ? 18.094 3.838 36.406 1 89.88 330 SER B N 1
ATOM 5261 C CA . SER B 1 330 ? 19.328 4.156 37.125 1 89.88 330 SER B CA 1
ATOM 5262 C C . SER B 1 330 ? 19.844 2.957 37.906 1 89.88 330 SER B C 1
ATOM 5264 O O . SER B 1 330 ? 19.062 2.279 38.594 1 89.88 330 SER B O 1
ATOM 5266 N N . ALA B 1 331 ? 21.109 2.658 37.656 1 82.56 331 ALA B N 1
ATOM 5267 C CA . ALA B 1 331 ? 21.703 1.578 38.469 1 82.56 331 ALA B CA 1
ATOM 5268 C C . ALA B 1 331 ? 21.797 1.962 39.938 1 82.56 331 ALA B C 1
ATOM 5270 O O . ALA B 1 331 ? 21.672 1.106 40.812 1 82.56 331 ALA B O 1
ATOM 5271 N N . ALA B 1 332 ? 22.047 3.23 40.188 1 82 332 ALA B N 1
ATOM 5272 C CA . ALA B 1 332 ? 22.172 3.73 41.562 1 82 332 ALA B CA 1
ATOM 5273 C C . ALA B 1 332 ? 20.938 4.527 41.969 1 82 332 ALA B C 1
ATOM 5275 O O . ALA B 1 332 ? 20.281 5.145 41.125 1 82 332 ALA B O 1
ATOM 5276 N N . PRO B 1 333 ? 20.578 4.371 43.219 1 80.56 333 PRO B N 1
ATOM 5277 C CA . PRO B 1 333 ? 19.484 5.219 43.688 1 80.56 333 PRO B CA 1
ATOM 5278 C C . PRO B 1 333 ? 19.781 6.707 43.531 1 80.56 333 PRO B C 1
ATOM 5280 O O . PRO B 1 333 ? 20.922 7.137 43.656 1 80.56 333 PRO B O 1
ATOM 5283 N N . ILE B 1 334 ? 18.734 7.379 43.031 1 83.06 334 ILE B N 1
ATOM 5284 C CA . ILE B 1 334 ? 18.859 8.828 43.031 1 83.06 334 ILE B CA 1
ATOM 5285 C C . ILE B 1 334 ? 18.297 9.398 44.312 1 83.06 334 ILE B C 1
ATOM 5287 O O . ILE B 1 334 ? 17.219 8.992 44.781 1 83.06 334 ILE B O 1
ATOM 5291 N N . THR B 1 335 ? 19.031 10.242 45.031 1 85.62 335 THR B N 1
ATOM 5292 C CA . THR B 1 335 ? 18.625 10.734 46.344 1 85.62 335 THR B CA 1
ATOM 5293 C C . THR B 1 335 ? 18.078 12.156 46.219 1 85.62 335 THR B C 1
ATOM 5295 O O . THR B 1 335 ? 17.453 12.656 47.156 1 85.62 335 THR B O 1
ATOM 5298 N N . ARG B 1 336 ? 18.391 12.812 45.125 1 90 336 ARG B N 1
ATOM 5299 C CA . ARG B 1 336 ? 17.875 14.164 44.938 1 90 336 ARG B CA 1
ATOM 5300 C C . ARG B 1 336 ? 17.422 14.359 43.5 1 90 336 ARG B C 1
ATOM 5302 O O . ARG B 1 336 ? 17.703 13.531 42.625 1 90 336 ARG B O 1
ATOM 5309 N N . GLU B 1 337 ? 16.609 15.43 43.375 1 91.69 337 GLU B N 1
ATOM 5310 C CA . GLU B 1 337 ? 16.203 15.82 42.031 1 91.69 337 GLU B CA 1
ATOM 5311 C C . GLU B 1 337 ? 17.406 16.016 41.094 1 91.69 337 GLU B C 1
ATOM 5313 O O . GLU B 1 337 ? 18.375 16.703 41.469 1 91.69 337 GLU B O 1
ATOM 5318 N N . THR B 1 338 ? 17.391 15.305 40 1 90.69 338 THR B N 1
ATOM 5319 C CA . THR B 1 338 ? 18.5 15.305 39.062 1 90.69 338 THR B CA 1
ATOM 5320 C C . THR B 1 338 ? 18.031 15.727 37.656 1 90.69 338 THR B C 1
ATOM 5322 O O . THR B 1 338 ? 17.016 15.234 37.156 1 90.69 338 THR B O 1
ATOM 5325 N N . THR B 1 339 ? 18.781 16.641 37.094 1 93.69 339 THR B N 1
ATOM 5326 C CA . THR B 1 339 ? 18.5 17.062 35.719 1 93.69 339 THR B CA 1
ATOM 5327 C C . THR B 1 339 ? 19.344 16.25 34.719 1 93.69 339 THR B C 1
ATOM 5329 O O . THR B 1 339 ? 20.531 16.031 34.938 1 93.69 339 THR B O 1
ATOM 5332 N N . VAL B 1 340 ? 18.719 15.797 33.688 1 94.06 340 VAL B N 1
ATOM 5333 C CA . VAL B 1 340 ? 19.359 14.938 32.688 1 94.06 340 VAL B CA 1
ATOM 5334 C C . VAL B 1 340 ? 19.047 15.438 31.297 1 94.06 340 VAL B C 1
ATOM 5336 O O . VAL B 1 340 ? 17.891 15.75 30.984 1 94.06 340 VAL B O 1
ATOM 5339 N N . GLU B 1 341 ? 20.109 15.555 30.438 1 96.81 341 GLU B N 1
ATOM 5340 C CA . GLU B 1 341 ? 19.891 15.82 29.031 1 96.81 341 GLU B CA 1
ATOM 5341 C C . GLU B 1 341 ? 19.453 14.562 28.281 1 96.81 341 GLU B C 1
ATOM 5343 O O . GLU B 1 341 ? 20.062 13.508 28.422 1 96.81 341 GLU B O 1
ATOM 5348 N N . VAL B 1 342 ? 18.422 14.664 27.578 1 97.5 342 VAL B N 1
ATOM 5349 C CA . VAL B 1 342 ? 17.891 13.531 26.828 1 97.5 342 VAL B CA 1
ATOM 5350 C C . VAL B 1 342 ? 17.672 13.93 25.359 1 97.5 342 VAL B C 1
ATOM 5352 O O . VAL B 1 342 ? 17.672 15.117 25.031 1 97.5 342 VAL B O 1
ATOM 5355 N N . SER B 1 343 ? 17.578 12.945 24.516 1 98 343 SER B N 1
ATOM 5356 C CA . SER B 1 343 ? 17.297 13.164 23.109 1 98 343 SER B CA 1
ATOM 5357 C C . SER B 1 343 ? 16.25 12.188 22.594 1 98 343 SER B C 1
ATOM 5359 O O . SER B 1 343 ? 16.078 11.094 23.141 1 98 343 SER B O 1
ATOM 5361 N N . TYR B 1 344 ? 15.531 12.602 21.641 1 98.12 344 TYR B N 1
ATOM 5362 C CA . TYR B 1 344 ? 14.57 11.742 20.953 1 98.12 344 TYR B CA 1
ATOM 5363 C C . TYR B 1 344 ? 14.43 12.141 19.484 1 98.12 344 TYR B C 1
ATOM 5365 O O . TYR B 1 344 ? 14.898 13.211 19.078 1 98.12 344 TYR B O 1
ATOM 5373 N N . VAL B 1 345 ? 13.859 11.289 18.703 1 98.62 345 VAL B N 1
ATOM 5374 C CA . VAL B 1 345 ? 13.602 11.547 17.297 1 98.62 345 VAL B CA 1
ATOM 5375 C C . VAL B 1 345 ? 12.195 12.117 17.125 1 98.62 345 VAL B C 1
ATOM 5377 O O . VAL B 1 345 ? 11.227 11.562 17.641 1 98.62 345 VAL B O 1
ATOM 5380 N N . GLN B 1 346 ? 12.086 13.234 16.516 1 98.69 346 GLN B N 1
ATOM 5381 C CA . GLN B 1 346 ? 10.836 13.867 16.109 1 98.69 346 GLN B CA 1
ATOM 5382 C C . GLN B 1 346 ? 10.688 13.828 14.586 1 98.69 346 GLN B C 1
ATOM 5384 O O . GLN B 1 346 ? 11.672 13.992 13.852 1 98.69 346 GLN B O 1
ATOM 5389 N N . ILE B 1 347 ? 9.469 13.562 14.109 1 98.94 347 ILE B N 1
ATOM 5390 C CA . ILE B 1 347 ? 9.188 13.641 12.68 1 98.94 347 ILE B CA 1
ATOM 5391 C C . ILE B 1 347 ? 8.203 14.773 12.406 1 98.94 347 ILE B C 1
ATOM 5393 O O . ILE B 1 347 ? 7.105 14.805 12.969 1 98.94 347 ILE B O 1
ATOM 5397 N N . GLN B 1 348 ? 8.562 15.688 11.602 1 98.94 348 GLN B N 1
ATOM 5398 C CA . GLN B 1 348 ? 7.633 16.641 11.008 1 98.94 348 GLN B CA 1
ATOM 5399 C C . GLN B 1 348 ? 7.473 16.406 9.508 1 98.94 348 GLN B C 1
ATOM 5401 O O . GLN B 1 348 ? 8.398 15.922 8.852 1 98.94 348 GLN B O 1
ATOM 5406 N N . TYR B 1 349 ? 6.328 16.719 9.008 1 98.94 349 TYR B N 1
ATOM 5407 C CA . TYR B 1 349 ? 6.195 16.641 7.559 1 98.94 349 TYR B CA 1
ATOM 5408 C C . TYR B 1 349 ? 5.188 17.656 7.051 1 98.94 349 TYR B C 1
ATOM 5410 O O . TYR B 1 349 ? 4.316 18.109 7.797 1 98.94 349 TYR B O 1
ATOM 5418 N N . THR B 1 350 ? 5.363 18.094 5.844 1 98.94 350 THR B N 1
ATOM 5419 C CA . THR B 1 350 ? 4.41 18.828 5.02 1 98.94 350 THR B CA 1
ATOM 5420 C C . THR B 1 350 ? 4.133 18.094 3.717 1 98.94 350 THR B C 1
ATOM 5422 O O . THR B 1 350 ? 5.055 17.562 3.084 1 98.94 350 THR B O 1
ATOM 5425 N N . GLN B 1 351 ? 2.883 17.938 3.432 1 98.88 351 GLN B N 1
ATOM 5426 C CA . GLN B 1 351 ? 2.477 17.25 2.213 1 98.88 351 GLN B CA 1
ATOM 5427 C C . GLN B 1 351 ? 1.436 18.062 1.443 1 98.88 351 GLN B C 1
ATOM 5429 O O . GLN B 1 351 ? 0.511 18.609 2.037 1 98.88 351 GLN B O 1
ATOM 5434 N N . THR B 1 352 ? 1.603 18.109 0.149 1 98.88 352 THR B N 1
ATOM 5435 C CA . THR B 1 352 ? 0.624 18.703 -0.75 1 98.88 352 THR B CA 1
ATOM 5436 C C . THR B 1 352 ? 0.167 17.703 -1.804 1 98.88 352 THR B C 1
ATOM 5438 O O . THR B 1 352 ? 0.988 17.156 -2.539 1 98.88 352 THR B O 1
ATOM 5441 N N . VAL B 1 353 ? -1.065 17.422 -1.85 1 98.81 353 VAL B N 1
ATOM 5442 C CA . VAL B 1 353 ? -1.708 16.688 -2.938 1 98.81 353 VAL B CA 1
ATOM 5443 C C . VAL B 1 353 ? -2.502 17.656 -3.812 1 98.81 353 VAL B C 1
ATOM 5445 O O . VAL B 1 353 ? -3.242 18.5 -3.303 1 98.81 353 VAL B O 1
ATOM 5448 N N . LEU B 1 354 ? -2.326 17.578 -5.113 1 98.69 354 LEU B N 1
ATOM 5449 C CA . LEU B 1 354 ? -3.156 18.359 -6.023 1 98.69 354 LEU B CA 1
ATOM 5450 C C . LEU B 1 354 ? -4.344 17.547 -6.516 1 98.69 354 LEU B C 1
ATOM 5452 O O . LEU B 1 354 ? -4.168 16.484 -7.129 1 98.69 354 LEU B O 1
ATOM 5456 N N . LEU B 1 355 ? -5.496 18.016 -6.23 1 98.44 355 LEU B N 1
ATOM 5457 C CA . LEU B 1 355 ? -6.734 17.438 -6.746 1 98.44 355 LEU B CA 1
ATOM 5458 C C . LEU B 1 355 ? -7.277 18.281 -7.902 1 98.44 355 LEU B C 1
ATOM 5460 O O . LEU B 1 355 ? -7.445 19.5 -7.766 1 98.44 355 LEU B O 1
ATOM 5464 N N . ASN B 1 356 ? -7.539 17.672 -8.977 1 98.38 356 ASN B N 1
ATOM 5465 C CA . ASN B 1 356 ? -8.141 18.391 -10.102 1 98.38 356 ASN B CA 1
ATOM 5466 C C . ASN B 1 356 ? -9.641 18.125 -10.188 1 98.38 356 ASN B C 1
ATOM 5468 O O . ASN B 1 356 ? -10.078 16.969 -10.203 1 98.38 356 ASN B O 1
ATOM 5472 N N . PHE B 1 357 ? -10.359 19.125 -10.195 1 98.44 357 PHE B N 1
ATOM 5473 C CA . PHE B 1 357 ? -11.773 19.109 -10.547 1 98.44 357 PHE B CA 1
ATOM 5474 C C . PHE B 1 357 ? -12.258 20.5 -10.922 1 98.44 357 PHE B C 1
ATOM 5476 O O . PHE B 1 357 ? -11.672 21.5 -10.516 1 98.44 357 PHE B O 1
ATOM 5483 N N . ASN B 1 358 ? -13.242 20.531 -11.75 1 97.94 358 ASN B N 1
ATOM 5484 C CA . ASN B 1 358 ? -13.898 21.75 -12.211 1 97.94 358 ASN B CA 1
ATOM 5485 C C . ASN B 1 358 ? -12.891 22.766 -12.766 1 97.94 358 ASN B C 1
ATOM 5487 O O . ASN B 1 358 ? -12.977 23.953 -12.469 1 97.94 358 ASN B O 1
ATOM 5491 N N . GLY B 1 359 ? -11.906 22.281 -13.414 1 97.56 359 GLY B N 1
ATOM 5492 C CA . GLY B 1 359 ? -10.977 23.094 -14.172 1 97.56 359 GLY B CA 1
ATOM 5493 C C . GLY B 1 359 ? -9.844 23.656 -13.336 1 97.56 359 GLY B C 1
ATOM 5494 O O . GLY B 1 359 ? -8.945 24.312 -13.852 1 97.56 359 GLY B O 1
ATOM 5495 N N . LEU B 1 360 ? -9.82 23.375 -12.031 1 98.38 360 LEU B N 1
ATOM 5496 C CA . LEU B 1 360 ? -8.797 23.906 -11.141 1 98.38 360 LEU B CA 1
ATOM 5497 C C . LEU B 1 360 ? -7.992 22.766 -10.516 1 98.38 360 LEU B C 1
ATOM 5499 O O . LEU B 1 360 ? -8.453 21.625 -10.469 1 98.38 360 LEU B O 1
ATOM 5503 N N . SER B 1 361 ? -6.758 23.047 -10.141 1 98.56 361 SER B N 1
ATOM 5504 C CA . SER B 1 361 ? -5.973 22.25 -9.203 1 98.56 361 SER B CA 1
ATOM 5505 C C . SER B 1 361 ? -6.109 22.781 -7.777 1 98.56 361 SER B C 1
ATOM 5507 O O . SER B 1 361 ? -5.906 23.969 -7.527 1 98.56 361 SER B O 1
ATOM 5509 N N . TRP B 1 362 ? -6.496 21.953 -6.898 1 98.81 362 TRP B N 1
ATOM 5510 C CA . TRP B 1 362 ? -6.781 22.312 -5.516 1 98.81 362 TRP B CA 1
ATOM 5511 C C . TRP B 1 362 ? -5.746 21.719 -4.57 1 98.81 362 TRP B C 1
ATOM 5513 O O . TRP B 1 362 ? -5.75 20.5 -4.332 1 98.81 362 TRP B O 1
ATOM 5523 N N . PRO B 1 363 ? -4.824 22.531 -4.016 1 98.75 363 PRO B N 1
ATOM 5524 C CA . PRO B 1 363 ? -3.824 21.984 -3.096 1 98.75 363 PRO B CA 1
ATOM 5525 C C . PRO B 1 363 ? -4.438 21.484 -1.789 1 98.75 363 PRO B C 1
ATOM 5527 O O . PRO B 1 363 ? -5.102 22.25 -1.082 1 98.75 363 PRO B O 1
ATOM 5530 N N . HIS B 1 364 ? -4.355 20.234 -1.554 1 98.56 364 HIS B N 1
ATOM 5531 C CA . HIS B 1 364 ? -4.676 19.562 -0.305 1 98.56 364 HIS B CA 1
ATOM 5532 C C . HIS B 1 364 ? -3.441 19.406 0.577 1 98.56 364 HIS B C 1
ATOM 5534 O O . HIS B 1 364 ? -2.539 18.625 0.262 1 98.56 364 HIS B O 1
ATOM 5540 N N . VAL B 1 365 ? -3.383 20.172 1.705 1 98.88 365 VAL B N 1
ATOM 5541 C CA . VAL B 1 365 ? -2.162 20.25 2.5 1 98.88 365 VAL B CA 1
ATOM 5542 C C . VAL B 1 365 ? -2.387 19.578 3.854 1 98.88 365 VAL B C 1
ATOM 5544 O O . VAL B 1 365 ? -3.381 19.859 4.531 1 98.88 365 VAL B O 1
ATOM 5547 N N . SER B 1 366 ? -1.51 18.719 4.234 1 98.88 366 SER B N 1
ATOM 5548 C CA . SER B 1 366 ? -1.438 18.078 5.547 1 98.88 366 SER B CA 1
ATOM 5549 C C . SER B 1 366 ? -0.072 18.312 6.191 1 98.88 366 SER B C 1
ATOM 5551 O O . SER B 1 366 ? 0.959 18.172 5.527 1 98.88 366 SER B O 1
ATOM 5553 N N . VAL B 1 367 ? -0.052 18.703 7.441 1 98.94 367 VAL B N 1
ATOM 5554 C CA . VAL B 1 367 ? 1.185 18.875 8.195 1 98.94 367 VAL B CA 1
ATOM 5555 C C . VAL B 1 367 ? 1.054 18.234 9.57 1 98.94 367 VAL B C 1
ATOM 5557 O O . VAL B 1 367 ? -0.047 18.156 10.117 1 98.94 367 VAL B O 1
ATOM 5560 N N . ALA B 1 368 ? 2.162 17.766 10.117 1 98.88 368 ALA B N 1
ATOM 5561 C CA . ALA B 1 368 ? 2.107 17.188 11.453 1 98.88 368 ALA B CA 1
ATOM 5562 C C . ALA B 1 368 ? 3.488 17.172 12.102 1 98.88 368 ALA B C 1
ATOM 5564 O O . ALA B 1 368 ? 4.508 17.234 11.414 1 98.88 368 ALA B O 1
ATOM 5565 N N . THR B 1 369 ? 3.512 17.172 13.367 1 98.81 369 THR B N 1
ATOM 5566 C CA . THR B 1 369 ? 4.656 16.891 14.227 1 98.81 369 THR B CA 1
ATOM 5567 C C . THR B 1 369 ? 4.402 15.648 15.078 1 98.81 369 THR B C 1
ATOM 5569 O O . THR B 1 369 ? 3.422 15.594 15.82 1 98.81 369 THR B O 1
ATOM 5572 N N . LEU B 1 370 ? 5.305 14.719 14.984 1 98.81 370 LEU B N 1
ATOM 5573 C CA . LEU B 1 370 ? 5.109 13.438 15.648 1 98.81 370 LEU B CA 1
ATOM 5574 C C . LEU B 1 370 ? 6.285 13.125 16.562 1 98.81 370 LEU B C 1
ATOM 5576 O O . LEU B 1 370 ? 7.438 13.398 16.234 1 98.81 370 LEU B O 1
ATOM 5580 N N . VAL B 1 371 ? 5.988 12.562 17.672 1 98.62 371 VAL B N 1
ATOM 5581 C CA . VAL B 1 371 ? 6.992 12.141 18.641 1 98.62 371 VAL B CA 1
ATOM 5582 C C . VAL B 1 371 ? 6.84 10.641 18.906 1 98.62 371 VAL B C 1
ATOM 5584 O O . VAL B 1 371 ? 5.805 10.047 18.594 1 98.62 371 VAL B O 1
ATOM 5587 N N . PRO B 1 372 ? 7.855 10.039 19.469 1 98 372 PRO B N 1
ATOM 5588 C CA . PRO B 1 372 ? 7.734 8.609 19.75 1 98 372 PRO B CA 1
ATOM 5589 C C . PRO B 1 372 ? 6.539 8.281 20.641 1 98 372 PRO B C 1
ATOM 5591 O O . PRO B 1 372 ? 6.305 8.961 21.641 1 98 372 PRO B O 1
ATOM 5594 N N . ALA B 1 373 ? 5.82 7.266 20.219 1 96.75 373 ALA B N 1
ATOM 5595 C CA . ALA B 1 373 ? 4.664 6.84 21 1 96.75 373 ALA B CA 1
ATOM 5596 C C . ALA B 1 373 ? 5.098 6.164 22.297 1 96.75 373 ALA B C 1
ATOM 5598 O O . ALA B 1 373 ? 4.441 6.309 23.328 1 96.75 373 ALA B O 1
ATOM 5599 N N . GLU B 1 374 ? 6.188 5.426 22.266 1 96.12 374 GLU B N 1
ATOM 5600 C CA . GLU B 1 374 ? 6.711 4.727 23.438 1 96.12 374 GLU B CA 1
ATOM 5601 C C . GLU B 1 374 ? 7.773 5.562 24.156 1 96.12 374 GLU B C 1
ATOM 5603 O O . GLU B 1 374 ? 8.5 6.324 23.516 1 96.12 374 GLU B O 1
ATOM 5608 N N . PRO B 1 375 ? 7.852 5.328 25.438 1 97.56 375 PRO B N 1
ATOM 5609 C CA . PRO B 1 375 ? 8.898 6.059 26.156 1 97.56 375 PRO B CA 1
ATOM 5610 C C . PRO B 1 375 ? 10.297 5.734 25.656 1 97.56 375 PRO B C 1
ATOM 5612 O O . PRO B 1 375 ? 10.625 4.566 25.438 1 97.56 375 PRO B O 1
ATOM 5615 N N . VAL B 1 376 ? 11.109 6.727 25.484 1 98.12 376 VAL B N 1
ATOM 5616 C CA . VAL B 1 376 ? 12.492 6.594 25.047 1 98.12 376 VAL B CA 1
ATOM 5617 C C . VAL B 1 376 ? 13.367 6.164 26.219 1 98.12 376 VAL B C 1
ATOM 5619 O O . VAL B 1 376 ? 13.352 6.793 27.281 1 98.12 376 VAL B O 1
ATOM 5622 N N . PRO B 1 377 ? 14.125 5.125 26.047 1 97.06 377 PRO B N 1
ATOM 5623 C CA . PRO B 1 377 ? 14.969 4.688 27.156 1 97.06 377 PRO B CA 1
ATOM 5624 C C . PRO B 1 377 ? 16.109 5.66 27.453 1 97.06 377 PRO B C 1
ATOM 5626 O O . PRO B 1 377 ? 16.766 6.141 26.531 1 97.06 377 PRO B O 1
ATOM 5629 N N . VAL B 1 378 ? 16.281 5.891 28.703 1 95.62 378 VAL B N 1
ATOM 5630 C CA . VAL B 1 378 ? 17.359 6.742 29.203 1 95.62 378 VAL B CA 1
ATOM 5631 C C . VAL B 1 378 ? 18 6.094 30.422 1 95.62 378 VAL B C 1
ATOM 5633 O O . VAL B 1 378 ? 17.312 5.617 31.328 1 95.62 378 VAL B O 1
ATOM 5636 N N . THR B 1 379 ? 19.281 6.035 30.438 1 93.25 379 THR B N 1
ATOM 5637 C CA . THR B 1 379 ? 20 5.543 31.609 1 93.25 379 THR B CA 1
ATOM 5638 C C . THR B 1 379 ? 20.828 6.652 32.25 1 93.25 379 THR B C 1
ATOM 5640 O O . THR B 1 379 ? 21.562 7.359 31.547 1 93.25 379 THR B O 1
ATOM 5643 N N . ILE B 1 380 ? 20.656 6.738 33.531 1 88.81 380 ILE B N 1
ATOM 5644 C CA . ILE B 1 380 ? 21.438 7.75 34.25 1 88.81 380 ILE B CA 1
ATOM 5645 C C . ILE B 1 380 ? 22.297 7.082 35.312 1 88.81 380 ILE B C 1
ATOM 5647 O O . ILE B 1 380 ? 21.922 6.035 35.844 1 88.81 380 ILE B O 1
#

pLDDT: mean 92.71, std 12.12, range [23.38, 98.94]

InterPro domains:
  IPR047975 Heme-binding protein, predicted [NF040572] (37-372)

Radius of gyration: 27.38 Å; Cα contacts (8 Å, |Δi|>4): 2159; chains: 2; bounding box: 56×78×78 Å

Nearest PDB structures (foldseek):
  5fp2-assembly2_B  TM=1.313E-01  e=1.549E+00  Pseudomonas aeruginosa PAO1
  1nqg-assembly1_A  TM=9.939E-02  e=1.020E+00  Escherichia coli
  5fp2-assembly2_B  TM=1.878E-01  e=1.814E+00  Pseudomonas aeruginosa PAO1
  1nqg-assembly1_A  TM=9.949E-02  e=1.134E+00  Escherichia coli

Foldseek 3Di:
DPPPPAPDDDDPPQADDDDDPDPPDDPPCPVPDFDDQPLCVLQAAKKKWKWKWKFWAADPCVPDQDDAPAAADFDRGTAIEMFIKIKMKGKDDKRTWDWDQDDVDGIWTKIKIWMKMWMWGCVDPPDTDTDWIKTWMKMWTDQDVVVGDHIKIWTWIDTVQFKTKIWMGHKDKDFWFDDDDFDAQFKDFVPCPPHGDDTPQLQQCAQRHRYVVSHCVVVCVVVNDHSVCSGGVCVVVVVVSVVFTWTMKMKHKIKQQDDPPDGHMWMDGDCQQQVDPVSPAGSWDFGMKIKMKIKTKTKDKFKDAFDPVADFDKTFDDDDPPTAIAGEHEPDGDPGIDMDMDIFIKMKMKMWIWIDHPRITGTIIMIIIIGHPDHHYDYD/DPPPPFDDDDDPPQADDDDDPDPPPDPPCPVPDFDDQPLCVLQAAKKKWKWKWKFWAADPCVPDQDDAPAAADFDRGTAIEMFIKIKMKGKDDKRTWDWDQDDVDGIWTKIKIWMKMWMWGCVDPPDTDTDWIKTWMKMWTDQDVVVGDHIKIWTWIDTVQFKTKIWMGHKDKDFWFDDDDFDAQFKDFVPCPPHGDDTPQLQQCAQRHRYVVSHCVVVCVVVNDHSVCSGGVCVVVVVVSVVFTWGMKMKHKIKQQDDPPDGHMWMDGDCQQQVDPVSPAGSWDFGMKIKMKIKTKTKDKFKDAFDPVADFDKTFDDDDPPTAIAGEHEPDGDPGIDMDMDIFIKMKMWMWIWIDHPRITGTIIMIIIIGHPDHHYDYD